Protein AF-0000000079871249 (afdb_homodimer)

pLDDT: mean 94.55, std 5.54, range [43.94, 98.69]

Solvent-accessible surface area (backbone atoms only — not comparable to full-atom values): 33097 Å² total; per-residue (Å²): 123,73,61,55,65,48,50,48,68,42,52,46,64,64,74,86,55,39,23,43,30,30,39,39,43,34,78,86,49,9,60,60,48,14,63,71,59,69,41,79,65,78,34,57,58,41,53,49,24,32,25,40,55,86,50,45,70,68,51,45,72,40,57,91,51,29,49,65,57,97,68,34,34,32,37,58,58,80,38,86,40,43,66,54,41,16,53,56,49,42,54,52,46,53,58,41,44,75,73,59,71,36,88,60,60,43,102,42,45,27,50,37,25,83,46,94,58,42,70,68,60,29,45,41,47,36,46,46,37,31,46,42,18,21,40,42,48,26,32,36,32,45,34,29,35,58,40,86,87,39,62,43,67,48,30,32,38,36,18,27,31,12,76,82,43,90,71,65,48,54,18,34,37,47,46,29,70,43,74,50,51,56,95,55,53,63,67,59,45,43,41,53,43,29,30,40,40,21,50,44,52,52,90,76,42,49,64,39,54,29,37,45,46,67,40,46,41,46,18,61,37,100,66,29,19,41,31,39,36,39,41,34,30,36,29,78,48,56,95,86,62,71,72,37,58,63,69,68,64,37,65,46,73,44,82,37,47,47,68,56,53,54,50,39,55,63,74,45,45,85,47,35,38,57,70,44,52,54,50,50,52,51,50,31,24,50,53,37,71,46,31,75,83,78,32,72,59,40,68,60,49,53,32,68,54,41,44,61,72,65,80,45,47,78,68,57,51,73,100,116,78,62,56,64,49,50,49,69,42,52,46,64,62,74,86,55,39,25,42,30,31,38,40,43,33,77,86,49,9,58,59,49,14,62,71,60,68,42,78,65,76,33,56,58,40,54,49,23,33,24,41,55,85,50,44,68,68,52,46,73,41,57,91,51,30,48,64,57,98,66,34,34,32,36,58,58,79,37,87,42,44,67,56,41,17,53,56,49,43,54,52,48,53,57,41,43,75,73,60,70,34,89,59,59,43,103,44,46,26,50,38,26,84,46,94,59,43,71,68,58,28,46,41,48,36,48,46,37,32,47,42,18,21,39,42,49,29,32,36,33,44,33,29,34,59,39,87,87,39,63,43,66,48,30,34,36,36,18,26,30,11,75,80,42,90,71,63,46,55,18,33,38,48,47,28,72,41,74,49,52,57,95,56,53,63,67,61,47,43,42,53,42,29,30,40,41,20,52,44,53,52,91,74,43,50,62,39,54,30,37,46,47,67,40,48,40,47,17,62,35,100,64,28,20,41,31,39,35,38,40,34,29,36,30,80,47,57,93,86,63,72,71,38,57,64,69,68,64,37,65,47,74,45,82,38,47,47,68,57,53,56,51,39,52,61,75,46,46,85,48,35,38,56,69,43,52,54,51,50,52,51,49,31,24,50,54,36,71,46,31,75,83,78,31,72,58,39,70,60,49,54,32,68,55,41,44,60,73,64,81,44,46,77,68,57,51,72,99

Radius of gyration: 26.21 Å; Cα contacts (8 Å, |Δi|>4): 1328; chains: 2; bounding box: 58×76×63 Å

Secondary structure (DSSP, 8-state):
-TTHHHHHTTS---GGGEEEEEEEPPHHHHHHHHHHHT-SS---EEEEEEEEGGGHHHHTT-TTTEEE-SS-EEE-TT-SSHHHHHHHHHHHHHHHHHTT--TT--S-EEEE-SSTTSPP-EEEETT-HHHHT-EEEEEEEEEEEE-TTT--EEEEEEEEE-TT-SSSTT-EE-SEEEE--TT--HHHHHHHHHHHHH---HHHHGGG-EEEEEEEEEEEETTEEEEEEEEEEEEEPPTT-----SSSSEEEEEEEEHHHHHHHHHH-GGGB-HHHHHHHHHHHHHTTSS-TTT-TTHHHHHHHHH----TTHHHHT--/-TTHHHHHTTS---GGGEEEEEEEPPHHHHHHHHHHHT-SS---EEEEEEEEGGGHHHHTT-TTTEEE-SS-EEE-TT-SSHHHHHHHHHHHHHHHHHTT--TT-EEEEEEE-SSTTSPP-EEEEET-HHHHT-EEEEEEEEEEEE-TTT--EEEEEEEEE-TT-SSSTT-EE-SEEEE--TT--HHHHHHHHHHHHH---HHHHGGG-EEEEEEEEEEEETTEEEEEEEEEEEEE--TT-----SSSSEEEEEEEEHHHHHHHHHH-GGGB-HHHHHHHHHHHHHTTSS-TTT-TTHHHHHHHHH----TTHHHHT--

Organism: NCBI:txid29920

Sequence (638 aa):
MAWRPLVARVKRWTRDAYVPLRVMLHPDEGEVWRRALGVQGPCTSIVAGFVLKEQRERLSNFNDLLEVTDDEIIMKPRFHTVEERSQAFQKMELELKQEGAFPFWQDEFYMARTTFSSPTLFTYHRGVGPYFGLSQFATHLNGFVRDQETGAVTHVWIATRSASKKLWPLMRDTIVGGGLPAGISALDNMVKEAQEEAGLDPSRTRPRFVAAGSISYVSKHPYGLTNDTMLIFDVELPTDIVPVNQDGEVESFDLLPVQDVLSRLWSEPERFKPDVCILLLDFFVRHGVITADNFADYEELQRALRSTENPYDAFNRRSMAWRPLVARVKRWTRDAYVPLRVMLHPDEGEVWRRALGVQGPCTSIVAGFVLKEQRERLSNFNDLLEVTDDEIIMKPRFHTVEERSQAFQKMELELKQEGAFPFWQDEFYMARTTFSSPTLFTYHRGVGPYFGLSQFATHLNGFVRDQETGAVTHVWIATRSASKKLWPLMRDTIVGGGLPAGISALDNMVKEAQEEAGLDPSRTRPRFVAAGSISYVSKHPYGLTNDTMLIFDVELPTDIVPVNQDGEVESFDLLPVQDVLSRLWSEPERFKPDVCILLLDFFVRHGVITADNFADYEELQRALRSTENPYDAFNRRS

Nearest PDB structures (foldseek):
  3dup-assembly1_B  TM=9.495E-01  e=1.799E-27  Rhodospirillum rubrum ATCC 11170
  2o5f-assembly2_B  TM=8.445E-01  e=3.303E-08  Deinococcus radiodurans R1 = ATCC 13939 = DSM 20539
  1nfz-assembly1_B  TM=7.052E-01  e=1.053E-07  Escherichia coli
  1xsc-assembly1_A  TM=6.556E-01  e=4.030E-07  Homo sapiens
  3qsj-assembly1_A  TM=6.679E-01  e=6.671E-06  Alicyclobacillus acidocaldarius subsp. acidocaldarius DSM 446

Foldseek 3Di:
DLCVVLLCVFFADDQVQWAWEKEFEDQVCQVQQCVVLVADDTRGIFGQFIAGQVCQVVCVVLVVQWDGDSHHIYGDHPDHDQAVNQVSVAVVVVVVVVVVLFVPWDAFKAFRALDPPGDGNYIYTPRCCFNGGGEWEKEAEKEFAADPVPRATFKTKKFQWDQPDPPLHRAIAHQWMDTDTPPDDRLRVRLVRQCAAFVDDCVPWSVQKDFDDKFWHWHDDPSHIHTYIYGYIYGYDDPPRGTDHHHRGTDDMDIGTLVVVVVCCRVPVSRHDSVRSLVSVVVCDVRVVDDVVPHVCNVVSVCSGHVDDSPRCVPRNVD/DLCVVLLCVFFADDQVQWAWEKEFEDQVCQVQQCVVLVADDTRGIFGQFIAGQVCQVVCVVLVVQWDGDSHHIYGDHPDHDQAVNQVSVAVVVVVVVVVVLFVPWDAFKAFGALDPPGDGNYIYTPRCCFNGGGEWEKEAEKEFAADPVPRATFKTKKFFWDQPDPPLHRAIAHQWMDTDTPPDDRLRVRLVRQCAAFVDDCVPWSVQKDFDDKFWHWHDDPSHIHTYIYGYIYGYDDPVRGTDHHHRGTDDMDIGTLVVVVVCCRVPVSRHDSVRSLVSVVVCDVRVVDDVVPHVCNVVSVCSGHVDDSPRCVPRNVD

InterPro domains:
  IPR000086 NUDIX hydrolase domain [PF00293] (151-274)
  IPR000086 NUDIX hydrolase domain [PS51462] (123-278)
  IPR015797 NUDIX hydrolase-like domain superfamily [SSF55811] (118-287)
  IPR031804 Domain of unknown function DUF4743 [PF15916] (49-135)

Structure (mmCIF, N/CA/C/O backbone):
data_AF-0000000079871249-model_v1
#
loop_
_entity.id
_entity.type
_entity.pdbx_description
1 polymer 'Nudix hydrolase domain-containing protein'
#
loop_
_atom_site.group_PDB
_atom_site.id
_atom_site.type_symbol
_atom_site.label_atom_id
_atom_site.label_alt_id
_atom_site.label_comp_id
_atom_site.label_asym_id
_atom_site.label_entity_id
_atom_site.label_seq_id
_atom_site.pdbx_PDB_ins_code
_atom_site.Cartn_x
_atom_site.Cartn_y
_atom_site.Cartn_z
_atom_site.occupancy
_atom_site.B_iso_or_equiv
_atom_site.auth_seq_id
_atom_site.auth_comp_id
_atom_site.auth_asym_id
_atom_site.auth_atom_id
_atom_site.pdbx_PDB_model_num
ATOM 1 N N . MET A 1 1 ? 8.07 -5.68 18.094 1 66.44 1 MET A N 1
ATOM 2 C CA . MET A 1 1 ? 7.902 -5.488 16.656 1 66.44 1 MET A CA 1
ATOM 3 C C . MET A 1 1 ? 7.551 -6.805 15.969 1 66.44 1 MET A C 1
ATOM 5 O O . MET A 1 1 ? 8.391 -7.391 15.281 1 66.44 1 MET A O 1
ATOM 9 N N . ALA A 1 2 ? 6.402 -7.27 16.344 1 82.62 2 ALA A N 1
ATOM 10 C CA . ALA A 1 2 ? 6.027 -8.664 16.125 1 82.62 2 ALA A CA 1
ATOM 11 C C . ALA A 1 2 ? 5.688 -8.922 14.664 1 82.62 2 ALA A C 1
ATOM 13 O O . ALA A 1 2 ? 5.645 -10.078 14.227 1 82.62 2 ALA A O 1
ATOM 14 N N . TRP A 1 3 ? 5.602 -7.859 13.836 1 93.44 3 TRP A N 1
ATOM 15 C CA . TRP A 1 3 ? 5.152 -8.047 12.461 1 93.44 3 TRP A CA 1
ATOM 16 C C . TRP A 1 3 ? 6.328 -8.336 11.539 1 93.44 3 TRP A C 1
ATOM 18 O O . TRP A 1 3 ? 6.164 -8.938 10.477 1 93.44 3 TRP A O 1
ATOM 28 N N . ARG A 1 4 ? 7.559 -7.988 11.844 1 92.94 4 ARG A N 1
ATOM 29 C CA . ARG A 1 4 ? 8.719 -8.047 10.969 1 92.94 4 ARG A CA 1
ATOM 30 C C . ARG A 1 4 ? 9.062 -9.484 10.602 1 92.94 4 ARG A C 1
ATOM 32 O O . ARG A 1 4 ? 9.305 -9.805 9.438 1 92.94 4 ARG A O 1
ATOM 39 N N . PRO A 1 5 ? 9.016 -10.406 11.633 1 94.31 5 PRO A N 1
ATOM 40 C CA . PRO A 1 5 ? 9.281 -11.805 11.289 1 94.31 5 PRO A CA 1
ATOM 41 C C . PRO A 1 5 ? 8.234 -12.391 10.344 1 94.31 5 PRO A C 1
ATOM 43 O O . PRO A 1 5 ? 8.539 -13.273 9.539 1 94.31 5 PRO A O 1
ATOM 46 N N . LEU A 1 6 ? 7.004 -11.938 10.469 1 96.19 6 LEU A N 1
ATOM 47 C CA . LEU A 1 6 ? 5.957 -12.422 9.57 1 96.19 6 LEU A CA 1
ATOM 48 C C . LEU A 1 6 ? 6.258 -12.039 8.125 1 96.19 6 LEU A C 1
ATOM 50 O O . LEU A 1 6 ? 6.117 -12.859 7.223 1 96.19 6 LEU A O 1
ATOM 54 N N . VAL A 1 7 ? 6.734 -10.828 7.918 1 95 7 VAL A N 1
ATOM 55 C CA . VAL A 1 7 ? 7.074 -10.344 6.59 1 95 7 VAL A CA 1
ATOM 56 C C . VAL A 1 7 ? 8.328 -11.055 6.082 1 95 7 VAL A C 1
ATOM 58 O O . VAL A 1 7 ? 8.391 -11.461 4.918 1 95 7 VAL A O 1
ATOM 61 N N . ALA A 1 8 ? 9.258 -11.273 6.949 1 94.06 8 ALA A N 1
ATOM 62 C CA . ALA A 1 8 ? 10.539 -11.883 6.586 1 94.06 8 ALA A CA 1
ATOM 63 C C . ALA A 1 8 ? 10.336 -13.312 6.098 1 94.06 8 ALA A C 1
ATOM 65 O O . ALA A 1 8 ? 11.133 -13.828 5.301 1 94.06 8 ALA A O 1
ATOM 66 N N . ARG A 1 9 ? 9.258 -13.961 6.484 1 94.5 9 ARG A N 1
ATOM 67 C CA . ARG A 1 9 ? 8.969 -15.336 6.082 1 94.5 9 ARG A CA 1
ATOM 68 C C . ARG A 1 9 ? 8.75 -15.43 4.578 1 94.5 9 ARG A C 1
ATOM 70 O O . ARG A 1 9 ? 8.93 -16.5 3.988 1 94.5 9 ARG A O 1
ATOM 77 N N . VAL A 1 10 ? 8.406 -14.281 3.941 1 95.19 10 VAL A N 1
ATOM 78 C CA . VAL A 1 10 ? 8.039 -14.375 2.533 1 95.19 10 VAL A CA 1
ATOM 79 C C . VAL A 1 10 ? 8.906 -13.422 1.707 1 95.19 10 VAL A C 1
ATOM 81 O O . VAL A 1 10 ? 8.75 -13.336 0.487 1 95.19 10 VAL A O 1
ATOM 84 N N . LYS A 1 11 ? 9.758 -12.719 2.254 1 93.31 11 LYS A N 1
ATOM 85 C CA . LYS A 1 11 ? 10.516 -11.727 1.495 1 93.31 11 LYS A CA 1
ATOM 86 C C . LYS A 1 11 ? 12.016 -11.914 1.688 1 93.31 11 LYS A C 1
ATOM 88 O O . LYS A 1 11 ? 12.789 -10.969 1.533 1 93.31 11 LYS A O 1
ATOM 93 N N . ARG A 1 12 ? 12.461 -13.031 1.944 1 91.88 12 ARG A N 1
ATOM 94 C CA . ARG A 1 12 ? 13.883 -13.305 2.129 1 91.88 12 ARG A CA 1
ATOM 95 C C . ARG A 1 12 ? 14.453 -14.039 0.926 1 91.88 12 ARG A C 1
ATOM 97 O O . ARG A 1 12 ? 14.078 -15.18 0.65 1 91.88 12 ARG A O 1
ATOM 104 N N . TRP A 1 13 ? 15.32 -13.32 0.161 1 93.88 13 TRP A N 1
ATOM 105 C CA . TRP A 1 13 ? 16.062 -13.922 -0.94 1 93.88 13 TRP A CA 1
ATOM 106 C C . TRP A 1 13 ? 17.328 -13.141 -1.239 1 93.88 13 TRP A C 1
ATOM 108 O O . TRP A 1 13 ? 17.516 -12.023 -0.742 1 93.88 13 TRP A O 1
ATOM 118 N N . THR A 1 14 ? 18.281 -13.695 -1.846 1 94.62 14 THR A N 1
ATOM 119 C CA . THR A 1 14 ? 19.531 -13.055 -2.246 1 94.62 14 THR A CA 1
ATOM 120 C C . THR A 1 14 ? 19.656 -13.047 -3.768 1 94.62 14 THR A C 1
ATOM 122 O O . THR A 1 14 ? 19.844 -14.094 -4.391 1 94.62 14 THR A O 1
ATOM 125 N N . ARG A 1 15 ? 19.688 -11.859 -4.289 1 94.69 15 ARG A N 1
ATOM 126 C CA . ARG A 1 15 ? 19.672 -11.695 -5.738 1 94.69 15 ARG A CA 1
ATOM 127 C C . ARG A 1 15 ? 20.875 -12.375 -6.383 1 94.69 15 ARG A C 1
ATOM 129 O O . ARG A 1 15 ? 20.766 -12.953 -7.465 1 94.69 15 ARG A O 1
ATOM 136 N N . ASP A 1 16 ? 22 -12.406 -5.738 1 95.81 16 ASP A N 1
ATOM 137 C CA . ASP A 1 16 ? 23.25 -12.859 -6.332 1 95.81 16 ASP A CA 1
ATOM 138 C C . ASP A 1 16 ? 23.266 -14.375 -6.504 1 95.81 16 ASP A C 1
ATOM 140 O O . ASP A 1 16 ? 24.125 -14.914 -7.207 1 95.81 16 ASP A O 1
ATOM 144 N N . ALA A 1 17 ? 22.344 -15.008 -5.926 1 97.38 17 ALA A N 1
ATOM 145 C CA . ALA A 1 17 ? 22.281 -16.469 -6.027 1 97.38 17 ALA A CA 1
ATOM 146 C C . ALA A 1 17 ? 21.609 -16.891 -7.328 1 97.38 17 ALA A C 1
ATOM 148 O O . ALA A 1 17 ? 21.609 -18.078 -7.668 1 97.38 17 ALA A O 1
ATOM 149 N N . TYR A 1 18 ? 21.094 -15.953 -8.078 1 98.19 18 TYR A N 1
ATOM 150 C CA . TYR A 1 18 ? 20.266 -16.266 -9.242 1 98.19 18 TYR A CA 1
ATOM 151 C C . TYR A 1 18 ? 20.828 -15.609 -10.5 1 98.19 18 TYR A C 1
ATOM 153 O O . TYR A 1 18 ? 21.547 -14.609 -10.422 1 98.19 18 TYR A O 1
ATOM 161 N N . VAL A 1 19 ? 20.562 -16.156 -11.641 1 98.31 19 VAL A N 1
ATOM 162 C CA . VAL A 1 19 ? 20.812 -15.547 -12.938 1 98.31 19 VAL A CA 1
ATOM 163 C C . VAL A 1 19 ? 19.484 -15.305 -13.664 1 98.31 19 VAL A C 1
ATOM 165 O O . VAL A 1 19 ? 18.547 -16.078 -13.508 1 98.31 19 VAL A O 1
ATOM 168 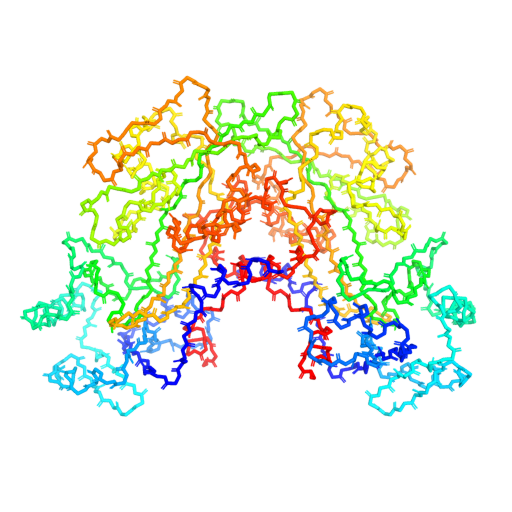N N . PRO A 1 20 ? 19.391 -14.234 -14.43 1 98.44 20 PRO A N 1
ATOM 169 C CA . PRO A 1 20 ? 18.125 -13.945 -15.117 1 98.44 20 PRO A CA 1
ATOM 170 C C . PRO A 1 20 ? 17.844 -14.914 -16.266 1 98.44 20 PRO A C 1
ATOM 172 O O . PRO A 1 20 ? 18.766 -15.383 -16.922 1 98.44 20 PRO A O 1
ATOM 175 N N . LEU A 1 21 ? 16.594 -15.25 -16.453 1 98.62 21 LEU A N 1
ATOM 176 C CA . LEU A 1 21 ? 16.078 -15.906 -17.641 1 98.62 21 LEU A CA 1
ATOM 177 C C . LEU A 1 21 ? 15.531 -14.883 -18.641 1 98.62 21 LEU A C 1
ATOM 179 O O . LEU A 1 21 ? 14.484 -14.273 -18.391 1 98.62 21 LEU A O 1
ATOM 183 N N . ARG A 1 22 ? 16.234 -14.711 -19.703 1 97.94 22 ARG A N 1
ATOM 184 C CA . ARG A 1 22 ? 15.859 -13.75 -20.734 1 97.94 22 ARG A CA 1
ATOM 185 C C . ARG A 1 22 ? 15.203 -14.453 -21.922 1 97.94 22 ARG A C 1
ATOM 187 O O . ARG A 1 22 ? 15.703 -15.461 -22.422 1 97.94 22 ARG A O 1
ATOM 194 N N . VAL A 1 23 ? 14.055 -13.914 -22.344 1 97.38 23 VAL A N 1
ATOM 195 C CA . VAL A 1 23 ? 13.344 -14.414 -23.516 1 97.38 23 VAL A CA 1
ATOM 196 C C . VAL A 1 23 ? 13.539 -13.461 -24.688 1 97.38 23 VAL A C 1
ATOM 198 O O . VAL A 1 23 ? 13.133 -12.297 -24.625 1 97.38 23 VAL A O 1
ATOM 201 N N . MET A 1 24 ? 14.172 -13.969 -25.719 1 95.88 24 MET A N 1
ATOM 202 C CA . MET A 1 24 ? 14.281 -13.164 -26.922 1 95.88 24 MET A CA 1
ATOM 203 C C . MET A 1 24 ? 12.945 -13.102 -27.672 1 95.88 24 MET A C 1
ATOM 205 O O . MET A 1 24 ? 12.281 -14.125 -27.828 1 95.88 24 MET A O 1
ATOM 209 N N . LEU A 1 25 ? 12.625 -11.922 -28.062 1 93.69 25 LEU A N 1
ATOM 210 C CA . LEU A 1 25 ? 11.32 -11.719 -28.688 1 93.69 25 LEU A CA 1
ATOM 211 C C . LEU A 1 25 ? 11.438 -11.758 -30.203 1 93.69 25 LEU A C 1
ATOM 213 O O . LEU A 1 25 ? 12.445 -11.32 -30.766 1 93.69 25 LEU A O 1
ATOM 217 N N . HIS A 1 26 ? 10.43 -12.281 -30.781 1 89.38 26 HIS A N 1
ATOM 218 C CA . HIS A 1 26 ? 10.273 -12.031 -32.219 1 89.38 26 HIS A CA 1
ATOM 219 C C . HIS A 1 26 ? 10.039 -10.555 -32.5 1 89.38 26 HIS A C 1
ATOM 221 O O . HIS A 1 26 ? 9.398 -9.859 -31.703 1 89.38 26 HIS A O 1
ATOM 227 N N . PRO A 1 27 ? 10.461 -10.055 -33.625 1 84.81 27 PRO A N 1
ATOM 228 C CA . PRO A 1 27 ? 10.289 -8.633 -33.938 1 84.81 27 PRO A CA 1
ATOM 229 C C . PRO A 1 27 ? 8.836 -8.188 -33.875 1 84.81 27 PRO A C 1
ATOM 231 O O . PRO A 1 27 ? 8.547 -7.051 -33.5 1 84.81 27 PRO A O 1
ATOM 234 N N . ASP A 1 28 ? 7.93 -9.109 -34.188 1 84.75 28 ASP A N 1
ATOM 235 C CA . ASP A 1 28 ? 6.504 -8.789 -34.219 1 84.75 28 ASP A CA 1
ATOM 236 C C . ASP A 1 28 ? 5.973 -8.531 -32.812 1 84.75 28 ASP A C 1
ATOM 238 O O . ASP A 1 28 ? 4.93 -7.895 -32.656 1 84.75 28 ASP A O 1
ATOM 242 N N . GLU A 1 29 ? 6.676 -8.992 -31.797 1 89.44 29 GLU A N 1
ATOM 243 C CA . GLU A 1 29 ? 6.238 -8.859 -30.406 1 89.44 29 GLU A CA 1
ATOM 244 C C . GLU A 1 29 ? 6.828 -7.609 -29.766 1 89.44 29 GLU A C 1
ATOM 246 O O . GLU A 1 29 ? 6.371 -7.176 -28.703 1 89.44 29 GLU A O 1
ATOM 251 N N . GLY A 1 30 ? 7.82 -7.094 -30.406 1 88.88 30 GLY A N 1
ATOM 252 C CA . GLY A 1 30 ? 8.586 -6 -29.828 1 88.88 30 GLY A CA 1
ATOM 253 C C . GLY A 1 30 ? 7.746 -4.777 -29.516 1 88.88 30 GLY A C 1
ATOM 254 O O . GLY A 1 30 ? 7.906 -4.156 -28.469 1 88.88 30 GLY A O 1
ATOM 255 N N . GLU A 1 31 ? 6.859 -4.5 -30.422 1 89.44 31 GLU A N 1
ATOM 256 C CA . GLU A 1 31 ? 6.043 -3.301 -30.266 1 89.44 31 GLU A CA 1
ATOM 257 C C . GLU A 1 31 ? 5.047 -3.457 -29.109 1 89.44 31 GLU A C 1
ATOM 259 O O . GLU A 1 31 ? 4.793 -2.508 -28.375 1 89.44 31 GLU A O 1
ATOM 264 N N . VAL A 1 32 ? 4.52 -4.617 -29.016 1 90.62 32 VAL A N 1
ATOM 265 C CA . VAL A 1 32 ? 3.559 -4.891 -27.953 1 90.62 32 VAL A CA 1
ATOM 266 C C . VAL A 1 32 ? 4.23 -4.719 -26.594 1 90.62 32 VAL A C 1
ATOM 268 O O . VAL A 1 32 ? 3.691 -4.059 -25.703 1 90.62 32 VAL A O 1
ATOM 271 N N . TRP A 1 33 ? 5.402 -5.242 -26.453 1 92.81 33 TRP A N 1
ATOM 272 C CA . TRP A 1 33 ? 6.133 -5.172 -25.188 1 92.81 33 TRP A CA 1
ATOM 273 C C . TRP A 1 33 ? 6.66 -3.764 -24.953 1 92.81 33 TRP A C 1
ATOM 275 O O . TRP A 1 33 ? 6.742 -3.314 -23.797 1 92.81 33 TRP A O 1
ATOM 285 N N . ARG A 1 34 ? 7.043 -3.107 -26.016 1 91.88 34 ARG A N 1
ATOM 286 C CA . ARG A 1 34 ? 7.449 -1.712 -25.891 1 91.88 34 ARG A CA 1
ATOM 287 C C . ARG A 1 34 ? 6.355 -0.886 -25.219 1 91.88 34 ARG A C 1
ATOM 289 O O . ARG A 1 34 ? 6.629 -0.114 -24.297 1 91.88 34 ARG A O 1
ATOM 296 N N . ARG A 1 35 ? 5.16 -1.065 -25.641 1 88.94 35 ARG A N 1
ATOM 297 C CA . ARG A 1 35 ? 4.02 -0.346 -25.078 1 88.94 35 ARG A CA 1
ATOM 298 C C . ARG A 1 35 ? 3.756 -0.767 -23.641 1 88.94 35 ARG A C 1
ATOM 300 O O . ARG A 1 35 ? 3.496 0.076 -22.781 1 88.94 35 ARG A O 1
ATOM 307 N N . ALA A 1 36 ? 3.83 -2.049 -23.391 1 89.5 36 ALA A N 1
ATOM 308 C CA . ALA A 1 36 ? 3.545 -2.59 -22.062 1 89.5 36 ALA A CA 1
ATOM 309 C C . ALA A 1 36 ? 4.551 -2.082 -21.047 1 89.5 36 ALA A C 1
ATOM 311 O O . ALA A 1 36 ? 4.191 -1.815 -19.891 1 89.5 36 ALA A O 1
ATOM 312 N N . LEU A 1 37 ? 5.777 -1.946 -21.422 1 88.88 37 LEU A N 1
ATOM 313 C CA . LEU A 1 37 ? 6.832 -1.522 -20.516 1 88.88 37 LEU A CA 1
ATOM 314 C C . LEU A 1 37 ? 6.945 -0.002 -20.484 1 88.88 37 LEU A C 1
ATOM 316 O O . LEU A 1 37 ? 7.578 0.56 -19.578 1 88.88 37 LEU A O 1
ATOM 320 N N . GLY A 1 38 ? 6.375 0.637 -21.438 1 85.62 38 GLY A N 1
ATOM 321 C CA . GLY A 1 38 ? 6.484 2.082 -21.547 1 85.62 38 GLY A CA 1
ATOM 322 C C . GLY A 1 38 ? 7.895 2.553 -21.859 1 85.62 38 GLY A C 1
ATOM 323 O O . GLY A 1 38 ? 8.359 3.549 -21.297 1 85.62 38 GLY A O 1
ATOM 324 N N . VAL A 1 39 ? 8.609 1.782 -22.578 1 86.38 39 VAL A N 1
ATOM 325 C CA . VAL A 1 39 ? 9.984 2.139 -22.906 1 86.38 39 VAL A CA 1
ATOM 326 C C . VAL A 1 39 ? 10.047 2.701 -24.328 1 86.38 39 VAL A C 1
ATOM 328 O O . VAL A 1 39 ? 9.094 2.555 -25.109 1 86.38 39 VAL A O 1
ATOM 331 N N . GLN A 1 40 ? 11.258 3.398 -24.453 1 83.62 40 GLN A N 1
ATOM 332 C CA . GLN A 1 40 ? 11.492 3.967 -25.781 1 83.62 40 GLN A CA 1
ATOM 333 C C . GLN A 1 40 ? 12.219 2.975 -26.672 1 83.62 40 GLN A C 1
ATOM 335 O O . GLN A 1 40 ? 13.031 2.178 -26.203 1 83.62 40 GLN A O 1
ATOM 340 N N . GLY A 1 41 ? 11.828 2.719 -27.953 1 79.56 41 GLY A N 1
ATOM 341 C CA . GLY A 1 41 ? 12.469 1.824 -28.891 1 79.56 41 GLY A CA 1
ATOM 342 C C . GLY A 1 41 ? 11.875 0.431 -28.906 1 79.56 41 GLY A C 1
ATOM 343 O O . GLY A 1 41 ? 11.016 0.115 -28.078 1 79.56 41 GLY A O 1
ATOM 344 N N . PRO A 1 42 ? 12.383 -0.315 -29.734 1 82.94 42 PRO A N 1
ATOM 345 C CA . PRO A 1 42 ? 11.82 -1.665 -29.828 1 82.94 42 PRO A CA 1
ATOM 346 C C . PRO A 1 42 ? 12.305 -2.588 -28.703 1 82.94 42 PRO A C 1
ATOM 348 O O . PRO A 1 42 ? 13.477 -2.539 -28.328 1 82.94 42 PRO A O 1
ATOM 351 N N . CYS A 1 43 ? 11.484 -3.293 -28.109 1 91.38 43 CYS A N 1
ATOM 352 C CA . CYS A 1 43 ? 11.828 -4.309 -27.125 1 91.38 43 CYS A CA 1
ATOM 353 C C . CYS A 1 43 ? 12.25 -5.605 -27.797 1 91.38 43 CYS A C 1
ATOM 355 O O . CYS A 1 43 ? 11.484 -6.199 -28.562 1 91.38 43 CYS A O 1
ATOM 357 N N . THR A 1 44 ? 13.461 -6.051 -27.562 1 92.81 44 THR A N 1
ATOM 358 C CA . THR A 1 44 ? 13.977 -7.227 -28.25 1 92.81 44 THR A CA 1
ATOM 359 C C . THR A 1 44 ? 14.016 -8.43 -27.312 1 92.81 44 THR A C 1
ATOM 361 O O . THR A 1 44 ? 14.172 -9.57 -27.766 1 92.81 44 THR A O 1
ATOM 364 N N . SER A 1 45 ? 13.953 -8.156 -26.062 1 95.31 45 SER A N 1
ATOM 365 C CA . SER A 1 45 ? 13.992 -9.25 -25.094 1 95.31 45 SER A CA 1
ATOM 366 C C . SER A 1 45 ? 13.312 -8.852 -23.781 1 95.31 45 SER A C 1
ATOM 368 O O . SER A 1 45 ? 13.078 -7.664 -23.547 1 95.31 45 SER A O 1
ATOM 370 N N . ILE A 1 46 ? 12.977 -9.852 -23.031 1 96.75 46 ILE A N 1
ATOM 371 C CA . ILE A 1 46 ? 12.336 -9.656 -21.734 1 96.75 46 ILE A CA 1
ATOM 372 C C . ILE A 1 46 ? 12.945 -10.609 -20.703 1 96.75 46 ILE A C 1
ATOM 374 O O . ILE A 1 46 ? 13.07 -11.805 -20.953 1 96.75 46 ILE A O 1
ATOM 378 N N . VAL A 1 47 ? 13.383 -10.078 -19.578 1 97.69 47 VAL A N 1
ATOM 379 C CA . VAL A 1 47 ? 13.695 -10.938 -18.438 1 97.69 47 VAL A CA 1
ATOM 380 C C . VAL A 1 47 ? 12.398 -11.406 -17.781 1 97.69 47 VAL A C 1
ATOM 382 O O . VAL A 1 47 ? 11.602 -10.594 -17.312 1 97.69 47 VAL A O 1
ATOM 385 N N . ALA A 1 48 ? 12.273 -12.766 -17.703 1 97.31 48 ALA A N 1
ATOM 386 C CA . ALA A 1 48 ? 10.984 -13.328 -17.297 1 97.31 48 ALA A CA 1
ATOM 387 C C . ALA A 1 48 ? 11.117 -14.102 -15.992 1 97.31 48 ALA A C 1
ATOM 389 O O . ALA A 1 48 ? 10.109 -14.438 -15.359 1 97.31 48 ALA A O 1
ATOM 390 N N . GLY A 1 49 ? 12.359 -14.344 -15.586 1 98.31 49 GLY A N 1
ATOM 391 C CA . GLY A 1 49 ? 12.57 -15.156 -14.398 1 98.31 49 GLY A CA 1
ATOM 392 C C . GLY A 1 49 ? 13.984 -15.055 -13.852 1 98.31 49 GLY A C 1
ATOM 393 O O . GLY A 1 49 ? 14.82 -14.336 -14.398 1 98.31 49 GLY A O 1
ATOM 394 N N . PHE A 1 50 ? 14.195 -15.797 -12.734 1 98.56 50 PHE A N 1
ATOM 395 C CA . PHE A 1 50 ? 15.492 -15.867 -12.07 1 98.56 50 PHE A CA 1
ATOM 396 C C . PHE A 1 50 ? 15.797 -17.297 -11.633 1 98.56 50 PHE A C 1
ATOM 398 O O . PHE A 1 50 ? 15.117 -17.844 -10.758 1 98.56 50 PHE A O 1
ATOM 405 N N . VAL A 1 51 ? 16.812 -17.828 -12.18 1 98.56 51 VAL A N 1
ATOM 406 C CA . VAL A 1 51 ? 17.141 -19.234 -11.984 1 98.56 51 VAL A CA 1
ATOM 407 C C . VAL A 1 51 ? 18.359 -19.359 -11.062 1 98.56 51 VAL A C 1
ATOM 409 O O . VAL A 1 51 ? 19.328 -18.609 -11.188 1 98.56 51 VAL A O 1
ATOM 412 N N . LEU A 1 52 ? 18.297 -20.297 -10.125 1 98 52 LEU A N 1
ATOM 413 C CA . LEU A 1 52 ? 19.469 -20.578 -9.289 1 98 52 LEU A CA 1
ATOM 414 C C . LEU A 1 52 ? 20.688 -20.891 -10.148 1 98 52 LEU A C 1
ATOM 416 O O . LEU A 1 52 ? 20.594 -21.688 -11.094 1 98 52 LEU A O 1
ATOM 420 N N . LYS A 1 53 ? 21.781 -20.344 -9.758 1 97.81 53 LYS A N 1
ATOM 421 C CA . LYS A 1 53 ? 23.016 -20.562 -10.5 1 97.81 53 LYS A CA 1
ATOM 422 C C . LYS A 1 53 ? 23.359 -22.047 -10.586 1 97.81 53 LYS A C 1
ATOM 424 O O . LYS A 1 53 ? 23.891 -22.5 -11.602 1 97.81 53 LYS A O 1
ATOM 429 N N . GLU A 1 54 ? 23.047 -22.766 -9.594 1 96.19 54 GLU A N 1
ATOM 430 C CA . GLU A 1 54 ? 23.422 -24.172 -9.523 1 96.19 54 GLU A CA 1
ATOM 431 C C . GLU A 1 54 ? 22.641 -25 -10.539 1 96.19 54 GLU A C 1
ATOM 433 O O . GLU A 1 54 ? 23.016 -26.125 -10.844 1 96.19 54 GLU A O 1
ATOM 438 N N . GLN A 1 55 ? 21.594 -24.438 -11.102 1 96.69 55 GLN A N 1
ATOM 439 C CA . GLN A 1 55 ? 20.75 -25.156 -12.047 1 96.69 55 GLN A CA 1
ATOM 440 C C . GLN A 1 55 ? 21.219 -24.953 -13.484 1 96.69 55 GLN A C 1
ATOM 442 O O . GLN A 1 55 ? 20.734 -25.594 -14.406 1 96.69 55 GLN A O 1
ATOM 447 N N . ARG A 1 56 ? 22.156 -24.125 -13.703 1 97.12 56 ARG A N 1
ATOM 448 C CA . ARG A 1 56 ? 22.609 -23.734 -15.031 1 97.12 56 ARG A CA 1
ATOM 449 C C . ARG A 1 56 ? 23.156 -24.938 -15.797 1 97.12 56 ARG A C 1
ATOM 451 O O . ARG A 1 56 ? 22.875 -25.094 -16.984 1 97.12 56 ARG A O 1
ATOM 458 N N . GLU A 1 57 ? 23.891 -25.719 -15.062 1 95.94 57 GLU A N 1
ATOM 459 C CA . GLU A 1 57 ? 24.516 -26.844 -15.727 1 95.94 57 GLU A CA 1
ATOM 460 C C . GLU A 1 57 ? 23.469 -27.75 -16.375 1 95.94 57 GLU A C 1
ATOM 462 O O . GLU A 1 57 ? 23.594 -28.094 -17.562 1 95.94 57 GLU A O 1
ATOM 467 N N . ARG A 1 58 ? 22.5 -28.062 -15.656 1 96.38 58 ARG A N 1
ATOM 468 C CA . ARG A 1 58 ? 21.453 -28.922 -16.188 1 96.38 58 ARG A CA 1
ATOM 469 C C . ARG A 1 58 ? 20.719 -28.266 -17.344 1 96.38 58 ARG A C 1
ATOM 471 O O . ARG A 1 58 ? 20.375 -28.906 -18.328 1 96.38 58 ARG A O 1
ATOM 478 N N . LEU A 1 59 ? 20.469 -27 -17.297 1 98.06 59 LEU A N 1
ATOM 479 C CA . LEU A 1 59 ? 19.703 -26.281 -18.312 1 98.06 59 LEU A CA 1
ATOM 480 C C . LEU A 1 59 ? 20.516 -26.125 -19.594 1 98.06 59 LEU A C 1
ATOM 482 O O . LEU A 1 59 ? 19.938 -25.938 -20.672 1 98.06 59 LEU A O 1
ATOM 486 N N . SER A 1 60 ? 21.812 -26.25 -19.469 1 97.31 60 SER A N 1
ATOM 487 C CA . SER A 1 60 ? 22.688 -26.141 -20.641 1 97.31 60 SER A CA 1
ATOM 488 C C . SER A 1 60 ? 22.484 -27.312 -21.594 1 97.31 60 SER A C 1
ATOM 490 O O . SER A 1 60 ? 22.875 -27.234 -22.766 1 97.31 60 SER A O 1
ATOM 492 N N . ASN A 1 61 ? 21.859 -28.344 -21.094 1 96.69 61 ASN A N 1
ATOM 493 C CA . ASN A 1 61 ? 21.594 -29.516 -21.922 1 96.69 61 ASN A CA 1
ATOM 494 C C . ASN A 1 61 ? 20.469 -29.25 -22.906 1 96.69 61 ASN A C 1
ATOM 496 O O . ASN A 1 61 ? 20.266 -30 -23.859 1 96.69 61 ASN A O 1
ATOM 500 N N . PHE A 1 62 ? 19.75 -28.219 -22.719 1 97.31 62 PHE A N 1
ATOM 501 C CA . PHE A 1 62 ? 18.656 -27.875 -23.609 1 97.31 62 PHE A CA 1
ATOM 502 C C . PHE A 1 62 ? 19.078 -26.797 -24.594 1 97.31 62 PHE A C 1
ATOM 504 O O . PHE A 1 62 ? 18.406 -25.766 -24.719 1 97.31 62 PHE A O 1
ATOM 511 N N . ASN A 1 63 ? 20.047 -27.078 -25.375 1 94.19 63 ASN A N 1
ATOM 512 C CA . ASN A 1 63 ? 20.719 -26.109 -26.234 1 94.19 63 ASN A CA 1
ATOM 513 C C . ASN A 1 63 ? 19.859 -25.703 -27.422 1 94.19 63 ASN A C 1
ATOM 515 O O . ASN A 1 63 ? 20.109 -24.688 -28.062 1 94.19 63 ASN A O 1
ATOM 519 N N . ASP A 1 64 ? 18.859 -26.516 -27.703 1 92.88 64 ASP A N 1
ATOM 520 C CA . ASP A 1 64 ? 17.953 -26.141 -28.781 1 92.88 64 ASP A CA 1
ATOM 521 C C . ASP A 1 64 ? 17.047 -24.984 -28.359 1 92.88 64 ASP A C 1
ATOM 523 O O . ASP A 1 64 ? 16.594 -24.219 -29.219 1 92.88 64 ASP A O 1
ATOM 527 N N . LEU A 1 65 ? 16.875 -24.828 -27.094 1 96.69 65 LEU A N 1
ATOM 528 C CA . LEU A 1 65 ? 15.938 -23.844 -26.562 1 96.69 65 LEU A CA 1
ATOM 529 C C . LEU A 1 65 ? 16.672 -22.719 -25.859 1 96.69 65 LEU A C 1
ATOM 531 O O . LEU A 1 65 ? 16.297 -21.547 -25.984 1 96.69 65 LEU A O 1
ATOM 535 N N . LEU A 1 66 ? 17.766 -23.094 -25.141 1 98 66 LEU A N 1
ATOM 536 C CA . LEU A 1 66 ? 18.391 -22.156 -24.234 1 98 66 LEU A CA 1
ATOM 537 C C . LEU A 1 66 ? 19.859 -21.969 -24.578 1 98 66 LEU A C 1
ATOM 539 O O . LEU A 1 66 ? 20.531 -22.906 -25.016 1 98 66 LEU A O 1
ATOM 543 N N . GLU A 1 67 ? 20.328 -20.766 -24.469 1 97.81 67 GLU A N 1
ATOM 544 C CA . GLU A 1 67 ? 21.75 -20.438 -24.344 1 97.81 67 GLU A CA 1
ATOM 545 C C . GLU A 1 67 ? 22.094 -20.078 -22.906 1 97.81 67 GLU A C 1
ATOM 547 O O . GLU A 1 67 ? 21.609 -19.062 -22.375 1 97.81 67 GLU A O 1
ATOM 552 N N . VAL A 1 68 ? 22.938 -20.891 -22.25 1 98.25 68 VAL A N 1
ATOM 553 C CA . VAL A 1 68 ? 23.25 -20.703 -20.844 1 98.25 68 VAL A CA 1
ATOM 554 C C . VAL A 1 68 ? 24.672 -20.141 -20.703 1 98.25 68 VAL A C 1
ATOM 556 O O . VAL A 1 68 ? 25.641 -20.734 -21.172 1 98.25 68 VAL A O 1
ATOM 559 N N . THR A 1 69 ? 24.75 -18.969 -20.125 1 97.31 69 THR A N 1
ATOM 560 C CA . THR A 1 69 ? 26.031 -18.359 -19.797 1 97.31 69 THR A CA 1
ATOM 561 C C . THR A 1 69 ? 26.219 -18.281 -18.281 1 97.31 69 THR A C 1
ATOM 563 O O . THR A 1 69 ? 25.375 -18.766 -17.516 1 97.31 69 THR A O 1
ATOM 566 N N . ASP A 1 70 ? 27.359 -17.734 -17.844 1 96 70 ASP A N 1
ATOM 567 C CA . ASP A 1 70 ? 27.609 -17.547 -16.422 1 96 70 ASP A CA 1
ATOM 568 C C . ASP A 1 70 ? 26.672 -16.516 -15.82 1 96 70 ASP A C 1
ATOM 570 O O . ASP A 1 70 ? 26.344 -16.578 -14.633 1 96 70 ASP A O 1
ATOM 574 N N . ASP A 1 71 ? 26.109 -15.664 -16.688 1 96.56 71 ASP A N 1
ATOM 575 C CA . ASP A 1 71 ? 25.422 -14.492 -16.156 1 96.56 71 ASP A CA 1
ATOM 576 C C . ASP A 1 71 ? 23.922 -14.547 -16.469 1 96.56 71 ASP A C 1
ATOM 578 O O . ASP A 1 71 ? 23.125 -13.82 -15.875 1 96.56 71 ASP A O 1
ATOM 582 N N . GLU A 1 72 ? 23.578 -15.367 -17.438 1 97.81 72 GLU A N 1
ATOM 583 C CA . GLU A 1 72 ? 22.172 -15.391 -17.797 1 97.81 72 GLU A CA 1
ATOM 584 C C . GLU A 1 72 ? 21.812 -16.656 -18.547 1 97.81 72 GLU A C 1
ATOM 586 O O . GLU A 1 72 ? 22.688 -17.375 -19.016 1 97.81 72 GLU A O 1
ATOM 591 N N . ILE A 1 73 ? 20.594 -16.984 -18.594 1 98.56 73 ILE A N 1
ATOM 592 C CA . ILE A 1 73 ? 19.984 -18 -19.438 1 98.56 73 ILE A CA 1
ATOM 593 C C . ILE A 1 73 ? 19.078 -17.344 -20.469 1 98.56 73 ILE A C 1
ATOM 595 O O . ILE A 1 73 ? 18.203 -16.531 -20.125 1 98.56 73 ILE A O 1
ATOM 599 N N . ILE A 1 74 ? 19.328 -17.641 -21.734 1 98 74 ILE A N 1
ATOM 600 C CA . ILE A 1 74 ? 18.625 -16.969 -22.812 1 98 74 ILE A CA 1
ATOM 601 C C . ILE A 1 74 ? 17.781 -17.984 -23.578 1 98 74 ILE A C 1
ATOM 603 O O . ILE A 1 74 ? 18.281 -18.984 -24.078 1 98 74 ILE A O 1
ATOM 607 N N . MET A 1 75 ? 16.469 -17.75 -23.562 1 97.06 75 MET A N 1
ATOM 608 C CA . MET A 1 75 ? 15.609 -18.484 -24.484 1 97.06 75 MET A CA 1
ATOM 609 C C . MET A 1 75 ? 15.695 -17.906 -25.891 1 97.06 75 MET A C 1
ATOM 611 O O . MET A 1 75 ? 15.344 -16.75 -26.109 1 97.06 75 MET A O 1
ATOM 615 N N . LYS A 1 76 ? 16.062 -18.656 -26.797 1 93 76 LYS A N 1
ATOM 616 C CA . LYS A 1 76 ? 16.375 -18.234 -28.172 1 93 76 LYS A CA 1
ATOM 617 C C . LYS A 1 76 ? 15.109 -17.828 -28.922 1 93 76 LYS A C 1
ATOM 619 O O . LYS A 1 76 ? 14.031 -18.359 -28.672 1 93 76 LYS A O 1
ATOM 624 N N . PRO A 1 77 ? 15.242 -16.812 -29.766 1 87.38 77 PRO A N 1
ATOM 625 C CA . PRO A 1 77 ? 14.109 -16.297 -30.547 1 87.38 77 PRO A CA 1
ATOM 626 C C . PRO A 1 77 ? 13.711 -17.234 -31.688 1 87.38 77 PRO A C 1
ATOM 628 O O . PRO A 1 77 ? 13.594 -16.781 -32.844 1 87.38 77 PRO A O 1
ATOM 631 N N . ARG A 1 78 ? 13.461 -18.328 -31.484 1 83.94 78 ARG A N 1
ATOM 632 C CA . ARG A 1 78 ? 13.188 -19.312 -32.531 1 83.94 78 ARG A CA 1
ATOM 633 C C . ARG A 1 78 ? 11.695 -19.391 -32.812 1 83.94 78 ARG A C 1
ATOM 635 O O . ARG A 1 78 ? 11.289 -19.891 -33.875 1 83.94 78 ARG A O 1
ATOM 642 N N . PHE A 1 79 ? 11.055 -18.859 -31.922 1 86.25 79 PHE A N 1
ATOM 643 C CA . PHE A 1 79 ? 9.617 -19.094 -32.031 1 86.25 79 PHE A CA 1
ATOM 644 C C . PHE A 1 79 ? 8.891 -17.812 -32.406 1 86.25 79 PHE A C 1
ATOM 646 O O . PHE A 1 79 ? 9.219 -16.734 -31.938 1 86.25 79 PHE A O 1
ATOM 653 N N . HIS A 1 80 ? 7.926 -18 -33.25 1 86.44 80 HIS A N 1
ATOM 654 C CA . HIS A 1 80 ? 7.215 -16.844 -33.781 1 86.44 80 HIS A CA 1
ATOM 655 C C . HIS A 1 80 ? 5.992 -16.5 -32.938 1 86.44 80 HIS A C 1
ATOM 657 O O . HIS A 1 80 ? 5.488 -15.375 -33 1 86.44 80 HIS A O 1
ATOM 663 N N . THR A 1 81 ? 5.555 -17.5 -32.25 1 90.88 81 THR A N 1
ATOM 664 C CA . THR A 1 81 ? 4.328 -17.281 -31.484 1 90.88 81 THR A CA 1
ATOM 665 C C . THR A 1 81 ? 4.492 -17.719 -30.031 1 90.88 81 THR A C 1
ATOM 667 O O . THR A 1 81 ? 5.371 -18.516 -29.719 1 90.88 81 THR A O 1
ATOM 670 N N . VAL A 1 82 ? 3.643 -17.219 -29.203 1 93.62 82 VAL A N 1
ATOM 671 C CA . VAL A 1 82 ? 3.584 -17.609 -27.797 1 93.62 82 VAL A CA 1
ATOM 672 C C . VAL A 1 82 ? 3.303 -19.094 -27.688 1 93.62 82 VAL A C 1
ATOM 674 O O . VAL A 1 82 ? 3.867 -19.781 -26.828 1 93.62 82 VAL A O 1
ATOM 677 N N . GLU A 1 83 ? 2.453 -19.578 -28.562 1 95.25 83 GLU A N 1
ATOM 678 C CA . GLU A 1 83 ? 2.088 -21 -28.547 1 95.25 83 GLU A CA 1
ATOM 679 C C . GLU A 1 83 ? 3.295 -21.875 -28.844 1 95.25 83 GLU A C 1
ATOM 681 O O . GLU A 1 83 ? 3.516 -22.875 -28.156 1 95.25 83 GLU A O 1
ATOM 686 N N . GLU A 1 84 ? 4.023 -21.547 -29.859 1 95 84 GLU A N 1
ATOM 687 C CA . GLU A 1 84 ? 5.219 -22.297 -30.219 1 95 84 GLU A CA 1
ATOM 688 C C . GLU A 1 84 ? 6.238 -22.281 -29.078 1 95 84 GLU A C 1
ATOM 690 O O . GLU A 1 84 ? 6.816 -23.312 -28.734 1 95 84 GLU A O 1
ATOM 695 N N . ARG A 1 85 ? 6.426 -21.141 -28.562 1 95.94 85 ARG A N 1
ATOM 696 C CA . ARG A 1 85 ? 7.348 -20.969 -27.438 1 95.94 85 ARG A CA 1
ATOM 697 C C . ARG A 1 85 ? 6.891 -21.797 -26.234 1 95.94 85 ARG A C 1
ATOM 699 O O . ARG A 1 85 ? 7.707 -22.422 -25.562 1 95.94 85 ARG A O 1
ATOM 706 N N . SER A 1 86 ? 5.598 -21.828 -25.969 1 97.56 86 SER A N 1
ATOM 707 C CA . SER A 1 86 ? 5.016 -22.594 -24.875 1 97.56 86 SER A CA 1
ATOM 708 C C . SER A 1 86 ? 5.258 -24.094 -25.062 1 97.56 86 SER A C 1
ATOM 710 O O . SER A 1 86 ? 5.648 -24.781 -24.109 1 97.56 86 SER A O 1
ATOM 712 N N . GLN A 1 87 ? 5.027 -24.531 -26.234 1 96.94 87 GLN A N 1
ATOM 713 C CA . GLN A 1 87 ? 5.215 -25.953 -26.531 1 96.94 87 GLN A CA 1
ATOM 714 C C . GLN A 1 87 ? 6.664 -26.375 -26.312 1 96.94 87 GLN A C 1
ATOM 716 O O . GLN A 1 87 ? 6.934 -27.438 -25.734 1 96.94 87 GLN A O 1
ATOM 721 N N . ALA A 1 88 ? 7.566 -25.547 -26.812 1 96.81 88 ALA A N 1
ATOM 722 C CA . ALA A 1 88 ? 8.984 -25.844 -26.641 1 96.81 88 ALA A CA 1
ATOM 723 C C . ALA A 1 88 ? 9.367 -25.859 -25.156 1 96.81 88 ALA A C 1
ATOM 725 O O . ALA A 1 88 ? 10.094 -26.75 -24.719 1 96.81 88 ALA A O 1
ATOM 726 N N . PHE A 1 89 ? 8.891 -24.922 -24.406 1 97.88 89 PHE A N 1
ATOM 727 C CA . PHE A 1 89 ? 9.164 -24.844 -22.969 1 97.88 89 PHE A CA 1
ATOM 728 C C . PHE A 1 89 ? 8.594 -26.062 -22.25 1 97.88 89 PHE A C 1
ATOM 730 O O . PHE A 1 89 ? 9.258 -26.641 -21.391 1 97.88 89 PHE A O 1
ATOM 737 N N . GLN A 1 90 ? 7.422 -26.422 -22.594 1 97.75 90 GLN A N 1
ATOM 738 C CA . GLN A 1 90 ? 6.734 -27.531 -21.938 1 97.75 90 GLN A CA 1
ATOM 739 C C . GLN A 1 90 ? 7.441 -28.859 -22.234 1 97.75 90 GLN A C 1
ATOM 741 O O . GLN A 1 90 ? 7.465 -29.75 -21.375 1 97.75 90 GLN A O 1
ATOM 746 N N . LYS A 1 91 ? 7.961 -28.953 -23.438 1 97 91 LYS A N 1
ATOM 747 C CA . LYS A 1 91 ? 8.766 -30.141 -23.734 1 97 91 LYS A CA 1
ATOM 748 C C . LYS A 1 91 ? 9.945 -30.25 -22.766 1 97 91 LYS A C 1
ATOM 750 O O . LYS A 1 91 ? 10.234 -31.344 -22.266 1 97 91 LYS A O 1
ATOM 755 N N . MET A 1 92 ? 10.641 -29.156 -22.531 1 97.94 92 MET A N 1
ATOM 756 C CA . MET A 1 92 ? 11.727 -29.125 -21.562 1 97.94 92 MET A CA 1
ATOM 757 C C . MET A 1 92 ? 11.211 -29.453 -20.156 1 97.94 92 MET A C 1
ATOM 759 O O . MET A 1 92 ? 11.852 -30.188 -19.422 1 97.94 92 MET A O 1
ATOM 763 N N . GLU A 1 93 ? 10.008 -28.938 -19.797 1 97.75 93 GLU A N 1
ATOM 764 C CA . GLU A 1 93 ? 9.406 -29.219 -18.484 1 97.75 93 GLU A CA 1
ATOM 765 C C . GLU A 1 93 ? 9.281 -30.719 -18.25 1 97.75 93 GLU A C 1
ATOM 767 O O . GLU A 1 93 ? 9.594 -31.219 -17.172 1 97.75 93 GLU A O 1
ATOM 772 N N . LEU A 1 94 ? 8.805 -31.344 -19.266 1 97.31 94 LEU A N 1
ATOM 773 C CA . LEU A 1 94 ? 8.531 -32.781 -19.141 1 97.31 94 LEU A CA 1
ATOM 774 C C . LEU A 1 94 ? 9.812 -33.562 -18.875 1 97.31 94 LEU A C 1
ATOM 776 O O . LEU A 1 94 ? 9.82 -34.5 -18.078 1 97.31 94 LEU A O 1
ATOM 780 N N . GLU A 1 95 ? 10.836 -33.219 -19.516 1 97.19 95 GLU A N 1
ATOM 781 C CA . GLU A 1 95 ? 12.117 -33.875 -19.297 1 97.19 95 GLU A CA 1
ATOM 782 C C . GLU A 1 95 ? 12.641 -33.594 -17.891 1 97.19 95 GLU A C 1
ATOM 784 O O . GLU A 1 95 ? 13.102 -34.531 -17.219 1 97.19 95 GLU A O 1
ATOM 789 N N . LEU A 1 96 ? 12.547 -32.375 -17.516 1 97.81 96 LEU A N 1
ATOM 790 C CA . LEU A 1 96 ? 13.008 -32.031 -16.172 1 97.81 96 LEU A CA 1
ATOM 791 C C . LEU A 1 96 ? 12.141 -32.688 -15.102 1 97.81 96 LEU A C 1
ATOM 793 O O . LEU A 1 96 ? 12.633 -33.031 -14.031 1 97.81 96 LEU A O 1
ATOM 797 N N . LYS A 1 97 ? 10.836 -32.719 -15.398 1 97.69 97 LYS A N 1
ATOM 798 C CA . LYS A 1 97 ? 9.914 -33.375 -14.477 1 97.69 97 LYS A CA 1
ATOM 799 C C . LYS A 1 97 ? 10.336 -34.844 -14.219 1 97.69 97 LYS A C 1
ATOM 801 O O . LYS A 1 97 ? 10.289 -35.312 -13.086 1 97.69 97 LYS A O 1
ATOM 806 N N . GLN A 1 98 ? 10.742 -35.5 -15.211 1 96.31 98 GLN A N 1
ATOM 807 C CA . GLN A 1 98 ? 11.172 -36.906 -15.117 1 96.31 98 GLN A CA 1
ATOM 808 C C . GLN A 1 98 ? 12.391 -37.031 -14.219 1 96.31 98 GLN A C 1
ATOM 810 O O . GLN A 1 98 ? 12.594 -38.062 -13.586 1 96.31 98 GLN A O 1
ATOM 815 N N . GLU A 1 99 ? 13.109 -36 -14.039 1 94.69 99 GLU A N 1
ATOM 816 C CA . GLU A 1 99 ? 14.305 -35.969 -13.203 1 94.69 99 GLU A CA 1
ATOM 817 C C . GLU A 1 99 ? 13.977 -35.562 -11.773 1 94.69 99 GLU A C 1
ATOM 819 O O . GLU A 1 99 ? 14.859 -35.5 -10.914 1 94.69 99 GLU A O 1
ATOM 824 N N . GLY A 1 100 ? 12.742 -35.156 -11.57 1 94.75 100 GLY A N 1
ATOM 825 C CA . GLY A 1 100 ? 12.32 -34.812 -10.219 1 94.75 100 GLY A CA 1
ATOM 826 C C . GLY A 1 100 ? 12.461 -33.312 -9.906 1 94.75 100 GLY A C 1
ATOM 827 O O . GLY A 1 100 ? 12.469 -32.938 -8.742 1 94.75 100 GLY A O 1
ATOM 828 N N . ALA A 1 101 ? 12.547 -32.469 -10.922 1 95.88 101 ALA A N 1
ATOM 829 C CA . ALA A 1 101 ? 12.805 -31.047 -10.75 1 95.88 101 ALA A CA 1
ATOM 830 C C . ALA A 1 101 ? 11.586 -30.344 -10.172 1 95.88 101 ALA A C 1
ATOM 832 O O . ALA A 1 101 ? 11.719 -29.266 -9.562 1 95.88 101 ALA A O 1
ATOM 833 N N . PHE A 1 102 ? 10.422 -30.953 -10.352 1 96.69 102 PHE A N 1
ATOM 834 C CA . PHE A 1 102 ? 9.195 -30.25 -9.992 1 96.69 102 PHE A CA 1
ATOM 835 C C . PHE A 1 102 ? 8.352 -31.109 -9.047 1 96.69 102 PHE A C 1
ATOM 837 O O . PHE A 1 102 ? 7.32 -31.656 -9.445 1 96.69 102 PHE A O 1
ATOM 844 N N . PRO A 1 103 ? 8.633 -31.141 -7.781 1 93.12 103 PRO A N 1
ATOM 845 C CA . PRO A 1 103 ? 7.887 -31.969 -6.828 1 93.12 103 PRO A CA 1
ATOM 846 C C . PRO A 1 103 ? 6.434 -31.516 -6.672 1 93.12 103 PRO A C 1
ATOM 848 O O . PRO A 1 103 ? 5.59 -32.281 -6.223 1 93.12 103 PRO A O 1
ATOM 851 N N . PHE A 1 104 ? 6.098 -30.312 -7.078 1 91.94 104 PHE A N 1
ATOM 852 C CA . PHE A 1 104 ? 4.75 -29.781 -6.879 1 91.94 104 PHE A CA 1
ATOM 853 C C . PHE A 1 104 ? 4.039 -29.609 -8.219 1 91.94 104 PHE A C 1
ATOM 855 O O . PHE A 1 104 ? 3.166 -28.734 -8.344 1 91.94 104 PHE A O 1
ATOM 862 N N . TRP A 1 105 ? 4.438 -30.391 -9.125 1 94.88 105 TRP A N 1
ATOM 863 C CA . TRP A 1 105 ? 3.873 -30.344 -10.469 1 94.88 105 TRP A CA 1
ATOM 864 C C . TRP A 1 105 ? 2.355 -30.5 -10.43 1 94.88 105 TRP A C 1
ATOM 866 O O . TRP A 1 105 ? 1.829 -31.312 -9.672 1 94.88 105 TRP A O 1
ATOM 876 N N . GLN A 1 106 ? 1.609 -29.672 -11.164 1 93.19 106 GLN A N 1
ATOM 877 C CA . GLN A 1 106 ? 0.18 -29.812 -11.43 1 93.19 106 GLN A CA 1
ATOM 878 C C . GLN A 1 106 ? -0.132 -29.625 -12.906 1 93.19 106 GLN A C 1
ATOM 880 O O . GLN A 1 106 ? 0.505 -28.812 -13.578 1 93.19 106 GLN A O 1
ATOM 885 N N . ASP A 1 107 ? -1.113 -30.375 -13.344 1 94.81 107 ASP A N 1
ATOM 886 C CA . ASP A 1 107 ? -1.516 -30.281 -14.75 1 94.81 107 ASP A CA 1
ATOM 887 C C . ASP A 1 107 ? -2.447 -29.094 -14.969 1 94.81 107 ASP A C 1
ATOM 889 O O . ASP A 1 107 ? -3.617 -29.266 -15.312 1 94.81 107 ASP A O 1
ATOM 893 N N . GLU A 1 108 ? -2.037 -27.984 -14.781 1 96.12 108 GLU A N 1
ATOM 894 C CA . GLU A 1 108 ? -2.652 -26.672 -14.945 1 96.12 108 GLU A CA 1
ATOM 895 C C . GLU A 1 108 ? -1.647 -25.656 -15.492 1 96.12 108 GLU A C 1
ATOM 897 O O . GLU A 1 108 ? -0.49 -25.625 -15.062 1 96.12 108 GLU A O 1
ATOM 902 N N . PHE A 1 109 ? -2.07 -24.859 -16.422 1 98.06 109 PHE A N 1
ATOM 903 C CA . PHE A 1 109 ? -1.131 -23.938 -17.047 1 98.06 109 PHE A CA 1
ATOM 904 C C . PHE A 1 109 ? -1.206 -22.562 -16.391 1 98.06 109 PHE A C 1
ATOM 906 O O . PHE A 1 109 ? -2.297 -22.078 -16.078 1 98.06 109 PHE A O 1
ATOM 913 N N . TYR A 1 110 ? -0.094 -22 -16.188 1 98.25 110 TYR A N 1
ATOM 914 C CA . TYR A 1 110 ? 0.09 -20.609 -15.805 1 98.25 110 TYR A CA 1
ATOM 915 C C . TYR A 1 110 ? 0.701 -19.797 -16.938 1 98.25 110 TYR A C 1
ATOM 917 O O . TYR A 1 110 ? 1.159 -20.359 -17.938 1 98.25 110 TYR A O 1
ATOM 925 N N . MET A 1 111 ? 0.635 -18.484 -16.859 1 97.81 111 MET A N 1
ATOM 926 C CA . MET A 1 111 ? 1.216 -17.594 -17.859 1 97.81 111 MET A CA 1
ATOM 927 C C . MET A 1 111 ? 2.477 -16.922 -17.312 1 97.81 111 MET A C 1
ATOM 929 O O . MET A 1 111 ? 2.473 -16.391 -16.203 1 97.81 111 MET A O 1
ATOM 933 N N . ALA A 1 112 ? 3.527 -17 -18.047 1 97.94 112 ALA A N 1
ATOM 934 C CA . ALA A 1 112 ? 4.73 -16.234 -17.719 1 97.94 112 ALA A CA 1
ATOM 935 C C . ALA A 1 112 ? 4.582 -14.773 -18.141 1 97.94 112 ALA A C 1
ATOM 937 O O . ALA A 1 112 ? 4.484 -14.469 -19.328 1 97.94 112 ALA A O 1
ATOM 938 N N . ARG A 1 113 ? 4.539 -13.93 -17.156 1 96.56 113 ARG A N 1
ATOM 939 C CA . ARG A 1 113 ? 4.344 -12.492 -17.312 1 96.56 113 ARG A CA 1
ATOM 940 C C . ARG A 1 113 ? 5.238 -11.711 -16.359 1 96.56 113 ARG A C 1
ATOM 942 O O . ARG A 1 113 ? 5.734 -12.258 -15.375 1 96.56 113 ARG A O 1
ATOM 949 N N . THR A 1 114 ? 5.457 -10.469 -16.719 1 95.56 114 THR A N 1
ATOM 950 C CA . THR A 1 114 ? 6.238 -9.648 -15.789 1 95.56 114 THR A CA 1
ATOM 951 C C . THR A 1 114 ? 5.332 -8.961 -14.773 1 95.56 114 THR A C 1
ATOM 953 O O . THR A 1 114 ? 5.777 -8.602 -13.688 1 95.56 114 THR A O 1
ATOM 956 N N . THR A 1 115 ? 4.109 -8.68 -15.102 1 94.62 115 THR A N 1
ATOM 957 C CA . THR A 1 115 ? 3.01 -8.227 -14.258 1 94.62 115 THR A CA 1
ATOM 958 C C . THR A 1 115 ? 1.7 -8.891 -14.672 1 94.62 115 THR A C 1
ATOM 960 O O . THR A 1 115 ? 1.632 -9.539 -15.719 1 94.62 115 THR A O 1
ATOM 963 N N . PHE A 1 116 ? 0.692 -8.695 -13.891 1 95.12 116 PHE A N 1
ATOM 964 C CA . PHE A 1 116 ? -0.584 -9.336 -14.18 1 95.12 116 PHE A CA 1
ATOM 965 C C . PHE A 1 116 ? -1.098 -8.922 -15.555 1 95.12 116 PHE A C 1
ATOM 967 O O . PHE A 1 116 ? -1.659 -9.742 -16.281 1 95.12 116 PHE A O 1
ATOM 974 N N . SER A 1 117 ? -0.876 -7.684 -15.969 1 92.19 117 SER A N 1
ATOM 975 C CA . SER A 1 117 ? -1.466 -7.156 -17.188 1 92.19 117 SER A CA 1
ATOM 976 C C . SER A 1 117 ? -0.48 -7.223 -18.359 1 92.19 117 SER A C 1
ATOM 978 O O . SER A 1 117 ? -0.808 -6.832 -19.484 1 92.19 117 SER A O 1
ATOM 980 N N . SER A 1 118 ? 0.704 -7.637 -18.141 1 94.25 118 SER A N 1
ATOM 981 C CA . SER A 1 118 ? 1.699 -7.723 -19.203 1 94.25 118 SER A CA 1
ATOM 982 C C . SER A 1 118 ? 1.338 -8.805 -20.219 1 94.25 118 SER A C 1
ATOM 984 O O . SER A 1 118 ? 0.581 -9.727 -19.906 1 94.25 118 SER A O 1
ATOM 986 N N . PRO A 1 119 ? 1.857 -8.648 -21.406 1 94.62 119 PRO A N 1
ATOM 987 C CA . PRO A 1 119 ? 1.682 -9.742 -22.375 1 94.62 119 PRO A CA 1
ATOM 988 C C . PRO A 1 119 ? 2.248 -11.062 -21.875 1 94.62 119 PRO A C 1
ATOM 990 O O . PRO A 1 119 ? 3.176 -11.078 -21.062 1 94.62 119 PRO A O 1
ATOM 993 N N . THR A 1 120 ? 1.623 -12.156 -22.344 1 96.69 120 THR A N 1
ATOM 994 C CA . THR A 1 120 ? 2.119 -13.484 -22.016 1 96.69 120 THR A CA 1
ATOM 995 C C . THR A 1 120 ? 3.334 -13.836 -22.875 1 96.69 120 THR A C 1
ATOM 997 O O . THR A 1 120 ? 3.32 -13.648 -24.078 1 96.69 120 THR A O 1
ATOM 1000 N N . LEU A 1 121 ? 4.363 -14.289 -22.266 1 96.75 121 LEU A N 1
ATOM 1001 C CA . LEU A 1 121 ? 5.547 -14.742 -22.984 1 96.75 121 LEU A CA 1
ATOM 1002 C C . LEU A 1 121 ? 5.402 -16.188 -23.422 1 96.75 121 LEU A C 1
ATOM 1004 O O . LEU A 1 121 ? 5.715 -16.547 -24.562 1 96.75 121 LEU A O 1
ATOM 1008 N N . PHE A 1 122 ? 4.984 -17.016 -22.562 1 97.56 122 PHE A N 1
ATOM 1009 C CA . PHE A 1 122 ? 4.688 -18.438 -22.766 1 97.56 122 PHE A CA 1
ATOM 1010 C C . PHE A 1 122 ? 3.877 -18.984 -21.609 1 97.56 122 PHE A C 1
ATOM 1012 O O . PHE A 1 122 ? 3.686 -18.312 -20.594 1 97.56 122 PHE A O 1
ATOM 1019 N N . THR A 1 123 ? 3.324 -20.156 -21.75 1 98.38 123 THR A N 1
ATOM 1020 C CA . THR A 1 123 ? 2.631 -20.844 -20.656 1 98.38 123 THR A CA 1
ATOM 1021 C C . THR A 1 123 ? 3.484 -21.984 -20.109 1 98.38 123 THR A C 1
ATOM 1023 O O . THR A 1 123 ? 4.375 -22.484 -20.781 1 98.38 123 THR A O 1
ATOM 1026 N N . TYR A 1 124 ? 3.34 -22.281 -18.922 1 98.44 124 TYR A N 1
ATOM 1027 C CA . TYR A 1 124 ? 4.07 -23.328 -18.219 1 98.44 124 TYR A CA 1
ATOM 1028 C C . TYR A 1 124 ? 3.174 -24.047 -17.203 1 98.44 124 TYR A C 1
ATOM 1030 O O . TYR A 1 124 ? 2.111 -23.531 -16.844 1 98.44 124 TYR A O 1
ATOM 1038 N N . HIS A 1 125 ? 3.523 -25.25 -16.812 1 98.25 125 HIS A N 1
ATOM 1039 C CA . HIS A 1 125 ? 2.727 -26 -15.852 1 98.25 125 HIS A CA 1
ATOM 1040 C C . HIS A 1 125 ? 2.875 -25.422 -14.445 1 98.25 125 HIS A C 1
ATOM 1042 O O . HIS A 1 125 ? 3.967 -25.016 -14.047 1 98.25 125 HIS A O 1
ATOM 1048 N N . ARG A 1 126 ? 1.764 -25.422 -13.727 1 96.25 126 ARG A N 1
ATOM 1049 C CA . ARG A 1 126 ? 1.807 -25.047 -12.32 1 96.25 126 ARG A CA 1
ATOM 1050 C C . ARG A 1 126 ? 2.82 -25.875 -11.555 1 96.25 126 ARG A C 1
ATOM 1052 O O . ARG A 1 126 ? 2.873 -27.109 -11.719 1 96.25 126 ARG A O 1
ATOM 1059 N N . GLY A 1 127 ? 3.578 -25.297 -10.688 1 95.44 127 GLY A N 1
ATOM 1060 C CA . GLY A 1 127 ? 4.617 -25.984 -9.93 1 95.44 127 GLY A CA 1
ATOM 1061 C C . GLY A 1 127 ? 6.004 -25.797 -10.523 1 95.44 127 GLY A C 1
ATOM 1062 O O . GLY A 1 127 ? 7.008 -26.078 -9.867 1 95.44 127 GLY A O 1
ATOM 1063 N N . VAL A 1 128 ? 6.094 -25.344 -11.766 1 97.94 128 VAL A N 1
ATOM 1064 C CA . VAL A 1 128 ? 7.352 -25.141 -12.469 1 97.94 128 VAL A CA 1
ATOM 1065 C C . VAL A 1 128 ? 7.898 -23.75 -12.156 1 97.94 128 VAL A C 1
ATOM 1067 O O . VAL A 1 128 ? 9.109 -23.531 -12.203 1 97.94 128 VAL A O 1
ATOM 1070 N N . GLY A 1 129 ? 7.039 -22.828 -11.766 1 97.62 129 GLY A N 1
ATOM 1071 C CA . GLY A 1 129 ? 7.328 -21.406 -11.602 1 97.62 129 GLY A CA 1
ATOM 1072 C C . GLY A 1 129 ? 8.547 -21.141 -10.742 1 97.62 129 GLY A C 1
ATOM 1073 O O . GLY A 1 129 ? 9.469 -20.438 -11.156 1 97.62 129 GLY A O 1
ATOM 1074 N N . PRO A 1 130 ? 8.617 -21.766 -9.602 1 97.31 130 PRO A N 1
ATOM 1075 C CA . PRO A 1 130 ? 9.734 -21.5 -8.688 1 97.31 130 PRO A CA 1
ATOM 1076 C C . PRO A 1 130 ? 11.086 -21.906 -9.273 1 97.31 130 PRO A C 1
ATOM 1078 O O . PRO A 1 130 ? 12.086 -21.219 -9.078 1 97.31 130 PRO A O 1
ATOM 1081 N N . TYR A 1 131 ? 11.148 -23 -10.031 1 98.25 131 TYR A N 1
ATOM 1082 C CA . TYR A 1 131 ? 12.391 -23.5 -10.602 1 98.25 131 TYR A CA 1
ATOM 1083 C C . TYR A 1 131 ? 13.008 -22.469 -11.539 1 98.25 131 TYR A C 1
ATOM 1085 O O . TYR A 1 131 ? 14.234 -22.328 -11.594 1 98.25 131 TYR A O 1
ATOM 1093 N N . PHE A 1 132 ? 12.203 -21.688 -12.227 1 98.56 132 PHE A N 1
ATOM 1094 C CA . PHE A 1 132 ? 12.672 -20.719 -13.203 1 98.56 132 PHE A CA 1
ATOM 1095 C C . PHE A 1 132 ? 12.477 -19.297 -12.695 1 98.56 132 PHE A C 1
ATOM 1097 O O . PHE A 1 132 ? 12.758 -18.328 -13.414 1 98.56 132 PHE A O 1
ATOM 1104 N N . GLY A 1 133 ? 11.977 -19.156 -11.445 1 98 133 GLY A N 1
ATOM 1105 C CA . GLY A 1 133 ? 11.75 -17.844 -10.859 1 98 133 GLY A CA 1
ATOM 1106 C C . GLY A 1 133 ? 10.758 -17 -11.648 1 98 133 GLY A C 1
ATOM 1107 O O . GLY A 1 133 ? 10.961 -15.805 -11.836 1 98 133 GLY A O 1
ATOM 1108 N N . LEU A 1 134 ? 9.742 -17.656 -12.195 1 98.25 134 LEU A N 1
ATOM 1109 C CA . LEU A 1 134 ? 8.703 -16.984 -12.969 1 98.25 134 LEU A CA 1
ATOM 1110 C C . LEU A 1 134 ? 7.664 -16.344 -12.047 1 98.25 134 LEU A C 1
ATOM 1112 O O . LEU A 1 134 ? 7.465 -16.812 -10.922 1 98.25 134 LEU A O 1
ATOM 1116 N N . SER A 1 135 ? 7.043 -15.312 -12.523 1 96.94 135 SER A N 1
ATOM 1117 C CA . SER A 1 135 ? 5.949 -14.711 -11.766 1 96.94 135 SER A CA 1
ATOM 1118 C C . SER A 1 135 ? 4.75 -15.641 -11.68 1 96.94 135 SER A C 1
ATOM 1120 O O . SER A 1 135 ? 4.414 -16.328 -12.656 1 96.94 135 SER A O 1
ATOM 1122 N N . GLN A 1 136 ? 4.223 -15.734 -10.578 1 97.44 136 GLN A N 1
ATOM 1123 C CA . GLN A 1 136 ? 2.982 -16.469 -10.344 1 97.44 136 GLN A CA 1
ATOM 1124 C C . GLN A 1 136 ? 1.923 -15.562 -9.719 1 97.44 136 GLN A C 1
ATOM 1126 O O . GLN A 1 136 ? 2.236 -14.727 -8.867 1 97.44 136 GLN A O 1
ATOM 1131 N N . PHE A 1 137 ? 0.694 -15.719 -10.125 1 97.88 137 PHE A N 1
ATOM 1132 C CA . PHE A 1 137 ? -0.423 -14.945 -9.602 1 97.88 137 PHE A CA 1
ATOM 1133 C C . PHE A 1 137 ? -1.426 -15.844 -8.891 1 97.88 137 PHE A C 1
ATOM 1135 O O . PHE A 1 137 ? -1.606 -17 -9.273 1 97.88 137 PHE A O 1
ATOM 1142 N N . ALA A 1 138 ? -1.971 -15.352 -7.871 1 97.75 138 ALA A N 1
ATOM 1143 C CA . ALA A 1 138 ? -2.994 -16.047 -7.102 1 97.75 138 ALA A CA 1
ATOM 1144 C C . ALA A 1 138 ? -4.094 -15.094 -6.652 1 97.75 138 ALA A C 1
ATOM 1146 O O . ALA A 1 138 ? -3.908 -13.875 -6.656 1 97.75 138 ALA A O 1
ATOM 1147 N N . THR A 1 139 ? -5.234 -15.625 -6.379 1 98.38 139 THR A N 1
ATOM 1148 C CA . THR A 1 139 ? -6.332 -14.867 -5.789 1 98.38 139 THR A CA 1
ATOM 1149 C C . THR A 1 139 ? -6.609 -15.328 -4.363 1 98.38 139 THR A C 1
ATOM 1151 O O . THR A 1 139 ? -6.543 -16.531 -4.074 1 98.38 139 THR A O 1
ATOM 1154 N N . HIS A 1 140 ? -6.863 -14.414 -3.482 1 98.56 140 HIS A N 1
ATOM 1155 C CA . HIS A 1 140 ? -7.191 -14.688 -2.09 1 98.56 140 HIS A CA 1
ATOM 1156 C C . HIS A 1 140 ? -8.445 -13.945 -1.66 1 98.56 140 HIS A C 1
ATOM 1158 O O . HIS A 1 140 ? -8.656 -12.789 -2.049 1 98.56 140 HIS A O 1
ATOM 1164 N N . LEU A 1 141 ? -9.266 -14.57 -0.843 1 98.56 141 LEU A N 1
ATOM 1165 C CA . LEU A 1 141 ? -10.523 -14 -0.384 1 98.56 141 LEU A CA 1
ATOM 1166 C C . LEU A 1 141 ? -10.562 -13.922 1.139 1 98.56 141 LEU A C 1
ATOM 1168 O O . LEU A 1 141 ? -10.469 -14.945 1.821 1 98.56 141 LEU A O 1
ATOM 1172 N N . ASN A 1 142 ? -10.656 -12.727 1.634 1 98.62 142 ASN A N 1
ATOM 1173 C CA . ASN A 1 142 ? -10.977 -12.539 3.043 1 98.62 142 ASN A CA 1
ATOM 1174 C C . ASN A 1 142 ? -12.484 -12.516 3.275 1 98.62 142 ASN A C 1
ATOM 1176 O O . ASN A 1 142 ? -13.203 -11.727 2.658 1 98.62 142 ASN A O 1
ATOM 1180 N N . GLY A 1 143 ? -12.969 -13.391 4.09 1 97.69 143 GLY A N 1
ATOM 1181 C CA . GLY A 1 143 ? -14.352 -13.359 4.543 1 97.69 143 GLY A CA 1
ATOM 1182 C C . GLY A 1 143 ? -14.5 -12.797 5.945 1 97.69 143 GLY A C 1
ATOM 1183 O O . GLY A 1 143 ? -13.727 -13.125 6.84 1 97.69 143 GLY A O 1
ATOM 1184 N N . PHE A 1 144 ? -15.492 -11.898 6.117 1 97.31 144 PHE A N 1
ATOM 1185 C CA . PHE A 1 144 ? -15.594 -11.234 7.414 1 97.31 144 PHE A CA 1
ATOM 1186 C C . PHE A 1 144 ? -17.031 -10.852 7.715 1 97.31 144 PHE A C 1
ATOM 1188 O O . PHE A 1 144 ? -17.906 -10.961 6.852 1 97.31 144 PHE A O 1
ATOM 1195 N N . VAL A 1 145 ? -17.266 -10.523 8.977 1 95.88 145 VAL A N 1
ATOM 1196 C CA . VAL A 1 145 ? -18.547 -10.047 9.461 1 95.88 145 VAL A CA 1
ATOM 1197 C C . VAL A 1 145 ? -18.375 -8.695 10.148 1 95.88 145 VAL A C 1
ATOM 1199 O O . VAL A 1 145 ? -17.344 -8.43 10.773 1 95.88 145 VAL A O 1
ATOM 1202 N N . ARG A 1 146 ? -19.359 -7.832 9.945 1 92.94 146 ARG A N 1
ATOM 1203 C CA . ARG A 1 146 ? -19.359 -6.508 10.555 1 92.94 146 ARG A CA 1
ATOM 1204 C C . ARG A 1 146 ? -20.438 -6.387 11.617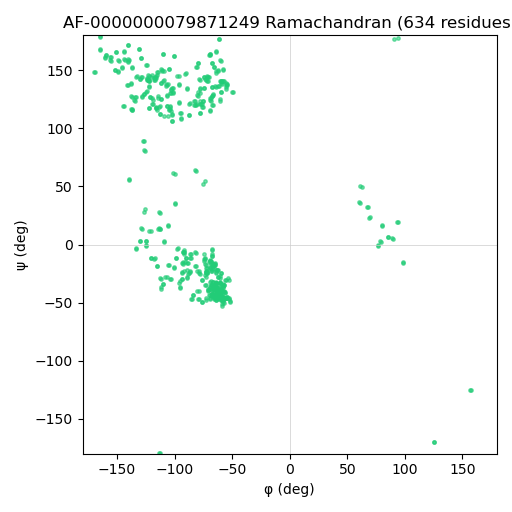 1 92.94 146 ARG A C 1
ATOM 1206 O O . ARG A 1 146 ? -21.453 -7.098 11.57 1 92.94 146 ARG A O 1
ATOM 1213 N N . ASP A 1 147 ? -20.078 -5.504 12.602 1 90.56 147 ASP A N 1
ATOM 1214 C CA . ASP A 1 147 ? -21.156 -5.008 13.461 1 90.56 147 ASP A CA 1
ATOM 1215 C C . ASP A 1 147 ? -22.125 -4.133 12.672 1 90.56 147 ASP A C 1
ATOM 1217 O O . ASP A 1 147 ? -21.703 -3.195 11.984 1 90.56 147 ASP A O 1
ATOM 1221 N N . GLN A 1 148 ? -23.375 -4.387 12.75 1 82.75 148 GLN A N 1
ATOM 1222 C CA . GLN A 1 148 ? -24.375 -3.719 11.914 1 82.75 148 GLN A CA 1
ATOM 1223 C C . GLN A 1 148 ? -24.562 -2.27 12.352 1 82.75 148 GLN A C 1
ATOM 1225 O O . GLN A 1 148 ? -24.984 -1.426 11.547 1 82.75 148 GLN A O 1
ATOM 1230 N N . GLU A 1 149 ? -24.281 -1.97 13.547 1 80.81 149 GLU A N 1
ATOM 1231 C CA . GLU A 1 149 ? -24.469 -0.619 14.07 1 80.81 149 GLU A CA 1
ATOM 1232 C C . GLU A 1 149 ? -23.266 0.266 13.742 1 80.81 149 GLU A C 1
ATOM 1234 O O . GLU A 1 149 ? -23.438 1.384 13.25 1 80.81 149 GLU A O 1
ATOM 1239 N N . THR A 1 150 ? -22.109 -0.283 13.922 1 82.94 150 THR A N 1
ATOM 1240 C CA . THR A 1 150 ? -20.906 0.534 13.797 1 82.94 150 THR A CA 1
ATOM 1241 C C . THR A 1 150 ? -20.25 0.325 12.43 1 82.94 150 THR A C 1
ATOM 1243 O O . THR A 1 150 ? -19.453 1.146 11.992 1 82.94 150 THR A O 1
ATOM 1246 N N . GLY A 1 151 ? -20.578 -0.794 11.781 1 87.06 151 GLY A N 1
ATOM 1247 C CA . GLY A 1 151 ? -19.938 -1.123 10.523 1 87.06 151 GLY A CA 1
ATOM 1248 C C . GLY A 1 151 ? -18.531 -1.668 10.695 1 87.06 151 GLY A C 1
ATOM 1249 O O . GLY A 1 151 ? -17.859 -2.016 9.719 1 87.06 151 GLY A O 1
ATOM 1250 N N . ALA A 1 152 ? -18.047 -1.764 11.922 1 92.5 152 ALA A N 1
ATOM 1251 C CA . ALA A 1 152 ? -16.703 -2.268 12.195 1 92.5 152 ALA A CA 1
ATOM 1252 C C . ALA A 1 152 ? -16.625 -3.771 11.953 1 92.5 152 ALA A C 1
ATOM 1254 O O . ALA A 1 152 ? -17.562 -4.512 12.266 1 92.5 152 ALA A O 1
ATOM 1255 N N . VAL A 1 153 ? -15.531 -4.203 11.398 1 96.12 153 VAL A N 1
ATOM 1256 C CA . VAL A 1 153 ? -15.305 -5.637 11.273 1 96.12 153 VAL A CA 1
ATOM 1257 C C . VAL A 1 153 ? -15.07 -6.246 12.648 1 96.12 153 VAL A C 1
ATOM 1259 O O . VAL A 1 153 ? -14.188 -5.801 13.391 1 96.12 153 VAL A O 1
ATOM 1262 N N . THR A 1 154 ? -15.836 -7.258 12.992 1 96.19 154 THR A N 1
ATOM 1263 C CA . THR A 1 154 ? -15.742 -7.852 14.32 1 96.19 154 THR A CA 1
ATOM 1264 C C . THR A 1 154 ? -15.125 -9.242 14.25 1 96.19 154 THR A C 1
ATOM 1266 O O . THR A 1 154 ? -14.438 -9.68 15.18 1 96.19 154 THR A O 1
ATOM 1269 N N . HIS A 1 155 ? -15.438 -9.953 13.125 1 97.5 155 HIS A N 1
ATOM 1270 C CA . HIS A 1 155 ? -14.969 -11.328 12.969 1 97.5 155 HIS A CA 1
ATOM 1271 C C . HIS A 1 155 ? -14.461 -11.578 11.555 1 97.5 155 HIS A C 1
ATOM 1273 O O . HIS A 1 155 ?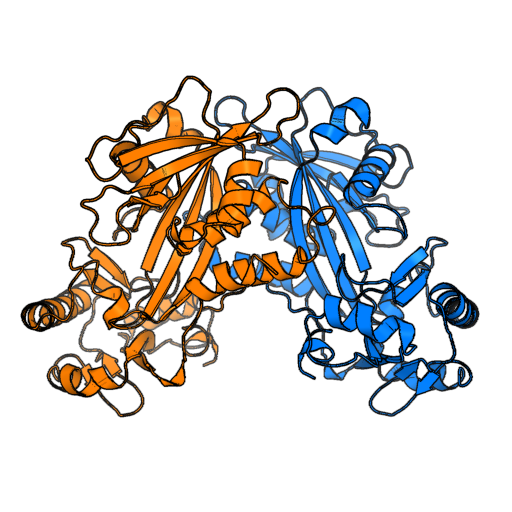 -14.875 -10.898 10.609 1 97.5 155 HIS A O 1
ATOM 1279 N N . VAL A 1 156 ? -13.547 -12.508 11.414 1 98.06 156 VAL A N 1
ATOM 1280 C CA . VAL A 1 156 ? -13.047 -12.953 10.117 1 98.06 156 VAL A CA 1
ATOM 1281 C C . VAL A 1 156 ? -13.109 -14.477 10.031 1 98.06 156 VAL A C 1
ATOM 1283 O O . VAL A 1 156 ? -12.969 -15.164 11.039 1 98.06 156 VAL A O 1
ATOM 1286 N N . TRP A 1 157 ? -13.398 -14.969 8.883 1 97.94 157 TRP A N 1
ATOM 1287 C CA . TRP A 1 157 ? -13.375 -16.406 8.609 1 97.94 157 TRP A CA 1
ATOM 1288 C C . TRP A 1 157 ? -11.945 -16.875 8.352 1 97.94 157 TRP A C 1
ATOM 1290 O O . TRP A 1 157 ? -11.234 -16.312 7.52 1 97.94 157 TRP A O 1
ATOM 1300 N N . ILE A 1 158 ? -11.523 -17.922 9.055 1 98.19 158 ILE A N 1
ATOM 1301 C CA . ILE A 1 158 ? -10.219 -18.562 8.891 1 98.19 158 ILE A CA 1
ATOM 1302 C C . ILE A 1 158 ? -10.391 -20.016 8.477 1 98.19 158 ILE A C 1
ATOM 1304 O O . ILE A 1 158 ? -11.164 -20.75 9.102 1 98.19 158 ILE A O 1
ATOM 1308 N N . ALA A 1 159 ? -9.82 -20.375 7.43 1 98.19 159 ALA A N 1
ATOM 1309 C CA . ALA A 1 159 ? -9.82 -21.766 6.988 1 98.19 159 ALA A CA 1
ATOM 1310 C C . ALA A 1 159 ? -8.625 -22.516 7.559 1 98.19 159 ALA A C 1
ATOM 1312 O O . ALA A 1 159 ? -7.574 -21.938 7.812 1 98.19 159 ALA A O 1
ATOM 1313 N N . THR A 1 160 ? -8.797 -23.75 7.816 1 98.12 160 THR A N 1
ATOM 1314 C CA . THR A 1 160 ? -7.711 -24.703 8.062 1 98.12 160 THR A CA 1
ATOM 1315 C C . THR A 1 160 ? -7.492 -25.594 6.848 1 98.12 160 THR A C 1
ATOM 1317 O O . THR A 1 160 ? -8.406 -26.297 6.414 1 98.12 160 THR A O 1
ATOM 1320 N N . ARG A 1 161 ? -6.348 -25.516 6.293 1 97.56 161 ARG A N 1
ATOM 1321 C CA . ARG A 1 161 ? -6.031 -26.312 5.109 1 97.56 161 ARG A CA 1
ATOM 1322 C C . ARG A 1 161 ? -6.09 -27.797 5.422 1 97.56 161 ARG A C 1
ATOM 1324 O O . ARG A 1 161 ? -5.746 -28.219 6.531 1 97.56 161 ARG A O 1
ATOM 1331 N N . SER A 1 162 ? -6.445 -28.578 4.434 1 96.69 162 SER A N 1
ATOM 1332 C CA . SER A 1 162 ? -6.551 -30.016 4.598 1 96.69 162 SER A CA 1
ATOM 1333 C C . SER A 1 162 ? -5.188 -30.641 4.875 1 96.69 162 SER A C 1
ATOM 1335 O O . SER A 1 162 ? -4.164 -30.141 4.395 1 96.69 162 SER A O 1
ATOM 1337 N N . ALA A 1 163 ? -5.176 -31.781 5.574 1 95.5 163 ALA A N 1
ATOM 1338 C CA . ALA A 1 163 ? -3.959 -32.531 5.859 1 95.5 163 ALA A CA 1
ATOM 1339 C C . ALA A 1 163 ? -3.363 -33.125 4.582 1 95.5 163 ALA A C 1
ATOM 1341 O O . ALA A 1 163 ? -2.172 -33.438 4.527 1 95.5 163 ALA A O 1
ATOM 1342 N N . SER A 1 164 ? -4.141 -33.219 3.553 1 91.94 164 SER A N 1
ATOM 1343 C CA . SER A 1 164 ? -3.725 -33.844 2.312 1 91.94 164 SER A CA 1
ATOM 1344 C C . SER A 1 164 ? -3.008 -32.875 1.394 1 91.94 164 SER A C 1
ATOM 1346 O O . SER A 1 164 ? -2.439 -33.281 0.373 1 91.94 164 SER A O 1
ATOM 1348 N N . LYS A 1 165 ? -3.115 -31.594 1.773 1 90.5 165 LYS A N 1
ATOM 1349 C CA . LYS A 1 165 ? -2.416 -30.609 0.953 1 90.5 165 LYS A CA 1
ATOM 1350 C C . LYS A 1 165 ? -0.918 -30.891 0.904 1 90.5 165 LYS A C 1
ATOM 1352 O O . LYS A 1 165 ? -0.321 -31.281 1.913 1 90.5 165 LYS A O 1
ATOM 1357 N N . LYS A 1 166 ? -0.334 -30.75 -0.246 1 84.44 166 LYS A N 1
ATOM 1358 C CA . LYS A 1 166 ? 1.1 -30.969 -0.418 1 84.44 166 LYS A CA 1
ATOM 1359 C C . LYS A 1 166 ? 1.907 -29.875 0.286 1 84.44 166 LYS A C 1
ATOM 1361 O O . LYS A 1 166 ? 2.943 -30.172 0.891 1 84.44 166 LYS A O 1
ATOM 1366 N N . LEU A 1 167 ? 1.359 -28.656 0.222 1 87.25 167 LEU A N 1
ATOM 1367 C CA . LEU A 1 167 ? 2.041 -27.531 0.838 1 87.25 167 LEU A CA 1
ATOM 1368 C C . LEU A 1 167 ? 1.229 -26.969 2.002 1 87.25 167 LEU A C 1
ATOM 1370 O O . LEU A 1 167 ? 0.026 -26.734 1.868 1 87.25 167 LEU A O 1
ATOM 1374 N N . TRP A 1 168 ? 1.903 -26.875 3.191 1 93.88 168 TRP A N 1
ATOM 1375 C CA . TRP A 1 168 ? 1.372 -26.234 4.395 1 93.88 168 TRP A CA 1
ATOM 1376 C C . TRP A 1 168 ? 0.124 -26.969 4.887 1 93.88 168 TRP A C 1
ATOM 1378 O O . TRP A 1 168 ? -0.92 -26.344 5.098 1 93.88 168 TRP A O 1
ATOM 1388 N N . PRO A 1 169 ? 0.205 -28.266 5 1 95.94 169 PRO A N 1
ATOM 1389 C CA . PRO A 1 169 ? -0.942 -29 5.523 1 95.94 169 PRO A CA 1
ATOM 1390 C C . PRO A 1 169 ? -1.344 -28.562 6.93 1 95.94 169 PRO A C 1
ATOM 1392 O O . PRO A 1 169 ? -0.478 -28.297 7.77 1 95.94 169 PRO A O 1
ATOM 1395 N N . LEU A 1 170 ? -2.646 -28.297 7.121 1 97.12 170 LEU A N 1
ATOM 1396 C CA . LEU A 1 170 ? -3.275 -28.047 8.414 1 97.12 170 LEU A CA 1
ATOM 1397 C C . LEU A 1 170 ? -3.016 -26.625 8.875 1 97.12 170 LEU A C 1
ATOM 1399 O O . LEU A 1 170 ? -3.438 -26.234 9.969 1 97.12 170 LEU A O 1
ATOM 1403 N N . MET A 1 171 ? -2.369 -25.844 8.125 1 98 171 MET A N 1
ATOM 1404 C CA . MET A 1 171 ? -2.121 -24.469 8.508 1 98 171 MET A CA 1
ATOM 1405 C C . MET A 1 171 ? -3.354 -23.594 8.25 1 98 171 MET A C 1
ATOM 1407 O O . MET A 1 171 ? -4.203 -23.953 7.426 1 98 171 MET A O 1
ATOM 1411 N N . ARG A 1 172 ? -3.383 -22.547 8.969 1 98.19 172 ARG A N 1
ATOM 1412 C CA . ARG A 1 172 ? -4.465 -21.578 8.82 1 98.19 172 ARG A CA 1
ATOM 1413 C C . ARG A 1 172 ? -4.285 -20.766 7.551 1 98.19 172 ARG A C 1
ATOM 1415 O O . ARG A 1 172 ? -3.158 -20.453 7.16 1 98.19 172 ARG A O 1
ATOM 1422 N N . ASP A 1 173 ? -5.387 -20.438 6.93 1 97.88 173 ASP A N 1
ATOM 1423 C CA . ASP A 1 173 ? -5.473 -19.703 5.664 1 97.88 173 ASP A CA 1
ATOM 1424 C C . ASP A 1 173 ? -6.676 -18.766 5.645 1 97.88 173 ASP A C 1
ATOM 1426 O O . ASP A 1 173 ? -7.5 -18.797 6.562 1 97.88 173 ASP A O 1
ATOM 1430 N N . THR A 1 174 ? -6.723 -17.828 4.684 1 97.38 174 THR A N 1
ATOM 1431 C CA . THR A 1 174 ? -7.973 -17.125 4.422 1 97.38 174 THR A CA 1
ATOM 1432 C C . THR A 1 174 ? -9.062 -18.094 3.98 1 97.38 174 THR A C 1
ATOM 1434 O O . THR A 1 174 ? -8.797 -19.281 3.787 1 97.38 174 THR A O 1
ATOM 1437 N N . ILE A 1 175 ? -10.266 -17.578 3.77 1 96.5 175 ILE A N 1
ATOM 1438 C CA . ILE A 1 175 ? -11.391 -18.469 3.502 1 96.5 175 ILE A CA 1
ATOM 1439 C C . ILE A 1 175 ? -11.141 -19.234 2.203 1 96.5 175 ILE A C 1
ATOM 1441 O O . ILE A 1 175 ? -11.461 -20.422 2.102 1 96.5 175 ILE A O 1
ATOM 1445 N N . VAL A 1 176 ? -10.711 -18.5 1.227 1 97.12 176 VAL A N 1
ATOM 1446 C CA . VAL A 1 176 ? -10.461 -19.109 -0.078 1 97.12 176 VAL A CA 1
ATOM 1447 C C . VAL A 1 176 ? -9.156 -18.562 -0.653 1 97.12 176 VAL A C 1
ATOM 1449 O O . VAL A 1 176 ? -8.844 -17.391 -0.498 1 97.12 176 VAL A O 1
ATOM 1452 N N . GLY A 1 177 ? -8.336 -19.406 -1.259 1 96.69 177 GLY A N 1
ATOM 1453 C CA . GLY A 1 177 ? -7.148 -19.047 -2.016 1 96.69 177 GLY A CA 1
ATOM 1454 C C . GLY A 1 177 ? -6.844 -20 -3.145 1 96.69 177 GLY A C 1
ATOM 1455 O O . GLY A 1 177 ? -7.102 -21.203 -3.027 1 96.69 177 GLY A O 1
ATOM 1456 N N . GLY A 1 178 ? -6.266 -19.484 -4.199 1 95.25 178 GLY A N 1
ATOM 1457 C CA . GLY A 1 178 ? -5.875 -20.359 -5.293 1 95.25 178 GLY A CA 1
ATOM 1458 C C . GLY A 1 178 ? -5 -19.688 -6.324 1 95.25 178 GLY A C 1
ATOM 1459 O O . GLY A 1 178 ? -5.125 -18.469 -6.551 1 95.25 178 GLY A O 1
ATOM 1460 N N . GLY A 1 179 ? -4.168 -20.469 -6.883 1 96.44 179 GLY A N 1
ATOM 1461 C CA . GLY A 1 179 ? -3.395 -19.969 -8.008 1 96.44 179 GLY A CA 1
ATOM 1462 C C . GLY A 1 179 ? -4.254 -19.516 -9.172 1 96.44 179 GLY A C 1
ATOM 1463 O O . GLY A 1 179 ? -5.438 -19.844 -9.242 1 96.44 179 GLY A O 1
ATOM 1464 N N . LEU A 1 180 ? -3.715 -18.688 -10 1 97.75 180 LEU A N 1
ATOM 1465 C CA . LEU A 1 180 ? -4.453 -18.156 -11.141 1 97.75 180 LEU A CA 1
ATOM 1466 C C . LEU A 1 180 ? -4.043 -18.859 -12.43 1 97.75 180 LEU A C 1
ATOM 1468 O O . LEU A 1 180 ? -2.973 -18.578 -12.977 1 97.75 180 LEU A O 1
ATOM 1472 N N . PRO A 1 181 ? -4.844 -19.688 -12.961 1 97.62 181 PRO A N 1
ATOM 1473 C CA . PRO A 1 181 ? -4.543 -20.391 -14.211 1 97.62 181 PRO A CA 1
ATOM 1474 C C . PRO A 1 181 ? -4.551 -19.453 -15.422 1 97.62 181 PRO A C 1
ATOM 1476 O O . PRO A 1 181 ? -5.074 -18.344 -15.344 1 97.62 181 PRO A O 1
ATOM 1479 N N . ALA A 1 182 ? -3.98 -19.953 -16.484 1 96.69 182 ALA A N 1
ATOM 1480 C CA . ALA A 1 182 ? -3.984 -19.203 -17.75 1 96.69 182 ALA A CA 1
ATOM 1481 C C . ALA A 1 182 ? -5.402 -19.047 -18.281 1 96.69 182 ALA A C 1
ATOM 1483 O O . ALA A 1 182 ? -6.207 -19.984 -18.219 1 96.69 182 ALA A O 1
ATOM 1484 N N . GLY A 1 183 ? -5.684 -17.828 -18.75 1 94.12 183 GLY A N 1
ATOM 1485 C CA . GLY A 1 183 ? -6.883 -17.625 -19.547 1 94.12 183 GLY A CA 1
ATOM 1486 C C . GLY A 1 183 ? -8.109 -17.297 -18.719 1 94.12 183 GLY A C 1
ATOM 1487 O O . GLY A 1 183 ? -9.227 -17.281 -19.234 1 94.12 183 GLY A O 1
ATOM 1488 N N . ILE A 1 184 ? -8.016 -17.125 -17.5 1 96.81 184 ILE A N 1
ATOM 1489 C CA . ILE A 1 184 ? -9.148 -16.781 -16.641 1 96.81 184 ILE A CA 1
ATOM 1490 C C . ILE A 1 184 ? -8.859 -15.469 -15.922 1 96.81 184 ILE A C 1
ATOM 1492 O O . ILE A 1 184 ? -7.723 -15.195 -15.531 1 96.81 184 ILE A O 1
ATOM 1496 N N . SER A 1 185 ? -9.859 -14.594 -15.773 1 97.69 185 SER A N 1
ATOM 1497 C CA . SER A 1 185 ? -9.695 -13.336 -15.047 1 97.69 185 SER A CA 1
ATOM 1498 C C . SER A 1 185 ? -9.531 -13.578 -13.555 1 97.69 185 SER A C 1
ATOM 1500 O O . SER A 1 185 ? -9.828 -14.664 -13.055 1 97.69 185 SER A O 1
ATOM 1502 N N . ALA A 1 186 ? -9.055 -12.602 -12.852 1 98.38 186 ALA A N 1
ATOM 1503 C CA . ALA A 1 186 ? -8.883 -12.711 -11.406 1 98.38 186 ALA A CA 1
ATOM 1504 C C . ALA A 1 186 ? -10.227 -12.938 -10.711 1 98.38 186 ALA A C 1
ATOM 1506 O O . ALA A 1 186 ? -10.352 -13.82 -9.859 1 98.38 186 ALA A O 1
ATOM 1507 N N . LEU A 1 187 ? -11.266 -12.188 -11.078 1 98.38 187 LEU A N 1
ATOM 1508 C CA . LEU A 1 187 ? -12.578 -12.297 -10.453 1 98.38 187 LEU A CA 1
ATOM 1509 C C . LEU A 1 187 ? -13.203 -13.656 -10.75 1 98.38 187 LEU A C 1
ATOM 1511 O O . LEU A 1 187 ? -13.727 -14.312 -9.844 1 98.38 187 LEU A O 1
ATOM 1515 N N . ASP A 1 188 ? -13.148 -14.07 -12.039 1 98.38 188 ASP A N 1
ATOM 1516 C CA . ASP A 1 188 ? -13.719 -15.359 -12.406 1 98.38 188 ASP A CA 1
ATOM 1517 C C . ASP A 1 188 ? -13.031 -16.5 -11.641 1 98.38 188 ASP A C 1
ATOM 1519 O O . ASP A 1 188 ? -13.688 -17.438 -11.203 1 98.38 188 ASP A O 1
ATOM 1523 N N . ASN A 1 189 ? -11.719 -16.391 -11.562 1 98.31 189 ASN A N 1
ATOM 1524 C CA . ASN A 1 189 ? -10.992 -17.391 -10.805 1 98.31 189 ASN A CA 1
ATOM 1525 C C . ASN A 1 189 ? -11.414 -17.406 -9.336 1 98.31 189 ASN A C 1
ATOM 1527 O O . ASN A 1 189 ? -11.586 -18.469 -8.742 1 98.31 189 ASN A O 1
ATOM 1531 N N . MET A 1 190 ? -11.562 -16.219 -8.719 1 98.31 190 MET A N 1
ATOM 1532 C CA . MET A 1 190 ? -11.961 -16.125 -7.312 1 98.31 190 MET A CA 1
ATOM 1533 C C . MET A 1 190 ? -13.336 -16.766 -7.102 1 98.31 190 MET A C 1
ATOM 1535 O O . MET A 1 190 ? -13.539 -17.5 -6.129 1 98.31 190 MET A O 1
ATOM 1539 N N . VAL A 1 191 ? -14.258 -16.516 -8.008 1 98.12 191 VAL A N 1
ATOM 1540 C CA . VAL A 1 191 ? -15.602 -17.078 -7.934 1 98.12 191 VAL A CA 1
ATOM 1541 C C . VAL A 1 191 ? -15.531 -18.594 -8.016 1 98.12 191 VAL A C 1
ATOM 1543 O O . VAL A 1 191 ? -16.156 -19.297 -7.223 1 98.12 191 VAL A O 1
ATOM 1546 N N . LYS A 1 192 ? -14.758 -19.062 -8.961 1 97.62 192 LYS A N 1
ATOM 1547 C CA . LYS A 1 192 ? -14.57 -20.5 -9.141 1 97.62 192 LYS A CA 1
ATOM 1548 C C . LYS A 1 192 ? -14.008 -21.141 -7.871 1 97.62 192 LYS A C 1
ATOM 1550 O O . LYS A 1 192 ? -14.57 -22.109 -7.363 1 97.62 192 LYS A O 1
ATOM 1555 N N . GLU A 1 193 ? -12.875 -20.594 -7.324 1 97.88 193 GLU A N 1
ATOM 1556 C CA . GLU A 1 193 ? -12.234 -21.141 -6.129 1 97.88 193 GLU A CA 1
ATOM 1557 C C . GLU A 1 193 ? -13.164 -21.062 -4.922 1 97.88 193 GLU A C 1
ATOM 1559 O O . GLU A 1 193 ? -13.164 -21.969 -4.078 1 97.88 193 GLU A O 1
ATOM 1564 N N . ALA A 1 194 ? -13.961 -20 -4.816 1 97.88 194 ALA A N 1
ATOM 1565 C CA . ALA A 1 194 ? -14.867 -19.812 -3.686 1 97.88 194 ALA A CA 1
ATOM 1566 C C . ALA A 1 194 ? -15.953 -20.891 -3.686 1 97.88 194 ALA A C 1
ATOM 1568 O O . ALA A 1 194 ? -16.359 -21.375 -2.625 1 97.88 194 ALA A O 1
ATOM 1569 N N . GLN A 1 195 ? -16.422 -21.203 -4.844 1 97.5 195 GLN A N 1
ATOM 1570 C CA . GLN A 1 195 ? -17.406 -22.266 -4.949 1 97.5 195 GLN A CA 1
ATOM 1571 C C . GLN A 1 195 ? -16.797 -23.625 -4.59 1 97.5 195 GLN A C 1
ATOM 1573 O O . GLN A 1 195 ? -17.406 -24.391 -3.848 1 97.5 195 GLN A O 1
ATOM 1578 N N . GLU A 1 196 ? -15.617 -23.906 -5.043 1 97 196 GLU A N 1
ATOM 1579 C CA . GLU A 1 196 ? -14.961 -25.203 -4.848 1 97 196 GLU A CA 1
ATOM 1580 C C . GLU A 1 196 ? -14.508 -25.375 -3.402 1 97 196 GLU A C 1
ATOM 1582 O O . GLU A 1 196 ? -14.766 -26.406 -2.783 1 97 196 GLU A O 1
ATOM 1587 N N . GLU A 1 197 ? -13.836 -24.344 -2.82 1 96.81 197 GLU A N 1
ATOM 1588 C CA . GLU A 1 197 ? -13.188 -24.484 -1.522 1 96.81 197 GLU A CA 1
ATOM 1589 C C . GLU A 1 197 ? -14.148 -24.172 -0.381 1 96.81 197 GLU A C 1
ATOM 1591 O O . GLU A 1 197 ? -13.992 -24.688 0.727 1 96.81 197 GLU A O 1
ATOM 1596 N N . ALA A 1 198 ? -15.188 -23.375 -0.619 1 97.5 198 ALA A N 1
ATOM 1597 C CA . ALA A 1 198 ? -15.984 -22.875 0.501 1 97.5 198 ALA A CA 1
ATOM 1598 C C . ALA A 1 198 ? -17.469 -23.031 0.224 1 97.5 198 ALA A C 1
ATOM 1600 O O . ALA A 1 198 ? -18.312 -22.656 1.052 1 97.5 198 ALA A O 1
ATOM 1601 N N . GLY A 1 199 ? -17.859 -23.516 -0.967 1 97.12 199 GLY A N 1
ATOM 1602 C CA . GLY A 1 199 ? -19.266 -23.75 -1.291 1 97.12 199 GLY A CA 1
ATOM 1603 C C . GLY A 1 199 ? -20.062 -22.469 -1.433 1 97.12 199 GLY A C 1
ATOM 1604 O O . GLY A 1 199 ? -21.281 -22.484 -1.252 1 97.12 199 GLY A O 1
ATOM 1605 N N . LEU A 1 200 ? -19.438 -21.375 -1.717 1 95.81 200 LEU A N 1
ATOM 1606 C CA . LEU A 1 200 ? -20.125 -20.094 -1.885 1 95.81 200 LEU A CA 1
ATOM 1607 C C . LEU A 1 200 ? -20.812 -20.031 -3.242 1 95.81 200 LEU A C 1
ATOM 1609 O O . LEU A 1 200 ? -20.156 -20.125 -4.281 1 95.81 200 LEU A O 1
ATOM 1613 N N . ASP A 1 201 ? -22.062 -19.859 -3.244 1 94.5 201 ASP A N 1
ATOM 1614 C CA . ASP A 1 201 ? -22.844 -19.781 -4.469 1 94.5 201 ASP A CA 1
ATOM 1615 C C . ASP A 1 201 ? -22.5 -18.516 -5.262 1 94.5 201 ASP A C 1
ATOM 1617 O O . ASP A 1 201 ? -22.734 -17.406 -4.797 1 94.5 201 ASP A O 1
ATOM 1621 N N . PRO A 1 202 ? -22.031 -18.719 -6.484 1 95.44 202 PRO A N 1
ATOM 1622 C CA . PRO A 1 202 ? -21.625 -17.547 -7.277 1 95.44 202 PRO A CA 1
ATOM 1623 C C . PRO A 1 202 ? -22.75 -16.531 -7.441 1 95.44 202 PRO A C 1
ATOM 1625 O O . PRO A 1 202 ? -22.484 -15.32 -7.391 1 95.44 202 PRO A O 1
ATOM 1628 N N . SER A 1 203 ? -23.953 -16.938 -7.641 1 92.62 203 SER A N 1
ATOM 1629 C CA . SER A 1 203 ? -25.078 -16.031 -7.863 1 92.62 203 SER A CA 1
ATOM 1630 C C . SER A 1 203 ? -25.281 -15.117 -6.66 1 92.62 203 SER A C 1
ATOM 1632 O O . SER A 1 203 ? -25.703 -13.961 -6.812 1 92.62 203 SER A O 1
ATOM 1634 N N . ARG A 1 204 ? -24.938 -15.562 -5.504 1 87.5 204 ARG A N 1
ATOM 1635 C CA . ARG A 1 204 ? -25.188 -14.805 -4.281 1 87.5 204 ARG A CA 1
ATOM 1636 C C . ARG A 1 204 ? -23.969 -13.992 -3.881 1 87.5 204 ARG A C 1
ATOM 1638 O O . ARG A 1 204 ? -24.094 -12.922 -3.277 1 87.5 204 ARG A O 1
ATOM 1645 N N . THR A 1 205 ? -22.797 -14.578 -4.23 1 90.62 205 THR A N 1
ATOM 1646 C CA . THR A 1 205 ? -21.625 -14 -3.578 1 90.62 205 THR A CA 1
ATOM 1647 C C . THR A 1 205 ? -20.797 -13.195 -4.574 1 90.62 205 THR A C 1
ATOM 1649 O O . THR A 1 205 ? -20.125 -12.234 -4.195 1 90.62 205 THR A O 1
ATOM 1652 N N . ARG A 1 206 ? -20.828 -13.523 -5.875 1 94 206 ARG A N 1
ATOM 1653 C CA . ARG A 1 206 ? -19.984 -12.875 -6.875 1 94 206 ARG A CA 1
ATOM 1654 C C . ARG A 1 206 ? -20.141 -11.359 -6.809 1 94 206 ARG A C 1
ATOM 1656 O O . ARG A 1 206 ? -19.141 -10.633 -6.746 1 94 206 ARG A O 1
ATOM 1663 N N . PRO A 1 207 ? -21.453 -10.828 -6.738 1 92.19 207 PRO A N 1
ATOM 1664 C CA . PRO A 1 207 ? -21.609 -9.375 -6.719 1 92.19 207 PRO A CA 1
ATOM 1665 C C . PRO A 1 207 ? -21.062 -8.742 -5.441 1 92.19 207 PRO A C 1
ATOM 1667 O O . PRO A 1 207 ? -20.906 -7.52 -5.375 1 92.19 207 PRO A O 1
ATOM 1670 N N . ARG A 1 208 ? -20.719 -9.562 -4.445 1 92.75 208 ARG A N 1
ATOM 1671 C CA . ARG A 1 208 ? -20.281 -9.055 -3.148 1 92.75 208 ARG A CA 1
ATOM 1672 C C . ARG A 1 208 ? -18.766 -9.07 -3.041 1 92.75 208 ARG A C 1
ATOM 1674 O O . ARG A 1 208 ? -18.188 -8.523 -2.09 1 92.75 208 ARG A O 1
ATOM 1681 N N . PHE A 1 209 ? -18.062 -9.758 -4.023 1 96.62 209 PHE A N 1
ATOM 1682 C CA . PHE A 1 209 ? -16.609 -9.781 -3.998 1 96.62 209 PHE A CA 1
ATOM 1683 C C . PHE A 1 209 ? -16.047 -8.398 -4.32 1 96.62 209 PHE A C 1
ATOM 1685 O O . PHE A 1 209 ? -16.391 -7.801 -5.336 1 96.62 209 PHE A O 1
ATOM 1692 N N . VAL A 1 210 ? -15.25 -7.867 -3.473 1 97.25 210 VAL A N 1
ATOM 1693 C CA . VAL A 1 210 ? -14.609 -6.574 -3.682 1 97.25 210 VAL A CA 1
ATOM 1694 C C . VAL A 1 210 ? -13.109 -6.762 -3.859 1 97.25 210 VAL A C 1
ATOM 1696 O O . VAL A 1 210 ? -12.422 -7.219 -2.941 1 97.25 210 VAL A O 1
ATOM 1699 N N . ALA A 1 211 ? -12.586 -6.488 -5.117 1 98.25 211 ALA A N 1
ATOM 1700 C CA . ALA A 1 211 ? -11.133 -6.43 -5.285 1 98.25 211 ALA A CA 1
ATOM 1701 C C . ALA A 1 211 ? -10.523 -5.332 -4.418 1 98.25 211 ALA A C 1
ATOM 1703 O O . ALA A 1 211 ? -10.922 -4.168 -4.508 1 98.25 211 ALA A O 1
ATOM 1704 N N . ALA A 1 212 ? -9.578 -5.691 -3.572 1 97.94 212 ALA A N 1
ATOM 1705 C CA . ALA A 1 212 ? -9.148 -4.754 -2.535 1 97.94 212 ALA A CA 1
ATOM 1706 C C . ALA A 1 212 ? -7.664 -4.438 -2.656 1 97.94 212 ALA A C 1
ATOM 1708 O O . ALA A 1 212 ? -7.062 -3.879 -1.735 1 97.94 212 ALA A O 1
ATOM 1709 N N . GLY A 1 213 ? -7.016 -4.812 -3.727 1 97.12 213 GLY A N 1
ATOM 1710 C CA . GLY A 1 213 ? -5.594 -4.574 -3.906 1 97.12 213 GLY A CA 1
ATOM 1711 C C . GLY A 1 213 ? -4.809 -5.836 -4.215 1 97.12 213 GLY A C 1
ATOM 1712 O O . GLY A 1 213 ? -5.395 -6.871 -4.531 1 97.12 213 GLY A O 1
ATOM 1713 N N . SER A 1 214 ? -3.506 -5.699 -4.184 1 97.25 214 SER A N 1
ATOM 1714 C CA . SER A 1 214 ? -2.596 -6.824 -4.387 1 97.25 214 SER A CA 1
ATOM 1715 C C . SER A 1 214 ? -1.34 -6.676 -3.533 1 97.25 214 SER A C 1
ATOM 1717 O O . SER A 1 214 ? -0.987 -5.57 -3.121 1 97.25 214 SER A O 1
ATOM 1719 N N . ILE A 1 215 ? -0.743 -7.766 -3.182 1 96.81 215 ILE A N 1
ATOM 1720 C CA . ILE A 1 215 ? 0.535 -7.828 -2.482 1 96.81 215 ILE A CA 1
ATOM 1721 C C . ILE A 1 215 ? 1.487 -8.766 -3.225 1 96.81 215 ILE A C 1
ATOM 1723 O O . ILE A 1 215 ? 1.12 -9.891 -3.564 1 96.81 215 ILE A O 1
ATOM 1727 N N . SER A 1 216 ? 2.652 -8.305 -3.537 1 96 216 SER A N 1
ATOM 1728 C CA . SER A 1 216 ? 3.682 -9.109 -4.18 1 96 216 SER A CA 1
ATOM 1729 C C . SER A 1 216 ? 4.832 -9.406 -3.225 1 96 216 SER A C 1
ATOM 1731 O O . SER A 1 216 ? 5.105 -8.625 -2.311 1 96 216 SER A O 1
ATOM 1733 N N . TYR A 1 217 ? 5.438 -10.523 -3.408 1 96.12 217 TYR A N 1
ATOM 1734 C CA . TYR A 1 217 ? 6.641 -10.836 -2.641 1 96.12 217 TYR A CA 1
ATOM 1735 C C . TYR A 1 217 ? 7.559 -11.766 -3.422 1 96.12 217 TYR A C 1
ATOM 1737 O O . TYR A 1 217 ? 7.109 -12.492 -4.312 1 96.12 217 TYR A O 1
ATOM 1745 N N . VAL A 1 218 ? 8.812 -11.68 -3.209 1 96.69 218 VAL A N 1
ATOM 1746 C CA . VAL A 1 218 ? 9.875 -12.516 -3.742 1 96.69 218 VAL A CA 1
ATOM 1747 C C . VAL A 1 218 ? 10.648 -13.164 -2.596 1 96.69 218 VAL A C 1
ATOM 1749 O O . VAL A 1 218 ? 11.047 -12.484 -1.647 1 96.69 218 VAL A O 1
ATOM 1752 N N . SER A 1 219 ? 10.773 -14.445 -2.66 1 96.5 219 SER A N 1
ATOM 1753 C CA . SER A 1 219 ? 11.422 -15.156 -1.563 1 96.5 219 SER A CA 1
ATOM 1754 C C . SER A 1 219 ? 12.148 -16.406 -2.066 1 96.5 219 SER A C 1
ATOM 1756 O O . SER A 1 219 ? 11.828 -16.922 -3.135 1 96.5 219 SER A O 1
ATOM 1758 N N . LYS A 1 220 ? 13.07 -16.797 -1.255 1 96.06 220 LYS A N 1
ATOM 1759 C CA . LYS A 1 220 ? 13.742 -18.062 -1.556 1 96.06 220 LYS A CA 1
ATOM 1760 C C . LYS A 1 220 ? 12.758 -19.234 -1.541 1 96.06 220 LYS A C 1
ATOM 1762 O O . LYS A 1 220 ? 11.836 -19.25 -0.726 1 96.06 220 LYS A O 1
ATOM 1767 N N . HIS A 1 221 ? 12.859 -20.047 -2.436 1 94.31 221 HIS A N 1
ATOM 1768 C CA . HIS A 1 221 ? 12.156 -21.328 -2.539 1 94.31 221 HIS A CA 1
ATOM 1769 C C . HIS A 1 221 ? 13.133 -22.484 -2.531 1 94.31 221 HIS A C 1
ATOM 1771 O O . HIS A 1 221 ? 14.25 -22.375 -3.051 1 94.31 221 HIS A O 1
ATOM 1777 N N . PRO A 1 222 ? 12.734 -23.578 -1.892 1 90.69 222 PRO A N 1
ATOM 1778 C CA . PRO A 1 222 ? 13.656 -24.719 -1.849 1 90.69 222 PRO A CA 1
ATOM 1779 C C . PRO A 1 222 ? 14.164 -25.125 -3.232 1 90.69 222 PRO A C 1
ATOM 1781 O O . PRO A 1 222 ? 15.297 -25.578 -3.371 1 90.69 222 PRO A O 1
ATOM 1784 N N . TYR A 1 223 ? 13.406 -24.938 -4.242 1 92.25 223 TYR A N 1
ATOM 1785 C CA . TYR A 1 223 ? 13.773 -25.359 -5.586 1 92.25 223 TYR A CA 1
ATOM 1786 C C . TYR A 1 223 ? 13.984 -24.156 -6.5 1 92.25 223 TYR A C 1
ATOM 1788 O O . TYR A 1 223 ? 14 -24.297 -7.727 1 92.25 223 TYR A O 1
ATOM 1796 N N . GLY A 1 224 ? 14.086 -23.016 -5.887 1 96.94 224 GLY A N 1
ATOM 1797 C CA . GLY A 1 224 ? 14.289 -21.828 -6.707 1 96.94 224 GLY A CA 1
ATOM 1798 C C . GLY A 1 224 ? 13.836 -20.547 -6.031 1 96.94 224 GLY A C 1
ATOM 1799 O O . GLY A 1 224 ? 14.227 -20.266 -4.895 1 96.94 224 GLY A O 1
ATOM 1800 N N . LEU A 1 225 ? 12.977 -19.859 -6.762 1 97.81 225 LEU A N 1
ATOM 1801 C CA . LEU A 1 225 ? 12.555 -18.547 -6.312 1 97.81 225 LEU A CA 1
ATOM 1802 C C . LEU A 1 225 ? 11.039 -18.391 -6.426 1 97.81 225 LEU A C 1
ATOM 1804 O O . LEU A 1 225 ? 10.461 -18.703 -7.473 1 97.81 225 LEU A O 1
ATOM 1808 N N . THR A 1 226 ? 10.469 -18 -5.312 1 96.62 226 THR A N 1
ATOM 1809 C CA . THR A 1 226 ? 9.07 -17.594 -5.34 1 96.62 226 THR A CA 1
ATOM 1810 C C . THR A 1 226 ? 8.938 -16.141 -5.777 1 96.62 226 THR A C 1
ATOM 1812 O O . THR A 1 226 ? 9.578 -15.25 -5.211 1 96.62 226 THR A O 1
ATOM 1815 N N . ASN A 1 227 ? 8.203 -15.891 -6.793 1 97 227 ASN A N 1
ATOM 1816 C CA . ASN A 1 227 ? 7.801 -14.57 -7.254 1 97 227 ASN A CA 1
ATOM 1817 C C . ASN A 1 227 ? 6.289 -14.469 -7.422 1 97 227 ASN A C 1
ATOM 1819 O O . ASN A 1 227 ? 5.77 -14.664 -8.523 1 97 227 ASN A O 1
ATOM 1823 N N . ASP A 1 228 ? 5.645 -14.078 -6.336 1 97.12 228 ASP A N 1
ATOM 1824 C CA . ASP A 1 228 ? 4.195 -14.219 -6.289 1 97.12 228 ASP A CA 1
ATOM 1825 C C . ASP A 1 228 ? 3.516 -12.859 -6.152 1 97.12 228 ASP A C 1
ATOM 1827 O O . ASP A 1 228 ? 4.035 -11.961 -5.48 1 97.12 228 ASP A O 1
ATOM 1831 N N . THR A 1 229 ? 2.432 -12.695 -6.805 1 97.38 229 THR A N 1
ATOM 1832 C CA . THR A 1 229 ? 1.492 -11.602 -6.582 1 97.38 229 THR A CA 1
ATOM 1833 C C . THR A 1 229 ? 0.125 -12.141 -6.168 1 97.38 229 THR A C 1
ATOM 1835 O O . THR A 1 229 ? -0.477 -12.938 -6.887 1 97.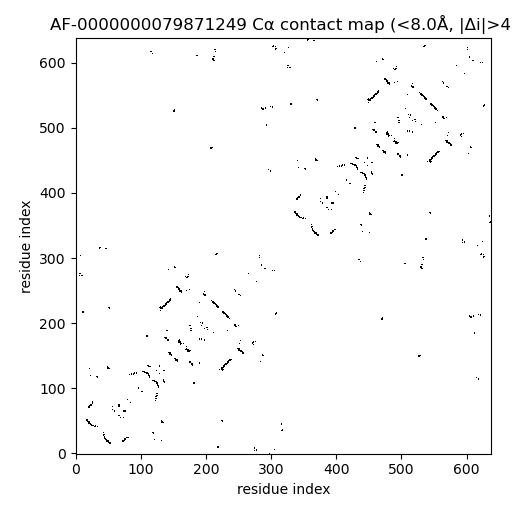38 229 THR A O 1
ATOM 1838 N N . MET A 1 230 ? -0.318 -11.742 -5.027 1 97.81 230 MET A N 1
ATOM 1839 C CA . MET A 1 230 ? -1.632 -12.117 -4.508 1 97.81 230 MET A CA 1
ATOM 1840 C C . MET A 1 230 ? -2.666 -11.039 -4.832 1 97.81 230 MET A C 1
ATOM 1842 O O . MET A 1 230 ? -2.549 -9.906 -4.375 1 97.81 230 MET A O 1
ATOM 1846 N N . LEU A 1 231 ? -3.615 -11.336 -5.672 1 98.5 231 LEU A N 1
ATOM 1847 C CA . LEU A 1 231 ? -4.766 -10.469 -5.906 1 98.5 231 LEU A CA 1
ATOM 1848 C C . LEU A 1 231 ? -5.836 -10.688 -4.84 1 98.5 231 LEU A C 1
ATOM 1850 O O . LEU A 1 231 ? -6.371 -11.789 -4.707 1 98.5 231 LEU A O 1
ATOM 1854 N N . ILE A 1 232 ? -6.184 -9.656 -4.094 1 98.69 232 ILE A N 1
ATOM 1855 C CA . ILE A 1 232 ? -6.926 -9.781 -2.844 1 98.69 232 ILE A CA 1
ATOM 1856 C C . ILE A 1 232 ? -8.383 -9.406 -3.072 1 98.69 232 ILE A C 1
ATOM 1858 O O . ILE A 1 232 ? -8.68 -8.383 -3.699 1 98.69 232 ILE A O 1
ATOM 1862 N N . PHE A 1 233 ? -9.266 -10.188 -2.59 1 98.69 233 PHE A N 1
ATOM 1863 C CA . PHE A 1 233 ? -10.695 -9.906 -2.553 1 98.69 233 PHE A CA 1
ATOM 1864 C C . PHE A 1 233 ? -11.219 -9.961 -1.123 1 98.69 233 PHE A C 1
ATOM 1866 O O . PHE A 1 233 ? -10.719 -10.742 -0.304 1 98.69 233 PHE A O 1
ATOM 1873 N N . ASP A 1 234 ? -12.133 -9.156 -0.822 1 97.88 234 ASP A N 1
ATOM 1874 C CA . ASP A 1 234 ? -12.883 -9.188 0.427 1 97.88 234 ASP A CA 1
ATOM 1875 C C . ASP A 1 234 ? -14.359 -9.516 0.172 1 97.88 234 ASP A C 1
ATOM 1877 O O . ASP A 1 234 ? -14.906 -9.141 -0.864 1 97.88 234 ASP A O 1
ATOM 1881 N N . VAL A 1 235 ? -14.945 -10.18 1.128 1 96.31 235 VAL A N 1
ATOM 1882 C CA . VAL A 1 235 ? -16.391 -10.422 1.047 1 96.31 235 VAL A CA 1
ATOM 1883 C C . VAL A 1 235 ? -17 -10.367 2.443 1 96.31 235 VAL A C 1
ATOM 1885 O O . VAL A 1 235 ? -16.547 -11.062 3.355 1 96.31 235 VAL A O 1
ATOM 1888 N N . GLU A 1 236 ? -17.891 -9.461 2.646 1 94.56 236 GLU A N 1
ATOM 1889 C CA . GLU A 1 236 ? -18.719 -9.492 3.85 1 94.56 236 GLU A CA 1
ATOM 1890 C C . GLU A 1 236 ? -19.797 -10.57 3.756 1 94.56 236 GLU A C 1
ATOM 1892 O O . GLU A 1 236 ? -20.625 -10.539 2.848 1 94.56 236 GLU A O 1
ATOM 1897 N N . LEU A 1 237 ? -19.766 -11.523 4.625 1 91.62 237 LEU A N 1
ATOM 1898 C CA . LEU A 1 237 ? -20.734 -12.609 4.602 1 91.62 237 LEU A CA 1
ATOM 1899 C C . LEU A 1 237 ? -21.781 -12.414 5.691 1 91.62 237 LEU A C 1
ATOM 1901 O O . LEU A 1 237 ? -21.453 -12.109 6.836 1 91.62 237 LEU A O 1
ATOM 1905 N N . PRO A 1 238 ? -23.031 -12.523 5.324 1 84.88 238 PRO A N 1
ATOM 1906 C CA . PRO A 1 238 ? -24.062 -12.531 6.367 1 84.88 238 PRO A CA 1
ATOM 1907 C C . PRO A 1 238 ? -23.953 -13.742 7.293 1 84.88 238 PRO A C 1
ATOM 1909 O O . PRO A 1 238 ? -23.281 -14.719 6.961 1 84.88 238 PRO A O 1
ATOM 1912 N N . THR A 1 239 ? -24.656 -13.641 8.375 1 80.19 239 THR A N 1
ATOM 1913 C CA . THR A 1 239 ? -24.547 -14.672 9.398 1 80.19 239 THR A CA 1
ATOM 1914 C C . THR A 1 239 ? -25.172 -15.977 8.914 1 80.19 239 THR A C 1
ATOM 1916 O O . THR A 1 239 ? -24.875 -17.047 9.453 1 80.19 239 THR A O 1
ATOM 1919 N N . ASP A 1 240 ? -25.922 -15.953 7.895 1 84.44 240 ASP A N 1
ATOM 1920 C CA . ASP A 1 240 ? -26.609 -17.156 7.422 1 84.44 240 ASP A CA 1
ATOM 1921 C C . ASP A 1 240 ? -25.781 -17.875 6.359 1 84.44 240 ASP A C 1
ATOM 1923 O O . ASP A 1 240 ? -26.156 -18.953 5.898 1 84.44 240 ASP A O 1
ATOM 1927 N N . ILE A 1 241 ? -24.719 -17.359 5.914 1 87.44 241 ILE A N 1
ATOM 1928 C CA . ILE A 1 241 ? -23.828 -18.031 4.965 1 87.44 241 ILE A CA 1
ATOM 1929 C C . ILE A 1 241 ? -22.625 -18.578 5.699 1 87.44 241 ILE A C 1
ATOM 1931 O O . ILE A 1 241 ? -21.797 -17.828 6.23 1 87.44 241 ILE A O 1
ATOM 1935 N N . VAL A 1 242 ? -22.562 -19.875 5.742 1 91.62 242 VAL A N 1
ATOM 1936 C CA . VAL A 1 242 ? -21.453 -20.578 6.363 1 91.62 242 VAL A CA 1
ATOM 1937 C C . VAL A 1 242 ? -20.656 -21.344 5.301 1 91.62 242 VAL A C 1
ATOM 1939 O O . VAL A 1 242 ? -21.203 -22.203 4.605 1 91.62 242 VAL A O 1
ATOM 1942 N N . PRO A 1 243 ? -19.422 -21.016 5.129 1 95.5 243 PRO A N 1
ATOM 1943 C CA . PRO A 1 243 ? -18.641 -21.734 4.133 1 95.5 243 PRO A CA 1
ATOM 1944 C C . PRO A 1 243 ? -18.562 -23.234 4.41 1 95.5 243 PRO A C 1
ATOM 1946 O O . PRO A 1 243 ? -18.5 -23.656 5.57 1 95.5 243 PRO A O 1
ATOM 1949 N N . VAL A 1 244 ? -18.641 -24 3.375 1 94.75 244 VAL A N 1
ATOM 1950 C CA . VAL A 1 244 ? -18.547 -25.453 3.447 1 94.75 244 VAL A CA 1
ATOM 1951 C C . VAL A 1 244 ? -17.609 -25.969 2.348 1 94.75 244 VAL A C 1
ATOM 1953 O O . VAL A 1 244 ? -17.828 -25.672 1.167 1 94.75 244 VAL A O 1
ATOM 1956 N N . ASN A 1 245 ? -16.688 -26.641 2.773 1 94.25 245 ASN A N 1
ATOM 1957 C CA . ASN A 1 245 ? -15.766 -27.203 1.796 1 94.25 245 ASN A CA 1
ATOM 1958 C C . ASN A 1 245 ? -16.484 -28.141 0.824 1 94.25 245 ASN A C 1
ATOM 1960 O O . ASN A 1 245 ? -17.328 -28.938 1.229 1 94.25 245 ASN A O 1
ATOM 1964 N N . GLN A 1 246 ? -16.078 -28.078 -0.486 1 92.19 246 GLN A N 1
ATOM 1965 C CA . GLN A 1 246 ? -16.734 -28.906 -1.487 1 92.19 246 GLN A CA 1
ATOM 1966 C C . GLN A 1 246 ? -15.742 -29.844 -2.18 1 92.19 246 GLN A C 1
ATOM 1968 O O . GLN A 1 246 ? -16.141 -30.75 -2.908 1 92.19 246 GLN A O 1
ATOM 1973 N N . ASP A 1 247 ? -14.461 -29.672 -2 1 93 247 ASP A N 1
ATOM 1974 C CA . ASP A 1 247 ? -13.539 -30.422 -2.844 1 93 247 ASP A CA 1
ATOM 1975 C C . ASP A 1 247 ? -12.484 -31.125 -2 1 93 247 ASP A C 1
ATOM 1977 O O . ASP A 1 247 ? -11.539 -31.719 -2.541 1 93 247 ASP A O 1
ATOM 1981 N N . GLY A 1 248 ? -12.594 -31.016 -0.707 1 92.75 248 GLY A N 1
ATOM 1982 C CA . GLY A 1 248 ? -11.703 -31.719 0.188 1 92.75 248 GLY A CA 1
ATOM 1983 C C . GLY A 1 248 ? -10.406 -30.984 0.455 1 92.75 248 GLY A C 1
ATOM 1984 O O . GLY A 1 248 ? -9.531 -31.484 1.167 1 92.75 248 GLY A O 1
ATOM 1985 N N . GLU A 1 249 ? -10.172 -29.75 0.018 1 93.19 249 GLU A N 1
ATOM 1986 C CA . GLU A 1 249 ? -8.914 -29.016 0.145 1 93.19 249 GLU A CA 1
ATOM 1987 C C . GLU A 1 249 ? -8.875 -28.219 1.442 1 93.19 249 GLU A C 1
ATOM 1989 O O . GLU A 1 249 ? -7.812 -27.719 1.841 1 93.19 249 GLU A O 1
ATOM 1994 N N . VAL A 1 250 ? -10.023 -28.125 2.082 1 95.81 250 VAL A N 1
ATOM 1995 C CA . VAL A 1 250 ? -10.133 -27.375 3.334 1 95.81 250 VAL A CA 1
ATOM 1996 C C . VAL A 1 250 ? -10.695 -28.281 4.426 1 95.81 250 VAL A C 1
ATOM 1998 O O . VAL A 1 250 ? -11.656 -29.031 4.195 1 95.81 250 VAL A O 1
ATOM 2001 N N . GLU A 1 251 ? -10.055 -28.266 5.543 1 96.19 251 GLU A N 1
ATOM 2002 C CA . GLU A 1 251 ? -10.484 -29.109 6.664 1 96.19 251 GLU A CA 1
ATOM 2003 C C . GLU A 1 251 ? -11.656 -28.484 7.402 1 96.19 251 GLU A C 1
ATOM 2005 O O . GLU A 1 251 ? -12.617 -29.172 7.754 1 96.19 251 GLU A O 1
ATOM 2010 N N . SER A 1 252 ? -11.531 -27.25 7.68 1 96.88 252 SER A N 1
ATOM 2011 C CA . SER A 1 252 ? -12.578 -26.578 8.445 1 96.88 252 SER A CA 1
ATOM 2012 C C . SER A 1 252 ? -12.531 -25.062 8.258 1 96.88 252 SER A C 1
ATOM 2014 O O . SER A 1 252 ? -11.555 -24.547 7.723 1 96.88 252 SER A O 1
ATOM 2016 N N . PHE A 1 253 ? -13.617 -24.469 8.625 1 97.69 253 PHE A N 1
ATOM 2017 C CA . PHE A 1 253 ? -13.734 -23.016 8.695 1 97.69 253 PHE A CA 1
ATOM 2018 C C . PHE A 1 253 ? -14.117 -22.562 10.102 1 97.69 253 PHE A C 1
ATOM 2020 O O . PHE A 1 253 ? -14.992 -23.156 10.727 1 97.69 253 PHE A O 1
ATOM 2027 N N . ASP A 1 254 ? -13.461 -21.516 10.594 1 97.19 254 ASP A N 1
ATOM 2028 C CA . ASP A 1 254 ? -13.789 -20.922 11.891 1 97.19 254 ASP A CA 1
ATOM 2029 C C . ASP A 1 254 ? -14.031 -19.422 11.766 1 97.19 254 ASP A C 1
ATOM 2031 O O . ASP A 1 254 ? -13.273 -18.719 11.094 1 97.19 254 ASP A O 1
ATOM 2035 N N . LEU A 1 255 ? -15.141 -19 12.305 1 97.5 255 LEU A N 1
ATOM 2036 C CA . LEU A 1 255 ? -15.383 -17.578 12.453 1 97.5 255 LEU A CA 1
ATOM 2037 C C . LEU A 1 255 ? -14.805 -17.062 13.766 1 97.5 255 LEU A C 1
ATOM 2039 O O . LEU A 1 255 ? -15.312 -17.375 14.844 1 97.5 255 LEU A O 1
ATOM 2043 N N . LEU A 1 256 ? -13.734 -16.219 13.68 1 97.88 256 LEU A N 1
ATOM 2044 C CA . LEU A 1 256 ? -13 -15.82 14.875 1 97.88 256 LEU A CA 1
ATOM 2045 C C . LEU A 1 256 ? -13.031 -14.305 15.047 1 97.88 256 LEU A C 1
ATOM 2047 O O . LEU A 1 256 ? -12.984 -13.562 14.07 1 97.88 256 LEU A O 1
ATOM 2051 N N . PRO A 1 257 ? -13.094 -13.828 16.344 1 98 257 PRO A N 1
ATOM 2052 C CA . PRO A 1 257 ? -12.922 -12.383 16.547 1 98 257 PRO A CA 1
ATOM 2053 C C . PRO A 1 257 ? -11.602 -11.867 15.992 1 98 257 PRO A C 1
ATOM 2055 O O . PRO A 1 257 ? -10.57 -12.531 16.109 1 98 257 PRO A O 1
ATOM 2058 N N . VAL A 1 258 ? -11.617 -10.68 15.391 1 97.75 258 VAL A N 1
ATOM 2059 C CA . VAL A 1 258 ? -10.43 -10.125 14.742 1 97.75 258 VAL A CA 1
ATOM 2060 C C . VAL A 1 258 ? -9.289 -10.016 15.75 1 97.75 258 VAL A C 1
ATOM 2062 O O . VAL A 1 258 ? -8.133 -10.25 15.406 1 97.75 258 VAL A O 1
ATOM 2065 N N . GLN A 1 259 ? -9.625 -9.68 17 1 97.12 259 GLN A N 1
ATOM 2066 C CA . GLN A 1 259 ? -8.578 -9.516 18 1 97.12 259 GLN A CA 1
ATOM 2067 C C . GLN A 1 259 ? -7.918 -10.852 18.344 1 97.12 259 GLN A C 1
ATOM 2069 O O . GLN A 1 259 ? -6.723 -10.898 18.641 1 97.12 259 GLN A O 1
ATOM 2074 N N . ASP A 1 260 ? -8.711 -11.922 18.266 1 98.06 260 ASP A N 1
ATOM 2075 C CA . ASP A 1 260 ? -8.148 -13.25 18.5 1 98.06 260 ASP A CA 1
ATOM 2076 C C . ASP A 1 260 ? -7.184 -13.633 17.391 1 98.06 260 ASP A C 1
ATOM 2078 O O . ASP A 1 260 ? -6.105 -14.18 17.641 1 98.06 260 ASP A O 1
ATOM 2082 N N . VAL A 1 261 ? -7.562 -13.391 16.172 1 98.25 261 VAL A N 1
ATOM 2083 C CA . VAL A 1 261 ? -6.715 -13.727 15.039 1 98.25 261 VAL A CA 1
ATOM 2084 C C . VAL A 1 261 ? -5.418 -12.922 15.102 1 98.25 261 VAL A C 1
ATOM 2086 O O . VAL A 1 261 ? -4.328 -13.469 14.914 1 98.25 261 VAL A O 1
ATOM 2089 N N . LEU A 1 262 ? -5.551 -11.633 15.383 1 97.06 262 LEU A N 1
ATOM 2090 C CA . LEU A 1 262 ? -4.375 -10.773 15.5 1 97.06 262 LEU A CA 1
ATOM 2091 C C . LEU A 1 262 ? -3.438 -11.289 16.594 1 97.06 262 LEU A C 1
ATOM 2093 O O . LEU A 1 262 ? -2.227 -11.375 16.391 1 97.06 262 LEU A O 1
ATOM 2097 N N . SER A 1 263 ? -4.027 -11.648 17.719 1 96.81 263 SER A N 1
ATOM 2098 C CA . SER A 1 263 ? -3.238 -12.188 18.812 1 96.81 263 SER A CA 1
ATOM 2099 C C . SER A 1 263 ? -2.523 -13.469 18.406 1 96.81 263 SER A C 1
ATOM 2101 O O . SER A 1 263 ? -1.356 -13.672 18.75 1 96.81 263 SER A O 1
ATOM 2103 N N . ARG A 1 264 ? -3.178 -14.328 17.703 1 96.94 264 ARG A N 1
ATOM 2104 C CA . ARG A 1 264 ? -2.609 -15.594 17.266 1 96.94 264 ARG A CA 1
ATOM 2105 C C . ARG A 1 264 ? -1.506 -15.383 16.234 1 96.94 264 ARG A C 1
ATOM 2107 O O . ARG A 1 264 ? -0.541 -16.141 16.172 1 96.94 264 ARG A O 1
ATOM 2114 N N . LEU A 1 265 ? -1.625 -14.375 15.367 1 97.12 265 LEU A N 1
ATOM 2115 C CA . LEU A 1 265 ? -0.562 -14.047 14.422 1 97.12 265 LEU A CA 1
ATOM 2116 C C . LEU A 1 265 ? 0.744 -13.75 15.156 1 97.12 265 LEU A C 1
ATOM 2118 O O . LEU A 1 265 ? 1.822 -14.109 14.68 1 97.12 265 LEU A O 1
ATOM 2122 N N . TRP A 1 266 ? 0.55 -13.125 16.344 1 95.31 266 TRP A N 1
ATOM 2123 C CA . TRP A 1 266 ? 1.723 -12.758 17.141 1 95.31 266 TRP A CA 1
ATOM 2124 C C . TRP A 1 266 ? 2.275 -13.961 17.891 1 95.31 266 TRP A C 1
ATOM 2126 O O . TRP A 1 266 ? 3.488 -14.18 17.922 1 95.31 266 TRP A O 1
ATOM 2136 N N . SER A 1 267 ? 1.396 -14.758 18.391 1 95.81 267 SER A N 1
ATOM 2137 C CA . SER A 1 267 ? 1.811 -15.758 19.375 1 95.81 267 SER A CA 1
ATOM 2138 C C . SER A 1 267 ? 2.123 -17.094 18.703 1 95.81 267 SER A C 1
ATOM 2140 O O . SER A 1 267 ? 2.945 -17.859 19.203 1 95.81 267 SER A O 1
ATOM 2142 N N . GLU A 1 268 ? 1.44 -17.359 17.578 1 96.19 268 GLU A N 1
ATOM 2143 C CA . GLU A 1 268 ? 1.615 -18.656 16.922 1 96.19 268 GLU A CA 1
ATOM 2144 C C . GLU A 1 268 ? 1.657 -18.5 15.414 1 96.19 268 GLU A C 1
ATOM 2146 O O . GLU A 1 268 ? 0.907 -19.172 14.695 1 96.19 268 GLU A O 1
ATOM 2151 N N . PRO A 1 269 ? 2.566 -17.688 14.922 1 95.38 269 PRO A N 1
ATOM 2152 C CA . PRO A 1 269 ? 2.623 -17.453 13.477 1 95.38 269 PRO A CA 1
ATOM 2153 C C . PRO A 1 269 ? 2.867 -18.719 12.672 1 95.38 269 PRO A C 1
ATOM 2155 O O . PRO A 1 269 ? 2.465 -18.812 11.508 1 95.38 269 PRO A O 1
ATOM 2158 N N . GLU A 1 270 ? 3.475 -19.75 13.234 1 95.38 270 GLU A N 1
ATOM 2159 C CA . GLU A 1 270 ? 3.82 -20.984 12.539 1 95.38 270 GLU A CA 1
ATOM 2160 C C . GLU A 1 270 ? 2.572 -21.781 12.172 1 95.38 270 GLU A C 1
ATOM 2162 O O . GLU A 1 270 ? 2.633 -22.703 11.344 1 95.38 270 GLU A O 1
ATOM 2167 N N . ARG A 1 271 ? 1.479 -21.438 12.742 1 97.69 271 ARG A N 1
ATOM 2168 C CA . ARG A 1 271 ? 0.229 -22.125 12.453 1 97.69 271 ARG A CA 1
ATOM 2169 C C . ARG A 1 271 ? -0.457 -21.531 11.227 1 97.69 271 ARG A C 1
ATOM 2171 O O . ARG A 1 271 ? -1.425 -22.109 10.719 1 97.69 271 ARG A O 1
ATOM 2178 N N . PHE A 1 272 ? 0.078 -20.438 10.766 1 98.19 272 PHE A N 1
ATOM 2179 C CA . PHE A 1 272 ? -0.483 -19.781 9.586 1 98.19 272 PHE A CA 1
ATOM 2180 C C . PHE A 1 272 ? 0.411 -20 8.367 1 98.19 272 PHE A C 1
ATOM 2182 O O . PHE A 1 272 ? 1.638 -19.953 8.484 1 98.19 272 PHE A O 1
ATOM 2189 N N . LYS A 1 273 ? -0.232 -20.281 7.188 1 97.38 273 LYS A N 1
ATOM 2190 C CA . LYS A 1 273 ? 0.506 -20.203 5.934 1 97.38 273 LYS A CA 1
ATOM 2191 C C . LYS A 1 273 ? 1.253 -18.875 5.82 1 97.38 273 LYS A C 1
ATOM 2193 O O . LYS A 1 273 ? 0.686 -17.812 6.086 1 97.38 273 LYS A O 1
ATOM 2198 N N . PRO A 1 274 ? 2.504 -18.875 5.477 1 96.12 274 PRO A N 1
ATOM 2199 C CA . PRO A 1 274 ? 3.344 -17.688 5.574 1 96.12 274 PRO A CA 1
ATOM 2200 C C . PRO A 1 274 ? 2.748 -16.484 4.836 1 96.12 274 PRO A C 1
ATOM 2202 O O . PRO A 1 274 ? 2.715 -15.375 5.379 1 96.12 274 PRO A O 1
ATOM 2205 N N . ASP A 1 275 ? 2.252 -16.641 3.641 1 96.19 275 ASP A N 1
ATOM 2206 C CA . ASP A 1 275 ? 1.777 -15.5 2.857 1 96.19 275 ASP A CA 1
ATOM 2207 C C . ASP A 1 275 ? 0.465 -14.953 3.42 1 96.19 275 ASP A C 1
ATOM 2209 O O . ASP A 1 275 ? 0.16 -13.773 3.26 1 96.19 275 ASP A O 1
ATOM 2213 N N . VAL A 1 276 ? -0.306 -15.734 4.117 1 97.19 276 VAL A N 1
ATOM 2214 C CA . VAL A 1 276 ? -1.596 -15.297 4.641 1 97.19 276 VAL A CA 1
ATOM 2215 C C . VAL A 1 276 ? -1.38 -14.352 5.82 1 97.19 276 VAL A C 1
ATOM 2217 O O . VAL A 1 276 ? -2.252 -13.539 6.141 1 97.19 276 VAL A O 1
ATOM 2220 N N . CYS A 1 277 ? -0.219 -14.516 6.5 1 97.62 277 CYS A N 1
ATOM 2221 C CA . CYS A 1 277 ? 0.082 -13.609 7.602 1 97.62 277 CYS A CA 1
ATOM 2222 C C . CYS A 1 277 ? 0.082 -12.156 7.129 1 97.62 277 CYS A C 1
ATOM 2224 O O . CYS A 1 277 ? -0.549 -11.297 7.746 1 97.62 277 CYS A O 1
ATOM 2226 N N . ILE A 1 278 ? 0.727 -11.891 6.004 1 96.94 278 ILE A N 1
ATOM 2227 C CA . ILE A 1 278 ? 0.823 -10.508 5.543 1 96.94 278 ILE A CA 1
ATOM 2228 C C . ILE A 1 278 ? -0.492 -10.094 4.887 1 96.94 278 ILE A C 1
ATOM 2230 O O . ILE A 1 278 ? -0.87 -8.922 4.934 1 96.94 278 ILE A O 1
ATOM 2234 N N . LEU A 1 279 ? -1.258 -11.039 4.387 1 97.81 279 LEU A N 1
ATOM 2235 C CA . LEU A 1 279 ? -2.576 -10.742 3.838 1 97.81 279 LEU A CA 1
ATOM 2236 C C . LEU A 1 279 ? -3.535 -10.297 4.938 1 97.81 279 LEU A C 1
ATOM 2238 O O . LEU A 1 279 ? -4.285 -9.336 4.762 1 97.81 279 LEU A O 1
ATOM 2242 N N . LEU A 1 280 ? -3.488 -10.992 6.062 1 98.38 280 LEU A N 1
ATOM 2243 C CA . LEU A 1 280 ? -4.359 -10.656 7.184 1 98.38 280 LEU A CA 1
ATOM 2244 C C . LEU A 1 280 ? -3.967 -9.312 7.793 1 98.38 280 LEU A C 1
ATOM 2246 O O . LEU A 1 280 ? -4.836 -8.516 8.148 1 98.38 280 LEU A O 1
ATOM 2250 N N . LEU A 1 281 ? -2.686 -9.055 7.871 1 98.12 281 LEU A N 1
ATOM 2251 C CA . LEU A 1 281 ? -2.244 -7.762 8.375 1 98.12 281 LEU A CA 1
ATOM 2252 C C . LEU A 1 281 ? -2.73 -6.629 7.48 1 98.12 281 LEU A C 1
ATOM 2254 O O . LEU A 1 281 ? -3.191 -5.598 7.969 1 98.12 281 LEU A O 1
ATOM 2258 N N . ASP A 1 282 ? -2.588 -6.852 6.199 1 97.81 282 ASP A N 1
ATOM 2259 C CA . ASP A 1 282 ? -3.109 -5.883 5.238 1 97.81 282 ASP A CA 1
ATOM 2260 C C . ASP A 1 282 ? -4.605 -5.656 5.441 1 97.81 282 ASP A C 1
ATOM 2262 O O . ASP A 1 282 ? -5.074 -4.516 5.426 1 97.81 282 ASP A O 1
ATOM 2266 N N . PHE A 1 283 ? -5.352 -6.727 5.586 1 98.62 283 PHE A N 1
ATOM 2267 C CA . PHE A 1 283 ? -6.789 -6.664 5.82 1 98.62 283 PHE A CA 1
ATOM 2268 C C . PHE A 1 283 ? -7.098 -5.863 7.078 1 98.62 283 PHE A C 1
ATOM 2270 O O . PHE A 1 283 ? -7.992 -5.016 7.078 1 98.62 283 PHE A O 1
ATOM 2277 N N . PHE A 1 284 ? -6.371 -6.094 8.164 1 98.44 284 PHE A N 1
ATOM 2278 C CA . PHE A 1 284 ? -6.605 -5.445 9.445 1 98.44 284 PHE A CA 1
ATOM 2279 C C . PHE A 1 284 ? -6.309 -3.951 9.359 1 98.44 284 PHE A C 1
ATOM 2281 O O . PHE A 1 284 ? -6.961 -3.145 10.023 1 98.44 284 PHE A O 1
ATOM 2288 N N . VAL A 1 285 ? -5.352 -3.572 8.523 1 97.88 285 VAL A N 1
ATOM 2289 C CA . VAL A 1 285 ? -5.09 -2.156 8.289 1 97.88 285 VAL A CA 1
ATOM 2290 C C . VAL A 1 285 ? -6.25 -1.533 7.516 1 97.88 285 VAL A C 1
ATOM 2292 O O . VAL A 1 285 ? -6.812 -0.521 7.938 1 97.88 285 VAL A O 1
ATOM 2295 N N . ARG A 1 286 ? -6.707 -2.18 6.477 1 97.94 286 ARG A N 1
ATOM 2296 C CA . ARG A 1 286 ? -7.711 -1.62 5.578 1 97.94 286 ARG A CA 1
ATOM 2297 C C . ARG A 1 286 ? -9.062 -1.491 6.277 1 97.94 286 ARG A C 1
ATOM 2299 O O . ARG A 1 286 ? -9.883 -0.655 5.898 1 97.94 286 ARG A O 1
ATOM 2306 N N . HIS A 1 287 ? -9.266 -2.277 7.316 1 98.06 287 HIS A N 1
ATOM 2307 C CA . HIS A 1 287 ? -10.578 -2.32 7.945 1 98.06 287 HIS A CA 1
ATOM 2308 C C . HIS A 1 287 ? -10.531 -1.738 9.359 1 98.06 287 HIS A C 1
ATOM 2310 O O . HIS A 1 287 ? -11.445 -1.953 10.148 1 98.06 287 HIS A O 1
ATOM 2316 N N . GLY A 1 288 ? -9.469 -1.081 9.68 1 97.69 288 GLY A N 1
ATOM 2317 C CA . GLY A 1 288 ? -9.414 -0.235 10.859 1 97.69 288 GLY A CA 1
ATOM 2318 C C . GLY A 1 288 ? -9.188 -1.014 12.141 1 97.69 288 GLY A C 1
ATOM 2319 O O . GLY A 1 288 ? -9.508 -0.535 13.234 1 97.69 288 GLY A O 1
ATOM 2320 N N . VAL A 1 289 ? -8.742 -2.256 12 1 97.62 289 VAL A N 1
ATOM 2321 C CA . VAL A 1 289 ? -8.344 -3.018 13.18 1 97.62 289 VAL A CA 1
ATOM 2322 C C . VAL A 1 289 ? -6.977 -2.543 13.664 1 97.62 289 VAL A C 1
ATOM 2324 O O . VAL A 1 289 ? -6.77 -2.352 14.867 1 97.62 289 VAL A O 1
ATOM 2327 N N . ILE A 1 290 ? -6.035 -2.445 12.773 1 97.44 290 ILE A N 1
ATOM 2328 C CA . ILE A 1 290 ? -4.742 -1.809 13.008 1 97.44 290 ILE A CA 1
ATOM 2329 C C . ILE A 1 290 ? -4.781 -0.363 12.516 1 97.44 290 ILE A C 1
ATOM 2331 O O . ILE A 1 290 ? -5.082 -0.106 11.344 1 97.44 290 ILE A O 1
ATOM 2335 N N . THR A 1 291 ? -4.52 0.594 13.391 1 97.88 291 THR A N 1
ATOM 2336 C CA . THR A 1 291 ? -4.59 2.01 13.047 1 97.88 291 THR A CA 1
ATOM 2337 C C . THR A 1 291 ? -3.332 2.742 13.5 1 97.88 291 THR A C 1
ATOM 2339 O O . THR A 1 291 ? -2.516 2.186 14.234 1 97.88 291 THR A O 1
ATOM 2342 N N . ALA A 1 292 ? -3.203 3.979 13.008 1 97.31 292 ALA A N 1
ATOM 2343 C CA . ALA A 1 292 ? -2.076 4.805 13.43 1 97.31 292 ALA A CA 1
ATOM 2344 C C . ALA A 1 292 ? -2.127 5.074 14.93 1 97.31 292 ALA A C 1
ATOM 2346 O O . ALA A 1 292 ? -1.087 5.246 15.57 1 97.31 292 ALA A O 1
ATOM 2347 N N . ASP A 1 293 ? -3.314 5.078 15.539 1 97.38 293 ASP A N 1
ATOM 2348 C CA . ASP A 1 293 ? -3.504 5.418 16.953 1 97.38 293 ASP A CA 1
ATOM 2349 C C . ASP A 1 293 ? -3.199 4.223 17.844 1 97.38 293 ASP A C 1
ATOM 2351 O O . ASP A 1 293 ? -2.943 4.387 19.047 1 97.38 293 ASP A O 1
ATOM 2355 N N . ASN A 1 294 ? -3.199 2.986 17.266 1 96.5 294 ASN A N 1
ATOM 2356 C CA . ASN A 1 294 ? -3.104 1.852 18.188 1 96.5 294 ASN A CA 1
ATOM 2357 C C . ASN A 1 294 ? -1.932 0.941 17.828 1 96.5 294 ASN A C 1
ATOM 2359 O O . ASN A 1 294 ? -1.707 -0.076 18.484 1 96.5 294 ASN A O 1
ATOM 2363 N N . PHE A 1 295 ? -1.166 1.341 16.797 1 95.5 295 PHE A N 1
ATOM 2364 C CA . PHE A 1 295 ? -0.062 0.501 16.344 1 95.5 295 PHE A CA 1
ATOM 2365 C C . PHE A 1 295 ? 1.178 1.342 16.062 1 95.5 295 PHE A C 1
ATOM 2367 O O . PHE A 1 295 ? 1.206 2.111 15.102 1 95.5 295 PHE A O 1
ATOM 2374 N N . ALA A 1 296 ? 2.242 1.188 16.766 1 91.38 296 ALA A N 1
ATOM 2375 C CA . ALA A 1 296 ? 3.416 2.057 16.766 1 91.38 296 ALA A CA 1
ATOM 2376 C C . ALA A 1 296 ? 4.133 2.021 15.414 1 91.38 296 ALA A C 1
ATOM 2378 O O . ALA A 1 296 ? 4.625 3.047 14.938 1 91.38 296 ALA A O 1
ATOM 2379 N N . ASP A 1 297 ? 4.207 0.862 14.719 1 92.94 297 ASP A N 1
ATOM 2380 C CA . ASP A 1 297 ? 4.922 0.704 13.453 1 92.94 297 ASP A CA 1
ATOM 2381 C C . ASP A 1 297 ? 3.957 0.76 12.273 1 92.94 297 ASP A C 1
ATOM 2383 O O . ASP A 1 297 ? 4.141 0.052 11.281 1 92.94 297 ASP A O 1
ATOM 2387 N N . TYR A 1 298 ? 2.928 1.612 12.445 1 95.5 298 TYR A N 1
ATOM 2388 C CA . TYR A 1 298 ? 1.828 1.642 11.484 1 95.5 298 TYR A CA 1
ATOM 2389 C C . TYR A 1 298 ? 2.34 1.933 10.078 1 95.5 298 TYR A C 1
ATOM 2391 O O . TYR A 1 298 ? 2.066 1.177 9.141 1 95.5 298 TYR A O 1
ATOM 2399 N N . GLU A 1 299 ? 3.164 2.992 9.891 1 94 299 GLU A N 1
ATOM 2400 C CA . GLU A 1 299 ? 3.666 3.393 8.578 1 94 299 GLU A CA 1
ATOM 2401 C C . GLU A 1 299 ? 4.664 2.375 8.039 1 94 299 GLU A C 1
ATOM 2403 O O . GLU A 1 299 ? 4.621 2.023 6.855 1 94 299 GLU A O 1
ATOM 2408 N N . GLU A 1 300 ? 5.539 1.912 8.859 1 91.88 300 GLU A N 1
ATOM 2409 C CA . GLU A 1 300 ? 6.547 0.936 8.461 1 91.88 300 GLU A CA 1
ATOM 2410 C C . GLU A 1 300 ? 5.902 -0.373 8.016 1 91.88 300 GLU A C 1
ATOM 2412 O O . GLU A 1 300 ? 6.352 -0.995 7.047 1 91.88 300 GLU A O 1
ATOM 2417 N N . LEU A 1 301 ? 4.871 -0.766 8.766 1 94.75 301 LEU A N 1
ATOM 2418 C CA . LEU A 1 301 ? 4.152 -1.984 8.406 1 94.75 301 LEU A CA 1
ATOM 2419 C C . LEU A 1 301 ? 3.562 -1.876 7.008 1 94.75 301 LEU A C 1
ATOM 2421 O O . LEU A 1 301 ? 3.729 -2.781 6.188 1 94.75 301 LEU A O 1
ATOM 2425 N N . GLN A 1 302 ? 2.91 -0.777 6.734 1 94.81 302 GLN A N 1
ATOM 2426 C CA . GLN A 1 302 ? 2.275 -0.591 5.434 1 94.81 302 GLN A CA 1
ATOM 2427 C C . GLN A 1 302 ? 3.305 -0.621 4.309 1 94.81 302 GLN A C 1
ATOM 2429 O O . GLN A 1 302 ? 3.072 -1.233 3.266 1 94.81 302 GLN A O 1
ATOM 2434 N N . ARG A 1 303 ? 4.41 -0.001 4.508 1 91.12 303 ARG A N 1
ATOM 2435 C CA . ARG A 1 303 ? 5.477 -0.009 3.51 1 91.12 303 ARG A CA 1
ATOM 2436 C C . ARG A 1 303 ? 6.004 -1.422 3.281 1 91.12 303 ARG A C 1
ATOM 2438 O O . ARG A 1 303 ? 6.254 -1.82 2.143 1 91.12 303 ARG A O 1
ATOM 2445 N N . ALA A 1 304 ? 6.156 -2.109 4.348 1 92.31 304 ALA A N 1
ATOM 2446 C CA . ALA A 1 304 ? 6.68 -3.471 4.25 1 92.31 304 ALA A CA 1
ATOM 2447 C C . ALA A 1 304 ? 5.723 -4.375 3.48 1 92.31 304 ALA A C 1
ATOM 2449 O O . ALA A 1 304 ? 6.152 -5.285 2.773 1 92.31 304 ALA A O 1
ATOM 2450 N N . LEU A 1 305 ? 4.445 -4.145 3.596 1 93.19 305 LEU A N 1
ATOM 2451 C CA . LEU A 1 305 ? 3.436 -4.992 2.969 1 93.19 305 LEU A CA 1
ATOM 2452 C C . LEU A 1 305 ? 3.34 -4.711 1.474 1 93.19 305 LEU A C 1
ATOM 2454 O O . LEU A 1 305 ? 3.033 -5.609 0.687 1 93.19 305 LEU A O 1
ATOM 2458 N N . ARG A 1 306 ? 3.605 -3.469 1.01 1 84.81 306 ARG A N 1
ATOM 2459 C CA . ARG A 1 306 ? 3.238 -3.16 -0.368 1 84.81 306 ARG A CA 1
ATOM 2460 C C . ARG A 1 306 ? 4.418 -2.561 -1.127 1 84.81 306 ARG A C 1
ATOM 2462 O O . ARG A 1 306 ? 4.262 -2.09 -2.256 1 84.81 3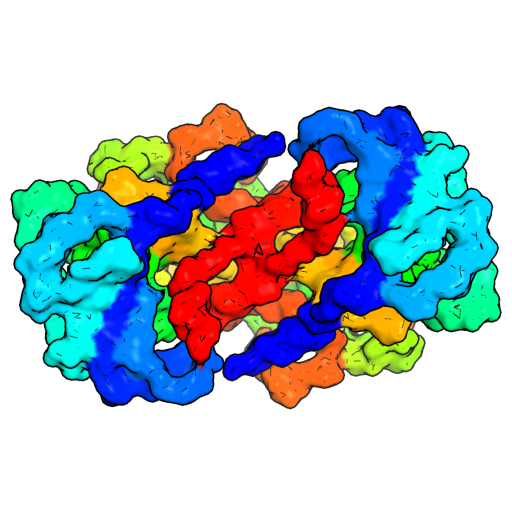06 ARG A O 1
ATOM 2469 N N . SER A 1 307 ? 5.609 -2.607 -0.677 1 79.81 307 SER A N 1
ATOM 2470 C CA . SER A 1 307 ? 6.727 -1.929 -1.325 1 79.81 307 SER A CA 1
ATOM 2471 C C . SER A 1 307 ? 7.625 -2.92 -2.055 1 79.81 307 SER A C 1
ATOM 2473 O O . SER A 1 307 ? 8.719 -2.564 -2.492 1 79.81 307 SER A O 1
ATOM 2475 N N . THR A 1 308 ? 7.176 -4.039 -2.277 1 84.19 308 THR A N 1
ATOM 2476 C CA . THR A 1 308 ? 8.023 -4.98 -2.994 1 84.19 308 THR A CA 1
ATOM 2477 C C . THR A 1 308 ? 8.242 -4.523 -4.434 1 84.19 308 THR A C 1
ATOM 2479 O O . THR A 1 308 ? 7.281 -4.266 -5.16 1 84.19 308 THR A O 1
ATOM 2482 N N . GLU A 1 309 ? 9.461 -4.465 -4.781 1 86.69 309 GLU A N 1
ATOM 2483 C CA . GLU A 1 309 ? 9.82 -4.102 -6.148 1 86.69 309 GLU A CA 1
ATOM 2484 C C . GLU A 1 309 ? 9.633 -5.281 -7.098 1 86.69 309 GLU A C 1
ATOM 2486 O O . GLU A 1 309 ? 9.875 -6.43 -6.727 1 86.69 309 GLU A O 1
ATOM 2491 N N . ASN A 1 310 ? 9.164 -4.926 -8.242 1 90.31 310 ASN A N 1
ATOM 2492 C CA . ASN A 1 310 ? 9.172 -5.926 -9.305 1 90.31 310 ASN A CA 1
ATOM 2493 C C . ASN A 1 310 ? 10.594 -6.246 -9.766 1 90.31 310 ASN A C 1
ATOM 2495 O O . ASN A 1 310 ? 11.281 -5.387 -10.32 1 90.31 310 ASN A O 1
ATOM 2499 N N . PRO A 1 311 ? 11.062 -7.426 -9.57 1 92.12 311 PRO A N 1
ATOM 2500 C CA . PRO A 1 311 ? 12.469 -7.734 -9.859 1 92.12 311 PRO A CA 1
ATOM 2501 C C . PRO A 1 311 ? 12.805 -7.617 -11.344 1 92.12 311 PRO A C 1
ATOM 2503 O O . PRO A 1 311 ? 13.977 -7.516 -11.711 1 92.12 311 PRO A O 1
ATOM 2506 N N . TYR A 1 312 ? 11.836 -7.629 -12.18 1 94 312 TYR A N 1
ATOM 2507 C CA . TYR A 1 312 ? 12.062 -7.578 -13.617 1 94 312 TYR A CA 1
ATOM 2508 C C . TYR A 1 312 ? 12.359 -6.156 -14.078 1 94 312 TYR A C 1
ATOM 2510 O O . TYR A 1 312 ? 12.938 -5.945 -15.148 1 94 312 TYR A O 1
ATOM 2518 N N . ASP A 1 313 ? 11.906 -5.207 -13.273 1 90 313 ASP A N 1
ATOM 2519 C CA . ASP A 1 313 ? 11.961 -3.811 -13.703 1 90 313 ASP A CA 1
ATOM 2520 C C . ASP A 1 313 ? 13.398 -3.346 -13.875 1 90 313 ASP A C 1
ATOM 2522 O O . ASP A 1 313 ? 13.695 -2.551 -14.773 1 90 313 ASP A O 1
ATOM 2526 N N . ALA A 1 314 ? 14.25 -3.859 -13.062 1 88 314 ALA A N 1
ATOM 2527 C CA . ALA A 1 314 ? 15.656 -3.459 -13.133 1 88 314 ALA A CA 1
ATOM 2528 C C . ALA A 1 314 ? 16.281 -3.887 -14.453 1 88 314 ALA A C 1
ATOM 2530 O O . ALA A 1 314 ? 17.281 -3.316 -14.883 1 88 314 ALA A O 1
ATOM 2531 N N . PHE A 1 315 ? 15.656 -4.773 -15.156 1 91.88 315 PHE A N 1
ATOM 2532 C CA . PHE A 1 315 ? 16.234 -5.336 -16.375 1 91.88 315 PHE A CA 1
ATOM 2533 C C . PHE A 1 315 ? 15.445 -4.891 -17.594 1 91.88 315 PHE A C 1
ATOM 2535 O O . PHE A 1 315 ? 15.992 -4.836 -18.703 1 91.88 315 PHE A O 1
ATOM 2542 N N . ASN A 1 316 ? 14.227 -4.664 -17.359 1 92.75 316 ASN A N 1
ATOM 2543 C CA . ASN A 1 316 ? 13.367 -4.484 -18.531 1 92.75 316 ASN A CA 1
ATOM 2544 C C . ASN A 1 316 ? 13.023 -3.014 -18.75 1 92.75 316 ASN A C 1
ATOM 2546 O O . ASN A 1 316 ? 12.609 -2.625 -19.844 1 92.75 316 ASN A O 1
ATOM 2550 N N . ARG A 1 317 ? 12.945 -2.166 -17.781 1 76.69 317 ARG A N 1
ATOM 2551 C CA . ARG A 1 317 ? 12.539 -0.773 -17.953 1 76.69 317 ARG A CA 1
ATOM 2552 C C . ARG A 1 317 ? 13.758 0.132 -18.109 1 76.69 317 ARG A C 1
ATOM 2554 O O . ARG A 1 317 ? 13.656 1.233 -18.641 1 76.69 317 ARG A O 1
ATOM 2561 N N . ARG A 1 318 ? 14.828 -0.156 -17.375 1 63.44 318 ARG A N 1
ATOM 2562 C CA . ARG A 1 318 ? 15.969 0.746 -17.406 1 63.44 318 ARG A CA 1
ATOM 2563 C C . ARG A 1 318 ? 16.641 0.719 -18.766 1 63.44 318 ARG A C 1
ATOM 2565 O O . ARG A 1 318 ? 17.562 1.509 -19.031 1 63.44 318 ARG A O 1
ATOM 2572 N N . SER A 1 319 ? 16.375 -0.025 -19.812 1 43.94 319 SER A N 1
ATOM 2573 C CA . SER A 1 319 ? 17.156 0.028 -21.047 1 43.94 319 SER A CA 1
ATOM 2574 C C . SER A 1 319 ? 16.672 1.15 -21.953 1 43.94 319 SER A C 1
ATOM 2576 O O . SER A 1 319 ? 15.477 1.438 -22.016 1 43.94 319 SER A O 1
ATOM 2578 N N . MET B 1 1 ? 0.124 6.734 -19.672 1 66.94 1 MET B N 1
ATOM 2579 C CA . MET B 1 1 ? -0.723 6.176 -18.625 1 66.94 1 MET B CA 1
ATOM 2580 C C . MET B 1 1 ? -1.203 7.266 -17.672 1 66.94 1 MET B C 1
ATOM 2582 O O . MET B 1 1 ? -0.392 7.984 -17.078 1 66.94 1 MET B O 1
ATOM 2586 N N . ALA B 1 2 ? -2.539 7.535 -17.594 1 84.06 2 ALA B N 1
ATOM 2587 C CA . ALA B 1 2 ? -3.145 8.781 -17.141 1 84.06 2 ALA B CA 1
ATOM 2588 C C . ALA B 1 2 ? -2.896 9 -15.656 1 84.06 2 ALA B C 1
ATOM 2590 O O . ALA B 1 2 ? -3.033 10.117 -15.156 1 84.06 2 ALA B O 1
ATOM 2591 N N . TRP B 1 3 ? -2.299 7.898 -14.93 1 93.56 3 TRP B N 1
ATOM 2592 C CA . TRP B 1 3 ? -2.164 8.031 -13.477 1 93.56 3 TRP B CA 1
ATOM 2593 C C . TRP B 1 3 ? -0.787 8.578 -13.109 1 93.56 3 TRP B C 1
ATOM 2595 O O . TRP B 1 3 ? -0.613 9.172 -12.047 1 93.56 3 TRP B O 1
ATOM 2605 N N . ARG B 1 4 ? 0.253 8.438 -13.891 1 93.12 4 ARG B N 1
ATOM 2606 C CA . ARG B 1 4 ? 1.641 8.758 -13.57 1 93.12 4 ARG B CA 1
ATOM 2607 C C . ARG B 1 4 ? 1.812 10.258 -13.312 1 93.12 4 ARG B C 1
ATOM 2609 O O . ARG B 1 4 ? 2.449 10.656 -12.336 1 93.12 4 ARG B O 1
ATOM 2616 N N . PRO B 1 5 ? 1.174 11.102 -14.18 1 94.38 5 PRO B N 1
ATOM 2617 C CA . PRO B 1 5 ? 1.284 12.539 -13.906 1 94.38 5 PRO B CA 1
ATOM 2618 C C . PRO B 1 5 ? 0.63 12.938 -12.586 1 94.38 5 PRO B C 1
ATOM 2620 O O . PRO B 1 5 ? 1.071 13.891 -11.938 1 94.38 5 PRO B O 1
ATOM 2623 N N . LEU B 1 6 ? -0.438 12.25 -12.219 1 96.19 6 LEU B N 1
ATOM 2624 C CA . LEU B 1 6 ? -1.093 12.555 -10.953 1 96.19 6 LEU B CA 1
ATOM 2625 C C . LEU B 1 6 ? -0.154 12.297 -9.781 1 96.19 6 LEU B C 1
ATOM 2627 O O . LEU B 1 6 ? -0.067 13.102 -8.852 1 96.19 6 LEU B O 1
ATOM 2631 N N . VAL B 1 7 ? 0.598 11.211 -9.836 1 95.06 7 VAL B N 1
ATOM 2632 C CA . VAL B 1 7 ? 1.547 10.852 -8.789 1 95.06 7 VAL B CA 1
ATOM 2633 C C . 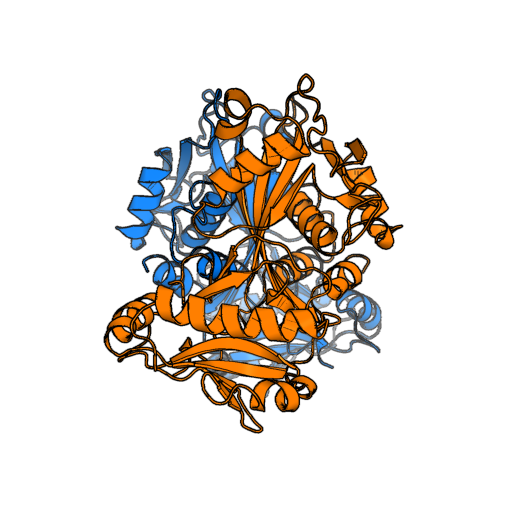VAL B 1 7 ? 2.732 11.812 -8.812 1 95.06 7 VAL B C 1
ATOM 2635 O O . VAL B 1 7 ? 3.189 12.273 -7.758 1 95.06 7 VAL B O 1
ATOM 2638 N N . ALA B 1 8 ? 3.166 12.164 -9.961 1 94.12 8 ALA B N 1
ATOM 2639 C CA . ALA B 1 8 ? 4.332 13.031 -10.125 1 94.12 8 ALA B CA 1
ATOM 2640 C C . ALA B 1 8 ? 4.078 14.414 -9.539 1 94.12 8 ALA B C 1
ATOM 2642 O O . ALA B 1 8 ? 5.016 15.102 -9.125 1 94.12 8 ALA B O 1
ATOM 2643 N N . ARG B 1 9 ? 2.836 14.828 -9.438 1 94.56 9 ARG B N 1
ATOM 2644 C CA . ARG B 1 9 ? 2.475 16.125 -8.891 1 94.56 9 ARG B CA 1
ATOM 2645 C C . ARG B 1 9 ? 2.875 16.25 -7.426 1 94.56 9 ARG B C 1
ATOM 2647 O O . ARG B 1 9 ? 3.076 17.344 -6.918 1 94.56 9 ARG B O 1
ATOM 2654 N N . VAL B 1 10 ? 3.053 15.07 -6.746 1 95.25 10 VAL B N 1
ATOM 2655 C CA . VAL B 1 10 ? 3.287 15.156 -5.309 1 95.25 10 VAL B CA 1
ATOM 2656 C C . VAL B 1 10 ? 4.578 14.422 -4.953 1 95.25 10 VAL B C 1
ATOM 2658 O O . VAL B 1 10 ? 4.965 14.367 -3.783 1 95.25 10 VAL B O 1
ATOM 2661 N N . LYS B 1 11 ? 5.242 13.852 -5.832 1 93.44 11 LYS B N 1
ATOM 2662 C CA . LYS B 1 11 ? 6.426 13.062 -5.5 1 93.44 11 LYS B CA 1
ATOM 2663 C C . LYS B 1 11 ? 7.641 13.523 -6.297 1 93.44 11 LYS B C 1
ATOM 2665 O O . LYS B 1 11 ? 8.547 12.734 -6.574 1 93.44 11 LYS B O 1
ATOM 2670 N N . ARG B 1 12 ? 7.742 14.703 -6.629 1 91.75 12 ARG B N 1
ATOM 2671 C CA . ARG B 1 12 ? 8.875 15.234 -7.371 1 91.75 12 ARG B CA 1
ATOM 2672 C C . ARG B 1 12 ? 9.742 16.125 -6.484 1 91.75 12 ARG B C 1
ATOM 2674 O O . ARG B 1 12 ? 9.297 17.188 -6.031 1 91.75 12 ARG B O 1
ATOM 2681 N N . TRP B 1 13 ? 10.961 15.617 -6.172 1 93.88 13 TRP B N 1
ATOM 2682 C CA . TRP B 1 13 ? 11.953 16.406 -5.453 1 93.88 13 TRP B CA 1
ATOM 2683 C C . TRP B 1 13 ? 13.367 15.898 -5.742 1 93.88 13 TRP B C 1
ATOM 2685 O O . TRP B 1 13 ? 13.539 14.812 -6.312 1 93.88 13 TRP B O 1
ATOM 2695 N N . THR B 1 14 ? 14.344 16.656 -5.57 1 94.62 14 THR B N 1
ATOM 2696 C CA . THR B 1 14 ? 15.742 16.297 -5.746 1 94.62 14 THR B CA 1
ATOM 2697 C C . THR B 1 14 ? 16.5 16.359 -4.418 1 94.62 14 THR B C 1
ATOM 2699 O O . THR B 1 14 ? 16.719 17.453 -3.881 1 94.62 14 THR B O 1
ATOM 2702 N N . ARG B 1 15 ? 16.953 15.227 -4.008 1 94.69 15 ARG B N 1
ATOM 2703 C CA . ARG B 1 15 ? 17.562 15.117 -2.688 1 94.69 15 ARG B CA 1
ATOM 2704 C C . ARG B 1 15 ? 18.781 16.031 -2.568 1 94.69 15 ARG B C 1
ATOM 2706 O O . ARG B 1 15 ? 19.016 16.625 -1.512 1 94.69 15 ARG B O 1
ATOM 2713 N N . ASP B 1 16 ? 19.5 16.266 -3.607 1 95.81 16 ASP B N 1
ATOM 2714 C CA . ASP B 1 16 ? 20.781 16.969 -3.564 1 95.81 16 ASP B CA 1
ATOM 2715 C C . ASP B 1 16 ? 20.578 18.453 -3.348 1 95.81 16 ASP B C 1
ATOM 2717 O O . ASP B 1 16 ? 21.531 19.188 -3.035 1 95.81 16 ASP B O 1
ATOM 2721 N N . ALA B 1 17 ? 19.406 18.891 -3.479 1 97.38 17 ALA B N 1
ATOM 2722 C CA . ALA B 1 17 ? 19.109 20.312 -3.297 1 97.38 17 ALA B CA 1
ATOM 2723 C C . ALA B 1 17 ? 18.969 20.656 -1.817 1 97.38 17 ALA B C 1
ATOM 2725 O O . ALA B 1 17 ? 18.891 21.828 -1.455 1 97.38 17 ALA B O 1
ATOM 2726 N N . TYR B 1 18 ? 18.984 19.656 -0.965 1 98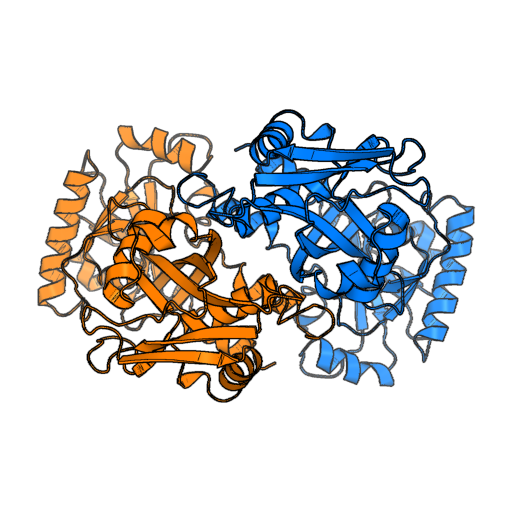.19 18 TYR B N 1
ATOM 2727 C CA . TYR B 1 18 ? 18.672 19.859 0.446 1 98.19 18 TYR B CA 1
ATOM 2728 C C . TYR B 1 18 ? 19.812 19.359 1.331 1 98.19 18 TYR B C 1
ATOM 2730 O O . TYR B 1 18 ? 20.609 18.516 0.92 1 98.19 18 TYR B O 1
ATOM 2738 N N . VAL B 1 19 ? 19.938 19.906 2.508 1 98.31 19 VAL B N 1
ATOM 2739 C CA . VAL B 1 19 ? 20.812 19.406 3.559 1 98.31 19 VAL B CA 1
ATOM 2740 C C . VAL B 1 19 ? 19.984 18.953 4.754 1 98.31 19 VAL B C 1
ATOM 2742 O O . VAL B 1 19 ? 18.938 19.531 5.039 1 98.31 19 VAL B O 1
ATOM 2745 N N . PRO B 1 20 ? 20.406 17.906 5.457 1 98.44 20 PRO B N 1
ATOM 2746 C CA . PRO B 1 20 ? 19.625 17.406 6.594 1 98.44 20 PRO B CA 1
ATOM 2747 C C . PRO B 1 20 ? 19.672 18.359 7.789 1 98.44 20 PRO B C 1
ATOM 2749 O O . PRO B 1 20 ? 20.672 19.031 8.023 1 98.44 20 PRO B O 1
ATOM 2752 N N . LEU B 1 21 ? 18.578 18.453 8.484 1 98.62 21 LEU B N 1
ATOM 2753 C CA . LEU B 1 21 ? 18.484 19.047 9.812 1 98.62 21 LEU B CA 1
ATOM 2754 C C . LEU B 1 21 ? 18.609 17.984 10.898 1 98.62 21 LEU B C 1
ATOM 2756 O O . LEU B 1 21 ? 17.688 17.188 11.086 1 98.62 21 LEU B O 1
ATOM 2760 N N . ARG B 1 22 ? 19.703 18 11.578 1 97.94 22 ARG B N 1
ATOM 2761 C CA . ARG B 1 22 ? 19.984 17.031 12.625 1 97.94 22 ARG B CA 1
ATOM 2762 C C . ARG B 1 22 ? 19.75 17.625 14.008 1 97.94 22 ARG B C 1
ATOM 2764 O O . ARG B 1 22 ? 20.219 18.734 14.297 1 97.94 22 ARG B O 1
ATOM 2771 N N . VAL B 1 23 ? 19 16.906 14.836 1 97.38 23 VAL B N 1
ATOM 2772 C CA . VAL B 1 23 ? 18.75 17.312 16.219 1 97.38 23 VAL B CA 1
ATOM 2773 C C . VAL B 1 23 ? 19.594 16.453 17.156 1 97.38 23 VAL B C 1
ATOM 2775 O O . VAL B 1 23 ? 19.438 15.234 17.219 1 97.38 23 VAL B O 1
ATOM 2778 N N . MET B 1 24 ? 20.5 17.125 17.859 1 95.81 24 MET B N 1
ATOM 2779 C CA . MET B 1 24 ? 21.25 16.406 18.875 1 95.81 24 MET B CA 1
ATOM 2780 C C . MET B 1 24 ? 20.391 16.125 20.094 1 95.81 24 MET B C 1
ATOM 2782 O O . MET B 1 24 ? 19.656 17 20.578 1 95.81 24 MET B O 1
ATOM 2786 N N . LEU B 1 25 ? 20.5 14.914 20.547 1 93.69 25 LEU B N 1
ATOM 2787 C CA . LEU B 1 25 ? 19.625 14.492 21.641 1 93.69 25 LEU B CA 1
ATOM 2788 C C . LEU B 1 25 ? 20.359 14.609 22.969 1 93.69 25 LEU B C 1
ATOM 2790 O O . LEU B 1 25 ? 21.562 14.375 23.047 1 93.69 25 LEU B O 1
ATOM 2794 N N . HIS B 1 26 ? 19.609 14.953 23.953 1 89.12 26 HIS B N 1
ATOM 2795 C CA . HIS B 1 26 ? 20.094 14.734 25.297 1 89.12 26 HIS B CA 1
ATOM 2796 C C . HIS B 1 26 ? 20.281 13.25 25.594 1 89.12 26 HIS B C 1
ATOM 2798 O O . HIS B 1 26 ? 19.516 12.422 25.094 1 89.12 26 HIS B O 1
ATOM 2804 N N . PRO B 1 27 ? 21.25 12.898 26.422 1 84.19 27 PRO B N 1
ATOM 2805 C CA . PRO B 1 27 ? 21.484 11.484 26.719 1 84.19 27 PRO B CA 1
ATOM 2806 C C . PRO B 1 27 ? 20.234 10.773 27.25 1 84.19 27 PRO B C 1
ATOM 2808 O O . PRO B 1 27 ? 20.031 9.594 26.969 1 84.19 27 PRO B O 1
ATOM 2811 N N . ASP B 1 28 ? 19.391 11.516 27.938 1 84.62 28 ASP B N 1
ATOM 2812 C CA . ASP B 1 28 ? 18.188 10.938 28.531 1 84.62 28 ASP B CA 1
ATOM 2813 C C . ASP B 1 28 ? 17.188 10.539 27.453 1 84.62 28 ASP B C 1
ATOM 2815 O O . ASP B 1 28 ? 16.312 9.703 27.703 1 84.62 28 ASP B O 1
ATOM 2819 N N . GLU B 1 29 ? 17.281 11.086 26.266 1 89.25 29 GLU B N 1
ATOM 2820 C CA . GLU B 1 29 ? 16.344 10.82 25.188 1 89.25 29 GLU B CA 1
ATOM 2821 C C . GLU B 1 29 ? 16.844 9.68 24.297 1 89.25 29 GLU B C 1
ATOM 2823 O O . GLU B 1 29 ? 16.078 9.125 23.5 1 89.25 29 GLU B O 1
ATOM 2828 N N . GLY B 1 30 ? 18.109 9.414 24.453 1 88.94 30 GLY B N 1
ATOM 2829 C CA . GLY B 1 30 ? 18.766 8.469 23.562 1 88.94 30 GLY B CA 1
ATOM 2830 C C . GLY B 1 30 ? 18.125 7.09 23.578 1 88.94 30 GLY B C 1
ATOM 2831 O O . GLY B 1 30 ? 17.953 6.465 22.531 1 88.94 30 GLY B O 1
ATOM 2832 N N . GLU B 1 31 ? 17.766 6.699 24.75 1 89.31 31 GLU B N 1
ATOM 2833 C CA . GLU B 1 31 ? 17.219 5.355 24.906 1 89.31 31 GLU B CA 1
ATOM 2834 C C . GLU B 1 31 ? 15.82 5.258 24.297 1 89.31 31 GLU B C 1
ATOM 2836 O O . GLU B 1 31 ? 15.477 4.242 23.688 1 89.31 31 GLU B O 1
ATOM 2841 N N . VAL B 1 32 ? 15.094 6.289 24.469 1 90.31 32 VAL B N 1
ATOM 2842 C CA . VAL B 1 32 ? 13.742 6.312 23.906 1 90.31 32 VAL B CA 1
ATOM 2843 C C . VAL B 1 32 ? 13.805 6.211 22.391 1 90.31 32 VAL B C 1
ATOM 2845 O O . VAL B 1 32 ? 13.078 5.418 21.781 1 90.31 32 VAL B O 1
ATOM 2848 N N . TRP B 1 33 ? 14.68 6.938 21.781 1 92.69 33 TRP B N 1
ATOM 2849 C CA . TRP B 1 33 ? 14.812 6.949 20.328 1 92.69 33 TRP B CA 1
ATOM 2850 C C . TRP B 1 33 ? 15.453 5.656 19.828 1 92.69 33 TRP B C 1
ATOM 2852 O O . TRP B 1 33 ? 15.133 5.176 18.734 1 92.69 33 TRP B O 1
ATOM 2862 N N . ARG B 1 34 ? 16.359 5.148 20.625 1 91.69 34 ARG B N 1
ATOM 2863 C CA . ARG B 1 34 ? 16.938 3.85 20.281 1 91.69 34 ARG B CA 1
ATOM 2864 C C . ARG B 1 34 ? 15.844 2.799 20.109 1 91.69 34 ARG B C 1
ATOM 2866 O O . ARG B 1 34 ? 15.852 2.051 19.125 1 91.69 34 ARG B O 1
ATOM 2873 N N . ARG B 1 35 ? 14.922 2.756 21 1 88.56 35 ARG B N 1
ATOM 2874 C CA . ARG B 1 35 ? 13.82 1.805 20.938 1 88.56 35 ARG B CA 1
ATOM 2875 C C . ARG B 1 35 ? 12.898 2.1 19.766 1 88.56 35 ARG B C 1
ATOM 2877 O O . ARG B 1 35 ? 12.469 1.181 19.062 1 88.56 35 ARG B O 1
ATOM 2884 N N . ALA B 1 36 ? 12.609 3.355 19.562 1 89.38 36 ALA B N 1
ATOM 2885 C CA . ALA B 1 36 ? 11.703 3.77 18.5 1 89.38 36 ALA B CA 1
ATOM 2886 C C . ALA B 1 36 ? 12.258 3.41 17.125 1 89.38 36 ALA B C 1
ATOM 2888 O O . ALA B 1 36 ? 11.516 3.023 16.219 1 89.38 36 ALA B O 1
ATOM 2889 N N . LEU B 1 37 ? 13.539 3.525 16.953 1 88.81 37 LEU B N 1
ATOM 2890 C CA . LEU B 1 37 ? 14.172 3.266 15.672 1 88.81 37 LEU B CA 1
ATOM 2891 C C . LEU B 1 37 ? 14.562 1.797 15.539 1 88.81 37 LEU B C 1
ATOM 2893 O O . LEU B 1 37 ? 14.852 1.323 14.438 1 88.81 37 LEU B O 1
ATOM 2897 N N . GLY B 1 38 ? 14.586 1.106 16.609 1 85.56 38 GLY B N 1
ATOM 2898 C CA . GLY B 1 38 ? 15.008 -0.285 16.609 1 85.56 38 GLY B CA 1
ATOM 2899 C C . GLY B 1 38 ? 16.484 -0.461 16.297 1 85.56 38 GLY B C 1
ATOM 2900 O O . GLY B 1 38 ? 16.859 -1.372 15.555 1 85.56 38 GLY B O 1
ATOM 2901 N N . VAL B 1 39 ? 17.266 0.475 16.688 1 86.19 39 VAL B N 1
ATOM 2902 C CA . VAL B 1 39 ? 18.703 0.404 16.406 1 86.19 39 VAL B CA 1
ATOM 2903 C C . VAL B 1 39 ? 19.438 -0.071 17.656 1 86.19 39 VAL B C 1
ATOM 2905 O O . VAL B 1 39 ? 18.891 -0.074 18.75 1 86.19 39 VAL B O 1
ATOM 2908 N N . GLN B 1 40 ? 20.703 -0.519 17.25 1 83.62 40 GLN B N 1
ATOM 2909 C CA . GLN B 1 40 ? 21.562 -0.971 18.344 1 83.62 40 GLN B CA 1
ATOM 2910 C C . GLN B 1 40 ? 22.375 0.184 18.906 1 83.62 40 GLN B C 1
ATOM 2912 O O . GLN B 1 40 ? 22.75 1.109 18.188 1 83.62 40 GLN B O 1
ATOM 2917 N N . GLY B 1 41 ? 22.516 0.389 20.25 1 79.5 41 GLY B N 1
ATOM 2918 C CA . GLY B 1 41 ? 23.281 1.436 20.891 1 79.5 41 GLY B CA 1
ATOM 2919 C C . GLY B 1 41 ? 22.484 2.691 21.172 1 79.5 41 GLY B C 1
ATOM 2920 O O . GLY B 1 41 ? 21.328 2.807 20.719 1 79.5 41 GLY B O 1
ATOM 2921 N N . PRO B 1 42 ? 23.094 3.57 21.766 1 82.69 42 PRO B N 1
ATOM 2922 C CA . PRO B 1 42 ? 22.375 4.789 22.109 1 82.69 42 PRO B CA 1
ATOM 2923 C C . PRO B 1 42 ? 22.203 5.734 20.922 1 82.69 42 PRO B C 1
ATOM 2925 O O . PRO B 1 42 ? 23.125 5.887 20.109 1 82.69 42 PRO B O 1
ATOM 2928 N N . CYS B 1 43 ? 21.109 6.254 20.703 1 91.31 43 CYS B N 1
ATOM 2929 C CA . CYS B 1 43 ? 20.844 7.266 19.688 1 91.31 43 CYS B CA 1
ATOM 2930 C C . CYS B 1 43 ? 21.266 8.648 20.172 1 91.31 43 CYS B C 1
ATOM 2932 O O . CYS B 1 43 ? 20.781 9.117 21.203 1 91.31 43 CYS B O 1
ATOM 2934 N N . THR B 1 44 ? 22.156 9.289 19.484 1 92.75 44 THR B N 1
ATOM 2935 C CA . THR B 1 44 ? 22.672 10.57 19.938 1 92.75 44 THR B CA 1
ATOM 2936 C C . THR B 1 44 ? 22.094 11.727 19.125 1 92.75 44 THR B C 1
ATOM 2938 O O . THR B 1 44 ? 22.203 12.891 19.516 1 92.75 44 THR B O 1
ATOM 2941 N N . SER B 1 45 ? 21.562 11.406 18.016 1 95.25 45 SER B N 1
ATOM 2942 C CA . SER B 1 45 ? 20.984 12.438 17.156 1 95.25 45 SER B CA 1
ATOM 2943 C C . SER B 1 45 ? 19.922 11.859 16.234 1 95.25 45 SER B C 1
ATOM 2945 O O . SER B 1 45 ? 19.844 10.648 16.047 1 95.25 45 SER B O 1
ATOM 2947 N N . ILE B 1 46 ? 19.109 12.742 15.734 1 96.75 46 ILE B N 1
ATOM 2948 C CA . ILE B 1 46 ? 18.031 12.375 14.812 1 96.75 46 ILE B CA 1
ATOM 2949 C C . ILE B 1 46 ? 17.969 13.383 13.664 1 96.75 46 ILE B C 1
ATOM 2951 O O . ILE B 1 46 ? 17.953 14.594 13.891 1 96.75 46 ILE B O 1
ATOM 2955 N N . VAL B 1 47 ? 18 12.898 12.438 1 97.69 47 VAL B N 1
ATOM 2956 C CA . VAL B 1 47 ? 17.641 13.758 11.312 1 97.69 47 VAL B CA 1
ATOM 2957 C C . VAL B 1 47 ? 16.125 13.945 11.266 1 97.69 47 VAL B C 1
ATOM 2959 O O . VAL B 1 47 ? 15.375 12.977 11.141 1 97.69 47 VAL B O 1
ATOM 2962 N N . ALA B 1 48 ? 15.719 15.242 11.297 1 97.25 48 ALA B N 1
ATOM 2963 C CA . ALA B 1 48 ? 14.297 15.531 11.484 1 97.25 48 ALA B CA 1
ATOM 2964 C C . ALA B 1 48 ? 13.727 16.266 10.281 1 97.25 48 ALA B C 1
ATOM 2966 O O . ALA B 1 48 ? 12.508 16.391 10.133 1 97.25 48 ALA B O 1
ATOM 2967 N N . GLY B 1 49 ? 14.625 16.734 9.414 1 98.31 49 GLY B N 1
ATOM 2968 C CA . GLY B 1 49 ? 14.164 17.516 8.281 1 98.31 49 GLY B CA 1
ATOM 2969 C C . GLY B 1 49 ? 15.211 17.672 7.191 1 98.31 49 GLY B C 1
ATOM 2970 O O . GLY B 1 49 ? 16.312 17.141 7.312 1 98.31 49 GLY B O 1
ATOM 2971 N N . PHE B 1 50 ? 14.797 18.375 6.117 1 98.5 50 PHE B N 1
ATOM 2972 C CA . PHE B 1 50 ? 15.656 18.672 4.977 1 98.5 50 PHE B CA 1
ATOM 2973 C C . PHE B 1 50 ? 15.477 20.109 4.512 1 98.5 50 PHE B C 1
ATOM 2975 O O . PHE B 1 50 ? 14.406 20.469 4.016 1 98.5 50 PHE B O 1
ATOM 2982 N N . VAL B 1 51 ? 16.5 20.859 4.613 1 98.56 51 VAL B N 1
ATOM 2983 C CA . VAL B 1 51 ? 16.438 22.281 4.355 1 98.56 51 VAL B CA 1
ATOM 2984 C C . VAL B 1 51 ? 17.125 22.609 3.025 1 98.56 51 VAL B C 1
ATOM 2986 O O . VAL B 1 51 ? 18.172 22.047 2.709 1 98.56 51 VAL B O 1
ATOM 2989 N N . LEU B 1 52 ? 16.5 23.469 2.24 1 98 52 LEU B N 1
ATOM 2990 C CA . LEU B 1 52 ? 17.156 23.922 1.012 1 98 52 LEU B CA 1
ATOM 2991 C C . LEU B 1 52 ? 18.531 24.516 1.304 1 98 52 LEU B C 1
ATOM 2993 O O . LEU B 1 52 ? 18.688 25.312 2.23 1 98 52 LEU B O 1
ATOM 2997 N N . LYS B 1 53 ? 19.453 24.172 0.491 1 97.81 53 LYS B N 1
ATOM 2998 C CA . LYS B 1 53 ? 20.828 24.641 0.666 1 97.81 53 LYS B CA 1
ATOM 2999 C C . LYS B 1 53 ? 20.875 26.172 0.664 1 97.81 53 LYS B C 1
ATOM 3001 O O . LYS B 1 53 ? 21.672 26.766 1.393 1 97.81 53 LYS B O 1
ATOM 3006 N N . GLU B 1 54 ? 20.062 26.766 -0.093 1 96.19 54 GLU B N 1
ATOM 3007 C CA . GLU B 1 54 ? 20.094 28.219 -0.25 1 96.19 54 GLU B CA 1
ATOM 3008 C C . GLU B 1 54 ? 19.656 28.922 1.033 1 96.19 54 GLU B C 1
ATOM 3010 O O . GLU B 1 54 ? 19.906 30.125 1.205 1 96.19 54 GLU B O 1
ATOM 3015 N N . GLN B 1 55 ? 19.062 28.203 1.941 1 96.69 55 GLN B N 1
ATOM 3016 C CA . GLN B 1 55 ? 18.578 28.797 3.18 1 96.69 55 GLN B CA 1
ATOM 3017 C C . GLN B 1 55 ? 19.625 28.734 4.277 1 96.69 55 GLN B C 1
ATOM 3019 O O . GLN B 1 55 ? 19.453 29.328 5.348 1 96.69 55 GLN B O 1
ATOM 3024 N N . ARG B 1 56 ? 20.703 28.125 4.062 1 97.12 56 ARG B N 1
ATOM 3025 C CA . ARG B 1 56 ? 21.734 27.891 5.059 1 97.12 56 ARG B CA 1
ATOM 3026 C C . ARG B 1 56 ? 22.312 29.203 5.582 1 97.12 56 ARG B C 1
ATOM 3028 O O . ARG B 1 56 ? 22.531 29.359 6.785 1 97.12 56 ARG B O 1
ATOM 3035 N N . GLU B 1 57 ? 22.516 30.078 4.645 1 95.94 57 GLU B N 1
ATOM 3036 C CA . GLU B 1 57 ? 23.125 31.344 5.035 1 95.94 57 GLU B CA 1
ATOM 3037 C C . GLU B 1 57 ? 22.281 32.062 6.094 1 95.94 57 GLU B C 1
ATOM 3039 O O . GLU B 1 57 ? 22.812 32.469 7.133 1 95.94 57 GLU B O 1
ATOM 3044 N N . ARG B 1 58 ? 21.062 32.125 5.844 1 96.31 58 ARG B N 1
ATOM 3045 C CA . ARG B 1 58 ? 20.172 32.812 6.789 1 96.31 58 ARG B CA 1
ATOM 3046 C C . ARG B 1 58 ? 20.125 32.062 8.117 1 96.31 58 ARG B C 1
ATOM 3048 O O . ARG B 1 58 ? 20.109 32.688 9.18 1 96.31 58 ARG B O 1
ATOM 3055 N N . LEU B 1 59 ? 20.125 30.766 8.125 1 98 59 LEU B N 1
ATOM 3056 C CA . LEU B 1 59 ? 20.016 29.953 9.336 1 98 59 LEU B CA 1
ATOM 3057 C C . LEU B 1 59 ? 21.281 30.016 10.164 1 98 59 LEU B C 1
ATOM 3059 O O . LEU B 1 59 ? 21.266 29.766 11.375 1 98 59 LEU B O 1
ATOM 3063 N N . SER B 1 60 ? 22.359 30.391 9.539 1 97.25 60 SER B N 1
ATOM 3064 C CA . SER B 1 60 ? 23.641 30.5 10.227 1 97.25 60 SER B CA 1
ATOM 3065 C C . SER B 1 60 ? 23.641 31.656 11.234 1 97.25 60 SER B C 1
ATOM 3067 O O . SER B 1 60 ? 24.469 31.703 12.133 1 97.25 60 SER B O 1
ATOM 3069 N N . ASN B 1 61 ? 22.672 32.531 11.07 1 96.62 61 ASN B N 1
ATOM 3070 C CA . ASN B 1 61 ? 22.547 33.656 11.984 1 96.62 61 ASN B CA 1
ATOM 3071 C C . ASN B 1 61 ? 22 33.219 13.344 1 96.62 61 ASN B C 1
ATOM 3073 O O . ASN B 1 61 ? 22.078 33.938 14.32 1 96.62 61 ASN B O 1
ATOM 3077 N N . PHE B 1 62 ? 21.5 32.031 13.414 1 97.31 62 PHE B N 1
ATOM 3078 C CA . PHE B 1 62 ? 20.938 31.531 14.664 1 97.31 62 PHE B CA 1
ATOM 3079 C C . PHE B 1 62 ? 21.938 30.594 15.344 1 97.31 62 PHE B C 1
ATOM 3081 O O . PHE B 1 62 ? 21.594 29.469 15.688 1 97.31 62 PHE B O 1
ATOM 3088 N N . ASN B 1 63 ? 23.062 31.109 15.672 1 94.12 63 ASN B N 1
ATOM 3089 C CA . ASN B 1 63 ? 24.203 30.312 16.125 1 94.12 63 ASN B CA 1
ATOM 3090 C C . ASN B 1 63 ? 24 29.797 17.547 1 94.12 63 ASN B C 1
ATOM 3092 O O . ASN B 1 63 ? 24.688 28.875 18 1 94.12 63 ASN B O 1
ATOM 3096 N N . ASP B 1 64 ? 23.078 30.391 18.25 1 92.81 64 ASP B N 1
ATOM 3097 C CA . ASP B 1 64 ? 22.781 29.906 19.594 1 92.81 64 ASP B CA 1
ATOM 3098 C C . ASP B 1 64 ? 22.031 28.578 19.531 1 92.81 64 ASP B C 1
ATOM 3100 O O . ASP B 1 64 ? 22.109 27.781 20.469 1 92.81 64 ASP B O 1
ATOM 3104 N N . LEU B 1 65 ? 21.375 28.344 18.438 1 96.62 65 LEU B N 1
ATOM 3105 C CA . LEU B 1 65 ? 20.516 27.172 18.312 1 96.62 65 LEU B CA 1
ATOM 3106 C C . LEU B 1 65 ? 21.094 26.188 17.312 1 96.62 65 LEU B C 1
ATOM 3108 O O . LEU B 1 65 ? 21.031 24.969 17.531 1 96.62 65 LEU B O 1
ATOM 3112 N N . LEU B 1 66 ? 21.703 26.734 16.234 1 98 66 LEU B N 1
ATOM 3113 C CA . LEU B 1 66 ? 22.062 25.891 15.102 1 98 66 LEU B CA 1
ATOM 3114 C C . LEU B 1 66 ? 23.562 26.016 14.805 1 98 66 LEU B C 1
ATOM 3116 O O . LEU B 1 66 ? 24.156 27.078 14.977 1 98 66 LEU B O 1
ATOM 3120 N N . GLU B 1 67 ? 24.156 24.922 14.453 1 97.81 67 GLU B N 1
ATOM 3121 C CA . GLU B 1 67 ? 25.422 24.875 13.734 1 97.81 67 GLU B CA 1
ATOM 3122 C C . GLU B 1 67 ? 25.219 24.516 12.266 1 97.81 67 GLU B C 1
ATOM 3124 O O . GLU B 1 67 ? 24.75 23.422 11.953 1 97.81 67 GLU B O 1
ATOM 3129 N N . VAL B 1 68 ? 25.547 25.438 11.367 1 98.25 68 VAL B N 1
ATOM 3130 C CA . VAL B 1 68 ? 25.281 25.25 9.945 1 98.25 68 VAL B CA 1
ATOM 3131 C C . VAL B 1 68 ? 26.578 24.969 9.203 1 98.25 68 VAL B C 1
ATOM 3133 O O . VAL B 1 68 ? 27.531 25.766 9.266 1 98.25 68 VAL B O 1
ATOM 3136 N N . THR B 1 69 ? 26.641 23.844 8.594 1 97.31 69 THR B N 1
ATOM 3137 C CA . THR B 1 69 ? 27.766 23.469 7.738 1 97.31 69 THR B CA 1
ATOM 3138 C C . THR B 1 69 ? 27.328 23.359 6.285 1 97.31 69 THR B C 1
ATOM 3140 O O . THR B 1 69 ? 26.172 23.641 5.953 1 97.31 69 THR B O 1
ATOM 3143 N N . ASP B 1 70 ? 28.266 23 5.402 1 96.12 70 ASP B N 1
ATOM 3144 C CA . ASP B 1 70 ? 27.938 22.812 3.992 1 96.12 70 ASP B CA 1
ATOM 3145 C C . ASP B 1 70 ? 27.047 21.594 3.795 1 96.12 70 ASP B C 1
ATOM 3147 O O . ASP B 1 70 ? 26.25 21.531 2.852 1 96.12 70 ASP B O 1
ATOM 3151 N N . ASP B 1 71 ? 27.062 20.688 4.777 1 96.62 71 ASP B N 1
ATOM 3152 C CA . ASP B 1 71 ? 26.453 19.391 4.531 1 96.62 71 ASP B CA 1
ATOM 3153 C C . ASP B 1 71 ? 25.25 19.172 5.434 1 96.62 71 ASP B C 1
ATOM 3155 O O . ASP B 1 71 ? 24.438 18.281 5.188 1 96.62 71 ASP B O 1
ATOM 3159 N N . GLU B 1 72 ? 25.188 19.953 6.5 1 97.81 72 GLU B N 1
ATOM 3160 C CA . GLU B 1 72 ? 24.062 19.719 7.402 1 97.81 72 GLU B CA 1
ATOM 3161 C C . GLU B 1 72 ? 23.812 20.938 8.297 1 97.81 72 GLU B C 1
ATOM 3163 O O . GLU B 1 72 ? 24.656 21.828 8.383 1 97.81 72 GLU B O 1
ATOM 3168 N N . ILE B 1 73 ? 22.688 21.031 8.852 1 98.5 73 ILE B N 1
ATOM 3169 C CA . ILE B 1 73 ? 22.297 21.938 9.914 1 98.5 73 ILE B CA 1
ATOM 3170 C C . ILE B 1 73 ? 22.047 21.156 11.203 1 98.5 73 ILE B C 1
ATOM 3172 O O . ILE B 1 73 ? 21.281 20.188 11.219 1 98.5 73 ILE B O 1
ATOM 3176 N N . ILE B 1 74 ? 22.734 21.562 12.258 1 97.94 74 ILE B N 1
ATOM 3177 C CA . ILE B 1 74 ? 22.703 20.812 13.508 1 97.94 74 ILE B CA 1
ATOM 3178 C C . ILE B 1 74 ? 22.062 21.672 14.602 1 97.94 74 ILE B C 1
ATOM 3180 O O . ILE B 1 74 ? 22.516 22.766 14.883 1 97.94 74 ILE B O 1
ATOM 3184 N N . MET B 1 75 ? 20.922 21.172 15.109 1 97 75 MET B N 1
ATOM 3185 C CA . MET B 1 75 ? 20.406 21.781 16.328 1 97 75 MET B CA 1
ATOM 3186 C C . MET B 1 75 ? 21.172 21.297 17.547 1 97 75 MET B C 1
ATOM 3188 O O . MET B 1 75 ? 21.172 20.094 17.844 1 97 75 MET B O 1
ATOM 3192 N N . LYS B 1 76 ? 21.719 22.125 18.281 1 92.88 76 LYS B N 1
ATOM 3193 C CA . LYS B 1 76 ? 22.641 21.828 19.375 1 92.88 76 LYS B CA 1
ATOM 3194 C C . LYS B 1 76 ? 21.906 21.203 20.562 1 92.88 76 LYS B C 1
ATOM 3196 O O . LYS B 1 76 ? 20.75 21.516 20.797 1 92.88 76 LYS B O 1
ATOM 3201 N N . PRO B 1 77 ? 22.578 20.297 21.234 1 87.25 77 PRO B N 1
ATOM 3202 C CA . PRO B 1 77 ? 21.984 19.594 22.375 1 87.25 77 PRO B CA 1
ATOM 3203 C C . PRO B 1 77 ? 21.906 20.453 23.625 1 87.25 77 PRO B C 1
ATOM 3205 O O . PRO B 1 77 ? 22.328 20.031 24.719 1 87.25 77 PRO B O 1
ATOM 3208 N N . ARG B 1 78 ? 21.422 21.5 23.594 1 83.56 78 ARG B N 1
ATOM 3209 C CA . ARG B 1 78 ? 21.422 22.453 24.703 1 83.56 78 ARG B CA 1
ATOM 3210 C C . ARG B 1 78 ? 20.172 22.25 25.578 1 83.56 78 ARG B C 1
ATOM 3212 O O . ARG B 1 78 ? 20.141 22.688 26.719 1 83.56 78 ARG B O 1
ATOM 3219 N N . PHE B 1 79 ? 19.344 21.562 24.969 1 85.94 79 PHE B N 1
ATOM 3220 C CA . PHE B 1 79 ? 18.062 21.516 25.656 1 85.94 79 PHE B CA 1
ATOM 3221 C C . PHE B 1 79 ? 17.812 20.125 26.266 1 85.94 79 PHE B C 1
ATOM 3223 O O . PHE B 1 79 ? 18.125 19.109 25.641 1 85.94 79 PHE B O 1
ATOM 3230 N N . HIS B 1 80 ? 17.25 20.156 27.406 1 86 80 HIS B N 1
ATOM 3231 C CA . HIS B 1 80 ? 17.062 18.906 28.156 1 86 80 HIS B CA 1
ATOM 3232 C C . HIS B 1 80 ? 15.68 18.312 27.875 1 86 80 HIS B C 1
ATOM 3234 O O . HIS B 1 80 ? 15.461 17.125 28.078 1 86 80 HIS B O 1
ATOM 3240 N N . THR B 1 81 ? 14.82 19.203 27.469 1 90.25 81 THR B N 1
ATOM 3241 C CA . THR B 1 81 ? 13.453 18.734 27.281 1 90.25 81 THR B CA 1
ATOM 3242 C C . THR B 1 81 ? 12.914 19.125 25.906 1 90.25 81 THR B C 1
ATOM 3244 O O . THR B 1 81 ? 13.422 20.062 25.297 1 90.25 81 THR B O 1
ATOM 3247 N N . VAL B 1 82 ? 11.906 18.438 25.5 1 93.44 82 VAL B N 1
ATOM 3248 C CA . VAL B 1 82 ? 11.195 18.75 24.266 1 93.44 82 VAL B CA 1
ATOM 3249 C C . VAL B 1 82 ? 10.617 20.172 24.344 1 93.44 82 VAL B C 1
ATOM 3251 O O . VAL B 1 82 ? 10.641 20.906 23.359 1 93.44 82 VAL B O 1
ATOM 3254 N N . GLU B 1 83 ? 10.148 20.516 25.5 1 95.06 83 GLU B N 1
ATOM 3255 C CA . GLU B 1 83 ? 9.547 21.828 25.703 1 95.06 83 GLU B CA 1
ATOM 3256 C C . GLU B 1 83 ? 10.578 22.938 25.5 1 95.06 83 GLU B C 1
ATOM 3258 O O . GLU B 1 83 ? 10.297 23.938 24.828 1 95.06 83 GLU B O 1
ATOM 3263 N N . GLU B 1 84 ? 11.719 22.781 26.109 1 94.94 84 GLU B 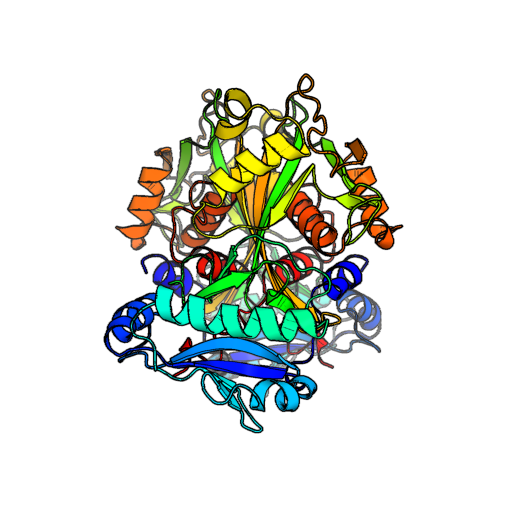N 1
ATOM 3264 C CA . GLU B 1 84 ? 12.781 23.766 25.969 1 94.94 84 GLU B CA 1
ATOM 3265 C C . GLU B 1 84 ? 13.219 23.906 24.516 1 94.94 84 GLU B C 1
ATOM 3267 O O . GLU B 1 84 ? 13.406 25.016 24.016 1 94.94 84 GLU B O 1
ATOM 3272 N N . ARG B 1 85 ? 13.383 22.797 23.922 1 95.94 85 ARG B N 1
ATOM 3273 C CA . ARG B 1 85 ? 13.766 22.766 22.516 1 95.94 85 ARG B CA 1
ATOM 3274 C C . ARG B 1 85 ? 12.703 23.438 21.641 1 95.94 85 ARG B C 1
ATOM 3276 O O . ARG B 1 85 ? 13.031 24.172 20.703 1 95.94 85 ARG B O 1
ATOM 3283 N N . SER B 1 86 ? 11.438 23.219 21.938 1 97.5 86 SER B N 1
ATOM 3284 C CA . SER B 1 86 ? 10.32 23.812 21.219 1 97.5 86 SER B CA 1
ATOM 3285 C C . SER B 1 86 ? 10.328 25.328 21.344 1 97.5 86 SER B C 1
ATOM 3287 O O . SER B 1 86 ? 10.148 26.047 20.359 1 97.5 86 SER B O 1
ATOM 3289 N N . GLN B 1 87 ? 10.531 25.766 22.531 1 96.88 87 GLN B N 1
ATOM 3290 C CA . GLN B 1 87 ? 10.547 27.203 22.781 1 96.88 87 GLN B CA 1
ATOM 3291 C C . GLN B 1 87 ? 11.672 27.891 22 1 96.88 87 GLN B C 1
ATOM 3293 O O . GLN B 1 87 ? 11.477 28.953 21.422 1 96.88 87 GLN B O 1
ATOM 3298 N N . ALA B 1 88 ? 12.836 27.266 22.047 1 96.75 88 ALA B N 1
ATOM 3299 C CA . ALA B 1 88 ? 13.977 27.812 21.312 1 96.75 88 ALA B CA 1
ATOM 3300 C C . ALA B 1 88 ? 13.695 27.844 19.812 1 96.75 88 ALA B C 1
ATOM 3302 O O . ALA B 1 88 ? 13.992 28.844 19.141 1 96.75 88 ALA B O 1
ATOM 3303 N N . PHE B 1 89 ? 13.133 26.797 19.281 1 97.88 89 PHE B N 1
ATOM 3304 C CA . PHE B 1 89 ? 12.805 26.719 17.875 1 97.88 89 PHE B CA 1
ATOM 3305 C C . PHE B 1 89 ? 11.758 27.766 17.5 1 97.88 89 PHE B C 1
ATOM 3307 O O . PHE B 1 89 ? 11.883 28.438 16.469 1 97.88 89 PHE B O 1
ATOM 3314 N N . GLN B 1 90 ? 10.797 27.922 18.312 1 97.75 90 GLN B N 1
ATOM 3315 C CA . GLN B 1 90 ? 9.703 28.859 18.047 1 97.75 90 GLN B CA 1
ATOM 3316 C C . GLN B 1 90 ? 10.203 30.312 18.078 1 97.75 90 GLN B C 1
ATOM 3318 O O . GLN B 1 90 ? 9.703 31.156 17.328 1 97.75 90 GLN B O 1
ATOM 3323 N N . LYS B 1 91 ? 11.141 30.547 18.953 1 97 91 LYS B N 1
ATOM 3324 C CA . LYS B 1 91 ? 11.75 31.875 18.938 1 97 91 LYS B CA 1
ATOM 3325 C C . LYS B 1 91 ? 12.383 32.156 17.578 1 97 91 LYS B C 1
ATOM 3327 O O . LYS B 1 91 ? 12.227 33.25 17.047 1 97 91 LYS B O 1
ATOM 3332 N N . MET B 1 92 ? 13.109 31.219 17.031 1 97.94 92 MET B N 1
ATOM 3333 C CA . MET B 1 92 ? 13.68 31.344 15.695 1 97.94 92 MET B CA 1
ATOM 3334 C C . MET B 1 92 ? 12.586 31.516 14.648 1 97.94 92 MET B C 1
ATOM 3336 O O . MET B 1 92 ? 12.703 32.312 13.734 1 97.94 92 MET B O 1
ATOM 3340 N N . GLU B 1 93 ? 11.461 30.766 14.789 1 97.75 93 GLU B N 1
ATOM 3341 C CA . GLU B 1 93 ? 10.328 30.875 13.867 1 97.75 93 GLU B CA 1
ATOM 3342 C C . GLU B 1 93 ? 9.836 32.312 13.773 1 97.75 93 GLU B C 1
ATOM 3344 O O . GLU B 1 93 ? 9.578 32.812 12.672 1 97.75 93 GLU B O 1
ATOM 3349 N N . LEU B 1 94 ? 9.719 32.875 14.914 1 97.31 94 LEU B N 1
ATOM 3350 C CA . LEU B 1 94 ? 9.148 34.219 14.969 1 97.31 94 LEU B CA 1
ATOM 3351 C C . LEU B 1 94 ? 10.031 35.219 14.227 1 97.31 94 LEU B C 1
ATOM 3353 O O . LEU B 1 94 ? 9.531 36.094 13.531 1 97.31 94 LEU B O 1
ATOM 3357 N N . GLU B 1 95 ? 11.273 35.094 14.367 1 97.19 95 GLU B N 1
ATOM 3358 C CA . GLU B 1 95 ? 12.203 35.969 13.664 1 97.19 95 GLU B CA 1
ATOM 3359 C C . GLU B 1 95 ? 12.133 35.781 12.156 1 97.19 95 GLU B C 1
ATOM 3361 O O . GLU B 1 95 ? 12.086 36.719 11.391 1 97.19 95 GLU B O 1
ATOM 3366 N N . LEU B 1 96 ? 12.125 34.531 11.812 1 97.81 96 LEU B N 1
ATOM 3367 C CA . LEU B 1 96 ? 12.047 34.219 10.391 1 97.81 96 LEU B CA 1
ATOM 3368 C C . LEU B 1 96 ? 10.711 34.656 9.797 1 97.81 96 LEU B C 1
ATOM 3370 O O . LEU B 1 96 ? 10.641 35.031 8.641 1 97.81 96 LEU B O 1
ATOM 3374 N N . LYS B 1 97 ? 9.664 34.469 10.609 1 97.62 97 LYS B N 1
ATOM 3375 C CA . LYS B 1 97 ? 8.344 34.906 10.172 1 97.62 97 LYS B CA 1
ATOM 3376 C C . LYS B 1 97 ? 8.336 36.375 9.828 1 97.62 97 LYS B C 1
ATOM 3378 O O . LYS B 1 97 ? 7.73 36.781 8.828 1 97.62 97 LYS B O 1
ATOM 3383 N N . GLN B 1 98 ? 8.969 37.156 10.586 1 96.25 98 GLN B N 1
ATOM 3384 C CA . GLN B 1 98 ? 9.047 38.594 10.375 1 96.25 98 GLN B CA 1
ATOM 3385 C C . GLN B 1 98 ? 9.742 38.938 9.062 1 96.25 98 GLN B C 1
ATOM 3387 O O . GLN B 1 98 ? 9.461 39.969 8.445 1 96.25 98 GLN B O 1
ATOM 3392 N N . GLU B 1 99 ? 10.516 38.031 8.57 1 94.62 99 GLU B N 1
ATOM 3393 C CA . GLU B 1 99 ? 11.242 38.188 7.316 1 94.62 99 GLU B CA 1
ATOM 3394 C C . GLU B 1 99 ? 10.445 37.656 6.133 1 94.62 99 GLU B C 1
ATOM 3396 O O . GLU B 1 99 ? 10.883 37.75 4.984 1 94.62 99 GLU B O 1
ATOM 3401 N N . GLY B 1 100 ? 9.32 37.031 6.449 1 94.62 100 GLY B N 1
ATOM 3402 C CA . GLY B 1 100 ? 8.453 36.562 5.379 1 94.62 100 GLY B CA 1
ATOM 3403 C C . GLY B 1 100 ? 8.727 35.125 4.973 1 94.62 100 GLY B C 1
ATOM 3404 O O . GLY B 1 100 ? 8.328 34.688 3.891 1 94.62 100 GLY B O 1
ATOM 3405 N N . ALA B 1 101 ? 9.391 34.344 5.828 1 95.81 101 ALA B N 1
ATOM 3406 C CA . ALA B 1 101 ? 9.812 33 5.504 1 95.81 101 ALA B CA 1
ATOM 3407 C C . ALA B 1 101 ? 8.617 32.062 5.449 1 95.81 101 ALA B C 1
ATOM 3409 O O . ALA B 1 101 ? 8.68 31 4.801 1 95.81 101 ALA B O 1
ATOM 3410 N N . PHE B 1 102 ? 7.547 32.438 6.133 1 96.56 102 PHE B N 1
ATOM 3411 C CA . PHE B 1 102 ? 6.43 31.516 6.289 1 96.56 102 PHE B CA 1
ATOM 3412 C C . PHE B 1 102 ? 5.129 32.156 5.812 1 96.56 102 PHE B C 1
ATOM 3414 O O . PHE B 1 102 ? 4.273 32.5 6.625 1 96.56 102 PHE B O 1
ATOM 3421 N N . PRO B 1 103 ? 4.852 32.188 4.547 1 92.88 103 PRO B N 1
ATOM 3422 C CA . PRO B 1 103 ? 3.635 32.812 4.023 1 92.88 103 PRO B CA 1
ATOM 3423 C C . PRO B 1 103 ? 2.363 32.094 4.461 1 92.88 103 PRO B C 1
ATOM 3425 O O . PRO B 1 103 ? 1.276 32.688 4.438 1 92.88 103 PRO B O 1
ATOM 3428 N N . PHE B 1 104 ? 2.459 30.859 4.918 1 91.69 104 PHE B N 1
ATOM 3429 C CA . PHE B 1 104 ? 1.277 30.078 5.273 1 91.69 104 PHE B CA 1
ATOM 3430 C C . PHE B 1 104 ? 1.238 29.812 6.773 1 91.69 104 PHE B C 1
ATOM 3432 O O . PHE B 1 104 ? 0.687 28.797 7.211 1 91.69 104 PHE B O 1
ATOM 3439 N N . TRP B 1 105 ? 1.817 30.703 7.469 1 94.62 105 TRP B N 1
ATOM 3440 C CA . TRP B 1 105 ? 1.882 30.594 8.922 1 94.62 105 TRP B CA 1
ATOM 3441 C C . TRP B 1 105 ? 0.488 30.438 9.516 1 94.62 105 TRP B C 1
ATOM 3443 O O . TRP B 1 105 ? -0.461 31.094 9.078 1 94.62 105 TRP B O 1
ATOM 3453 N N . GLN B 1 106 ? 0.286 29.531 10.453 1 93 106 GLN B N 1
ATOM 3454 C CA . GLN B 1 106 ? -0.907 29.391 11.281 1 93 106 GLN B CA 1
ATOM 3455 C C . GLN B 1 106 ? -0.539 29.203 12.75 1 93 106 GLN B C 1
ATOM 3457 O O . GLN B 1 106 ? 0.457 28.547 13.07 1 93 106 GLN B O 1
ATOM 3462 N N . ASP B 1 107 ? -1.372 29.781 13.594 1 94.62 107 ASP B N 1
ATOM 3463 C CA . ASP B 1 107 ? -1.137 29.656 15.031 1 94.62 107 ASP B CA 1
ATOM 3464 C C . ASP B 1 107 ? -1.649 28.328 15.562 1 94.62 107 ASP B C 1
ATOM 3466 O O . ASP B 1 107 ? -2.582 28.281 16.375 1 94.62 107 ASP B O 1
ATOM 3470 N N . GLU B 1 108 ? -1.152 27.297 15.164 1 96 108 GLU B N 1
ATOM 3471 C CA . GLU B 1 108 ? -1.379 25.891 15.516 1 96 108 GLU B CA 1
ATOM 3472 C C . GLU B 1 108 ? -0.067 25.125 15.555 1 96 108 GLU B C 1
ATOM 3474 O O . GLU B 1 108 ? 0.794 25.297 14.695 1 96 108 GLU B O 1
ATOM 3479 N N . PHE B 1 109 ? 0.089 24.297 16.547 1 98 109 PHE B N 1
ATOM 3480 C CA . PHE B 1 109 ? 1.358 23.594 16.703 1 98 109 PHE B CA 1
ATOM 3481 C C . PHE B 1 109 ? 1.286 22.203 16.078 1 98 109 PHE B C 1
ATOM 3483 O O . PHE B 1 109 ? 0.28 21.5 16.219 1 98 109 PHE B O 1
ATOM 3490 N N . TYR B 1 110 ? 2.307 21.859 15.414 1 98.25 110 TYR B N 1
ATOM 3491 C CA . TYR B 1 110 ? 2.58 20.516 14.922 1 98.25 110 TYR B CA 1
ATOM 3492 C C . TYR B 1 110 ? 3.752 19.891 15.672 1 98.25 110 TYR B C 1
ATOM 3494 O O . TYR B 1 110 ? 4.457 20.578 16.406 1 98.25 110 TYR B O 1
ATOM 3502 N N . MET B 1 111 ? 3.908 18.594 15.562 1 97.81 111 MET B N 1
ATOM 3503 C CA . MET B 1 111 ? 5.008 17.875 16.188 1 97.81 111 MET B CA 1
ATOM 3504 C C . MET B 1 111 ? 6.039 17.438 15.156 1 97.81 111 MET B C 1
ATOM 3506 O O . MET B 1 111 ? 5.684 16.859 14.125 1 97.81 111 MET B O 1
ATOM 3510 N N . ALA B 1 112 ? 7.254 17.75 15.391 1 97.94 112 ALA B N 1
ATOM 3511 C CA . ALA B 1 112 ? 8.336 17.219 14.57 1 97.94 112 ALA B CA 1
ATOM 3512 C C . ALA B 1 112 ? 8.656 15.773 14.953 1 97.94 112 ALA B C 1
ATOM 3514 O O . ALA B 1 112 ? 9.125 15.508 16.062 1 97.94 112 ALA B O 1
ATOM 3515 N N . ARG B 1 113 ? 8.383 14.883 14.039 1 96.56 113 ARG B N 1
ATOM 3516 C CA . ARG B 1 113 ? 8.555 13.445 14.211 1 96.56 113 ARG B CA 1
ATOM 3517 C C . ARG B 1 113 ? 9.102 12.805 12.938 1 96.56 113 ARG B C 1
ATOM 3519 O O . ARG B 1 113 ? 9.023 13.391 11.859 1 96.56 113 ARG B O 1
ATOM 3526 N N . THR B 1 114 ? 9.672 11.641 13.125 1 95.56 114 THR B N 1
ATOM 3527 C CA . THR B 1 114 ? 10.141 10.945 11.93 1 95.56 114 THR B CA 1
ATOM 3528 C C . THR B 1 114 ? 9.039 10.055 11.352 1 95.56 114 THR B C 1
ATOM 3530 O O . THR B 1 114 ? 9.055 9.742 10.164 1 95.56 114 THR B O 1
ATOM 3533 N N . THR B 1 115 ? 8.156 9.562 12.148 1 94.75 115 THR B N 1
ATOM 3534 C CA . THR B 1 115 ? 6.918 8.875 11.82 1 94.75 115 THR B CA 1
ATOM 3535 C C . THR B 1 115 ? 5.797 9.297 12.766 1 94.75 115 THR B C 1
ATOM 3537 O O . THR B 1 115 ? 6.043 9.969 13.766 1 94.75 115 THR B O 1
ATOM 3540 N N . PHE B 1 116 ? 4.594 8.867 12.469 1 95.31 116 PHE B N 1
ATOM 3541 C CA . PHE B 1 116 ? 3.455 9.273 13.281 1 95.31 116 PHE B CA 1
ATOM 3542 C C . PHE B 1 116 ? 3.643 8.836 14.734 1 95.31 116 PHE B C 1
ATOM 3544 O O . PHE B 1 116 ? 3.285 9.562 15.656 1 95.31 116 PHE B O 1
ATOM 3551 N N . SER B 1 117 ? 4.238 7.668 14.953 1 92.38 117 SER B N 1
ATOM 3552 C CA . SER B 1 117 ? 4.316 7.098 16.297 1 92.38 117 SER B CA 1
ATOM 3553 C C . SER B 1 117 ? 5.664 7.398 16.953 1 92.38 117 SER B C 1
ATOM 3555 O O . SER B 1 117 ? 5.906 7.004 18.094 1 92.38 117 SER B O 1
ATOM 3557 N N . SER B 1 118 ? 6.555 8.023 16.281 1 94.19 118 SER B N 1
ATOM 3558 C CA . SER B 1 118 ? 7.863 8.344 16.828 1 94.19 118 SER B CA 1
ATOM 3559 C C . SER B 1 118 ? 7.754 9.375 17.953 1 94.19 118 SER B C 1
ATOM 3561 O O . SER B 1 118 ? 6.777 10.125 18.016 1 94.19 118 SER B O 1
ATOM 3563 N N . PRO B 1 119 ? 8.742 9.367 18.812 1 94.62 119 PRO B N 1
ATOM 3564 C CA . PRO B 1 119 ? 8.781 10.445 19.797 1 94.62 119 PRO B CA 1
ATOM 3565 C C . PRO B 1 119 ? 8.82 11.836 19.156 1 94.62 119 PRO B C 1
ATOM 3567 O O . PRO B 1 119 ? 9.305 11.984 18.031 1 94.62 119 PRO B O 1
ATOM 3570 N N . THR B 1 120 ? 8.266 12.812 19.891 1 96.69 120 THR B N 1
ATOM 3571 C CA . THR B 1 120 ? 8.312 14.195 19.438 1 96.69 120 THR B CA 1
ATOM 3572 C C . THR B 1 120 ? 9.68 14.812 19.734 1 96.69 120 THR B C 1
ATOM 3574 O O . THR B 1 120 ? 10.203 14.672 20.844 1 96.69 120 THR B O 1
ATOM 3577 N N . LEU B 1 121 ? 10.25 15.422 18.781 1 96.75 121 LEU B N 1
ATOM 3578 C CA . LEU B 1 121 ? 11.523 16.125 18.969 1 96.75 121 LEU B CA 1
ATOM 3579 C C . LEU B 1 121 ? 11.289 17.531 19.484 1 96.75 121 LEU B C 1
ATOM 3581 O O . LEU B 1 121 ? 11.977 17.984 20.391 1 96.75 121 LEU B O 1
ATOM 3585 N N . PHE B 1 122 ? 10.406 18.234 18.906 1 97.56 122 PHE B N 1
ATOM 3586 C CA . PHE B 1 122 ? 9.953 19.562 19.281 1 97.56 122 PHE B CA 1
ATOM 3587 C C . PHE B 1 122 ? 8.648 19.906 18.578 1 97.56 122 PHE B C 1
ATOM 3589 O O . PHE B 1 122 ? 8.195 19.156 17.703 1 97.56 122 PHE B O 1
ATOM 3596 N N . THR B 1 123 ? 7.988 20.953 18.969 1 98.38 123 THR B N 1
ATOM 3597 C CA . THR B 1 123 ? 6.793 21.453 18.297 1 98.38 123 THR B CA 1
ATOM 3598 C C . THR B 1 123 ? 7.105 22.703 17.484 1 98.38 123 THR B C 1
ATOM 3600 O O . THR B 1 123 ? 8.086 23.391 17.766 1 98.38 123 THR B O 1
ATOM 3603 N N . TYR B 1 124 ? 6.422 22.922 16.484 1 98.44 124 TYR B N 1
ATOM 3604 C CA . TYR B 1 124 ? 6.582 24.062 15.602 1 98.44 124 TYR B CA 1
ATOM 3605 C C . TYR B 1 124 ? 5.23 24.547 15.086 1 98.44 124 TYR B C 1
ATOM 3607 O O . TYR B 1 124 ? 4.234 23.828 15.164 1 98.44 124 TYR B O 1
ATOM 3615 N N . HIS B 1 125 ? 5.148 25.766 14.633 1 98.25 125 HIS B N 1
ATOM 3616 C CA . HIS B 1 125 ? 3.9 26.312 14.109 1 98.25 125 HIS B CA 1
ATOM 3617 C C . HIS B 1 125 ? 3.572 25.734 12.742 1 98.25 125 HIS B C 1
ATOM 3619 O O . HIS B 1 125 ? 4.465 25.531 11.914 1 98.25 125 HIS B O 1
ATOM 3625 N N . ARG B 1 126 ? 2.285 25.5 12.547 1 96.12 126 ARG B N 1
ATOM 3626 C CA . ARG B 1 126 ? 1.825 25.062 11.234 1 96.12 126 ARG B CA 1
ATOM 3627 C C . ARG B 1 126 ? 2.252 26.047 10.148 1 96.12 126 ARG B C 1
ATOM 3629 O O . ARG B 1 126 ? 2.119 27.25 10.32 1 96.12 126 ARG B O 1
ATOM 3636 N N . GLY B 1 127 ? 2.68 25.594 9.031 1 95.25 127 GLY B N 1
ATOM 3637 C CA . GLY B 1 127 ? 3.164 26.422 7.938 1 95.25 127 GLY B CA 1
ATOM 3638 C C . GLY B 1 127 ? 4.676 26.531 7.898 1 95.25 127 GLY B C 1
ATOM 3639 O O . GLY B 1 127 ? 5.246 26.969 6.895 1 95.25 127 GLY B O 1
ATOM 3640 N N . VAL B 1 128 ? 5.352 26.156 8.984 1 97.94 128 VAL B N 1
ATOM 3641 C CA . VAL B 1 128 ? 6.809 26.234 9.094 1 97.94 128 VAL B CA 1
ATOM 3642 C C . VAL B 1 128 ? 7.426 24.953 8.523 1 97.94 128 VAL B C 1
ATOM 3644 O O . VAL B 1 128 ? 8.57 24.969 8.055 1 97.94 128 VAL B O 1
ATOM 3647 N N . GLY B 1 129 ? 6.676 23.859 8.477 1 97.56 129 GLY B N 1
ATOM 3648 C CA . GLY B 1 129 ? 7.129 22.516 8.156 1 97.56 129 GLY B CA 1
ATOM 3649 C C . GLY B 1 129 ? 7.91 22.453 6.855 1 97.56 129 GLY B C 1
ATOM 3650 O O . GLY B 1 129 ? 9.039 21.953 6.828 1 97.56 129 GLY B O 1
ATOM 3651 N N . PRO B 1 130 ? 7.379 23.031 5.812 1 97.31 130 PRO B N 1
ATOM 3652 C CA . PRO B 1 130 ? 8.047 22.938 4.516 1 97.31 130 PRO B CA 1
ATOM 3653 C C . PRO B 1 130 ? 9.414 23.625 4.504 1 97.31 130 PRO B C 1
ATOM 3655 O O . PRO B 1 130 ? 10.352 23.125 3.879 1 97.31 130 PRO B O 1
ATOM 3658 N N . TYR B 1 131 ? 9.57 24.75 5.207 1 98.25 131 TYR B N 1
ATOM 3659 C CA . TYR B 1 131 ? 10.828 25.5 5.23 1 98.25 131 TYR B CA 1
ATOM 3660 C C . TYR B 1 131 ? 11.961 24.641 5.781 1 98.25 131 TYR B C 1
ATOM 3662 O O . TYR B 1 131 ? 13.102 24.734 5.32 1 98.25 131 TYR B O 1
ATOM 3670 N N . PHE B 1 132 ? 11.672 23.75 6.715 1 98.56 132 PHE B N 1
ATOM 3671 C CA . PHE B 1 132 ? 12.68 22.938 7.375 1 98.56 132 PHE B CA 1
ATOM 3672 C C . PHE B 1 132 ? 12.578 21.484 6.93 1 98.56 132 PHE B C 1
ATOM 3674 O O . PHE B 1 132 ? 13.305 20.625 7.426 1 98.56 132 PHE B O 1
ATOM 3681 N N . GLY B 1 133 ? 11.633 21.188 5.996 1 98 133 GLY B N 1
ATOM 3682 C CA . GLY B 1 133 ? 11.445 19.828 5.504 1 98 133 GLY B CA 1
ATOM 3683 C C . GLY B 1 133 ? 11.047 18.844 6.594 1 98 133 GLY B C 1
ATOM 3684 O O . GLY B 1 133 ? 11.531 17.719 6.625 1 98 133 GLY B O 1
ATOM 3685 N N . LEU B 1 134 ? 10.25 19.312 7.535 1 98.25 134 LEU B N 1
ATOM 3686 C CA . LEU B 1 134 ? 9.773 18.484 8.641 1 98.25 134 LEU B CA 1
ATOM 3687 C C . LEU B 1 134 ? 8.594 17.641 8.203 1 98.25 134 LEU B C 1
ATOM 3689 O O . LEU B 1 134 ? 7.859 18 7.281 1 98.25 134 LEU B O 1
ATOM 3693 N N . SER B 1 135 ? 8.43 16.516 8.852 1 97 135 SER B N 1
ATOM 3694 C CA . SER B 1 135 ? 7.266 15.68 8.586 1 97 135 SER B CA 1
ATOM 3695 C C . SER B 1 135 ? 5.984 16.359 9.047 1 97 135 SER B C 1
ATOM 3697 O O . SER B 1 135 ? 5.953 17 10.102 1 97 135 SER B O 1
ATOM 3699 N N . GLN B 1 136 ? 5.039 16.312 8.266 1 97.5 136 GLN B N 1
ATOM 3700 C CA . GLN B 1 136 ? 3.697 16.781 8.594 1 97.5 136 GLN B CA 1
ATOM 3701 C C . GLN B 1 136 ? 2.67 15.664 8.422 1 97.5 136 GLN B C 1
ATOM 3703 O O . GLN B 1 136 ? 2.762 14.867 7.48 1 97.5 136 GLN B O 1
ATOM 3708 N N . PHE B 1 137 ? 1.707 15.586 9.297 1 97.88 137 PHE B N 1
ATOM 3709 C CA . PHE B 1 137 ? 0.647 14.586 9.25 1 97.88 137 PHE B CA 1
ATOM 3710 C C . PHE B 1 137 ? -0.712 15.25 9.055 1 97.88 137 PHE B C 1
ATOM 3712 O O . PHE B 1 137 ? -0.939 16.359 9.523 1 97.88 137 PHE B O 1
ATOM 3719 N N . ALA B 1 138 ? -1.519 14.617 8.336 1 97.75 138 ALA B N 1
ATOM 3720 C CA . ALA B 1 138 ? -2.885 15.07 8.094 1 97.75 138 ALA B CA 1
ATOM 3721 C C . ALA B 1 138 ? -3.861 13.898 8.086 1 97.75 138 ALA B C 1
ATOM 3723 O O . ALA B 1 138 ? -3.453 12.742 7.969 1 97.75 138 ALA B O 1
ATOM 3724 N N . THR B 1 139 ? -5.094 14.18 8.328 1 98.38 139 THR B N 1
ATOM 3725 C CA . THR B 1 139 ? -6.164 13.203 8.211 1 98.38 139 THR B CA 1
ATOM 3726 C C . THR B 1 139 ? -7.09 13.547 7.043 1 98.38 139 THR B C 1
ATOM 3728 O O . THR B 1 139 ? -7.383 14.719 6.805 1 98.38 139 THR B O 1
ATOM 3731 N N . HIS B 1 140 ? -7.5 12.555 6.305 1 98.62 140 HIS B N 1
ATOM 3732 C CA . HIS B 1 140 ? -8.422 12.703 5.184 1 98.62 140 HIS B CA 1
ATOM 3733 C C . HIS B 1 140 ? -9.57 11.711 5.285 1 98.62 140 HIS B C 1
ATOM 3735 O O . HIS B 1 140 ? -9.375 10.555 5.68 1 98.62 140 HIS B O 1
ATOM 3741 N N . LEU B 1 141 ? -10.75 12.133 4.906 1 98.56 141 LEU B N 1
ATOM 3742 C CA . LEU B 1 141 ? -11.953 11.312 4.984 1 98.56 141 LEU B CA 1
ATOM 3743 C C . LEU B 1 141 ? -12.602 11.156 3.609 1 98.56 141 LEU B C 1
ATOM 3745 O O . LEU B 1 141 ? -12.992 12.148 2.992 1 98.56 141 LEU B O 1
ATOM 3749 N N . ASN B 1 142 ? -12.656 9.945 3.145 1 98.62 142 ASN B N 1
ATOM 3750 C CA . ASN B 1 142 ? -13.484 9.641 1.985 1 98.62 142 ASN B CA 1
ATOM 3751 C C . ASN B 1 142 ? -14.922 9.312 2.395 1 98.62 142 ASN B C 1
ATOM 3753 O O . ASN B 1 142 ? -15.148 8.43 3.217 1 98.62 142 ASN B O 1
ATOM 3757 N N . GLY B 1 143 ? -15.844 10.055 1.896 1 97.62 143 GLY B N 1
ATOM 3758 C CA . GLY B 1 143 ? -17.25 9.734 2.053 1 97.62 143 GLY B CA 1
ATOM 3759 C C . GLY B 1 143 ? -17.859 9.102 0.816 1 97.62 143 GLY B C 1
ATOM 3760 O O . GLY B 1 143 ? -17.609 9.539 -0.306 1 97.62 143 GLY B O 1
ATOM 3761 N N . PHE B 1 144 ? -18.641 8.016 1.024 1 97.31 144 PHE B N 1
ATOM 3762 C CA . PHE B 1 144 ? -19.141 7.293 -0.143 1 97.31 144 PHE B CA 1
ATOM 3763 C C . PHE B 1 144 ? -20.469 6.625 0.158 1 97.31 144 PHE B C 1
ATOM 3765 O O . PHE B 1 144 ? -20.906 6.594 1.31 1 97.31 144 PHE B O 1
ATOM 3772 N N . VAL B 1 145 ? -21.141 6.207 -0.915 1 95.94 145 VAL B N 1
ATOM 3773 C CA . VAL B 1 145 ? -22.391 5.469 -0.845 1 95.94 145 VAL B CA 1
ATOM 3774 C C . VAL B 1 145 ? -22.25 4.148 -1.598 1 95.94 145 VAL B C 1
ATOM 3776 O O . VAL B 1 145 ? -21.531 4.062 -2.596 1 95.94 145 VAL B O 1
ATOM 3779 N N . ARG B 1 146 ? -22.891 3.117 -1.044 1 92.94 146 ARG B N 1
ATOM 3780 C CA . ARG B 1 146 ? -22.875 1.797 -1.666 1 92.94 146 ARG B CA 1
ATOM 3781 C C . ARG B 1 146 ? -24.266 1.427 -2.191 1 92.94 146 ARG B C 1
ATOM 3783 O O . ARG B 1 146 ? -25.281 1.934 -1.703 1 92.94 146 ARG B O 1
ATOM 3790 N N . ASP B 1 147 ? -24.172 0.59 -3.273 1 90.56 147 ASP B N 1
ATOM 3791 C CA . ASP B 1 147 ? -25.375 -0.136 -3.643 1 90.56 147 ASP B CA 1
ATOM 3792 C C . ASP B 1 147 ? -25.766 -1.149 -2.566 1 90.56 147 ASP B C 1
ATOM 3794 O O . ASP B 1 147 ? -24.938 -1.956 -2.143 1 90.56 147 ASP B O 1
ATOM 3798 N N . GLN B 1 148 ? -26.969 -1.146 -2.111 1 82.75 148 GLN B N 1
ATOM 3799 C CA . GLN B 1 148 ? -27.391 -1.96 -0.975 1 82.75 148 GLN B CA 1
ATOM 3800 C C . GLN B 1 148 ? -27.469 -3.438 -1.352 1 82.75 148 GLN B C 1
ATOM 3802 O O . GLN B 1 148 ? -27.344 -4.309 -0.491 1 82.75 148 GLN B O 1
ATOM 3807 N N . GLU B 1 149 ? -27.641 -3.723 -2.58 1 80.75 149 GLU B N 1
ATOM 3808 C CA . GLU B 1 149 ? -27.75 -5.105 -3.039 1 80.75 149 GLU B CA 1
ATOM 3809 C C . GLU B 1 149 ? -26.375 -5.727 -3.268 1 80.75 149 GLU B C 1
ATOM 3811 O O . GLU B 1 149 ? -26.109 -6.832 -2.799 1 80.75 149 GLU B O 1
ATOM 3816 N N . THR B 1 150 ? -25.531 -4.969 -3.877 1 82.81 150 THR B N 1
ATOM 3817 C CA . THR B 1 150 ? -24.25 -5.535 -4.285 1 82.81 150 THR B CA 1
ATOM 3818 C C . THR B 1 150 ? -23.141 -5.145 -3.301 1 82.81 150 THR B C 1
ATOM 3820 O O . THR B 1 150 ? -22.078 -5.77 -3.271 1 82.81 150 THR B O 1
ATOM 3823 N N . GLY B 1 151 ? -23.375 -4.086 -2.521 1 87.12 151 GLY B N 1
ATOM 3824 C CA . GLY B 1 151 ? -22.344 -3.584 -1.628 1 87.12 151 GLY B CA 1
ATOM 3825 C C . GLY B 1 151 ? -21.266 -2.787 -2.344 1 87.12 151 GLY B C 1
ATOM 3826 O O . GLY B 1 151 ? -20.344 -2.281 -1.713 1 87.12 151 GLY B O 1
ATOM 3827 N N . ALA B 1 152 ? -21.375 -2.66 -3.65 1 92.5 152 ALA B N 1
ATOM 3828 C CA . ALA B 1 152 ? -20.391 -1.919 -4.438 1 92.5 152 ALA B CA 1
ATOM 3829 C C . ALA B 1 152 ? -20.5 -0.418 -4.184 1 92.5 152 ALA B C 1
ATOM 3831 O O . ALA B 1 152 ? -21.609 0.114 -4.055 1 92.5 152 ALA B O 1
ATOM 3832 N N . VAL B 1 153 ? -19.375 0.244 -4.109 1 96.25 153 VAL B N 1
ATOM 3833 C CA . VAL B 1 153 ? -19.391 1.7 -4.027 1 96.25 153 VAL B CA 1
ATOM 3834 C C . VAL B 1 153 ? -19.875 2.289 -5.352 1 96.25 153 VAL B C 1
ATOM 3836 O O . VAL B 1 153 ? -19.312 1.994 -6.406 1 96.25 153 VAL B O 1
ATOM 3839 N N . THR B 1 154 ? -20.891 3.121 -5.301 1 96.19 154 THR B N 1
ATOM 3840 C CA . THR B 1 154 ? -21.469 3.67 -6.523 1 96.19 154 THR B CA 1
ATOM 3841 C C . THR B 1 154 ? -21.156 5.16 -6.648 1 96.19 154 THR B C 1
ATOM 3843 O O . THR B 1 154 ? -21.016 5.676 -7.758 1 96.19 154 THR B O 1
ATOM 3846 N N . HIS B 1 155 ? -21.109 5.832 -5.465 1 97.56 155 HIS B N 1
ATOM 3847 C CA . HIS B 1 155 ? -20.891 7.273 -5.449 1 97.56 155 HIS B CA 1
ATOM 3848 C C . HIS B 1 155 ? -19.906 7.672 -4.363 1 97.56 155 HIS B C 1
ATOM 3850 O O . HIS B 1 155 ? -19.75 6.965 -3.363 1 97.56 155 HIS B O 1
ATOM 3856 N N . VAL B 1 156 ? -19.203 8.766 -4.57 1 98.06 156 VAL B N 1
ATOM 3857 C CA . VAL B 1 156 ? -18.312 9.352 -3.576 1 98.06 156 VAL B CA 1
ATOM 3858 C C . VAL B 1 156 ? -18.641 10.836 -3.408 1 98.06 156 VAL B C 1
ATOM 3860 O O . VAL B 1 156 ? -19.062 11.492 -4.359 1 98.06 156 VAL B O 1
ATOM 3863 N N . TRP B 1 157 ? -18.531 11.32 -2.227 1 97.94 157 TRP B N 1
ATOM 3864 C CA . TRP B 1 157 ? -18.672 12.742 -1.923 1 97.94 157 TRP B CA 1
ATOM 3865 C C . TRP B 1 157 ? -17.391 13.5 -2.25 1 97.94 157 TRP B C 1
ATOM 3867 O O . TRP B 1 157 ? -16.297 13.117 -1.812 1 97.94 157 TRP B O 1
ATOM 3877 N N . ILE B 1 158 ? -17.5 14.57 -3.016 1 98.25 158 ILE B N 1
ATOM 3878 C CA . ILE B 1 158 ? -16.391 15.445 -3.373 1 98.25 158 ILE B CA 1
ATOM 3879 C C . ILE B 1 158 ? -16.672 16.859 -2.861 1 98.25 158 ILE B C 1
ATOM 3881 O O . ILE B 1 158 ? -17.75 17.406 -3.08 1 98.25 158 ILE B O 1
ATOM 3885 N N . ALA B 1 159 ? -15.781 17.375 -2.133 1 98.19 159 ALA B N 1
ATOM 3886 C CA . ALA B 1 159 ? -15.875 18.75 -1.67 1 98.19 159 ALA B CA 1
ATOM 3887 C C . ALA B 1 159 ? -15.188 19.703 -2.648 1 98.19 159 ALA B C 1
ATOM 3889 O O . ALA B 1 159 ? -14.242 19.328 -3.34 1 98.19 159 ALA B O 1
ATOM 3890 N N . THR B 1 160 ? -15.695 20.859 -2.764 1 98.19 160 THR B N 1
ATOM 3891 C CA . THR B 1 160 ? -15 21.984 -3.391 1 98.19 160 THR B CA 1
ATOM 3892 C C . THR B 1 160 ? -14.484 22.969 -2.338 1 98.19 160 THR B C 1
ATOM 3894 O O . THR B 1 160 ? -15.258 23.484 -1.534 1 98.19 160 THR B O 1
ATOM 3897 N N . ARG B 1 161 ? -13.227 23.141 -2.307 1 97.56 161 ARG B N 1
ATOM 3898 C CA . ARG B 1 161 ? -12.609 24.031 -1.327 1 97.56 161 ARG B CA 1
ATOM 3899 C C . ARG B 1 161 ? -13.086 25.453 -1.522 1 97.56 161 ARG B C 1
ATOM 3901 O O . ARG B 1 161 ? -13.328 25.891 -2.652 1 97.56 161 ARG B O 1
ATOM 3908 N N . SER B 1 162 ? -13.133 26.188 -0.456 1 96.69 162 SER B N 1
ATOM 3909 C CA . SER B 1 162 ? -13.57 27.578 -0.503 1 96.69 162 SER B CA 1
ATOM 3910 C C . SER B 1 162 ? -12.594 28.438 -1.292 1 96.69 162 SER B C 1
ATOM 3912 O O . SER B 1 162 ? -11.391 28.172 -1.302 1 96.69 162 SER B O 1
ATOM 3914 N N . ALA B 1 163 ? -13.109 29.516 -1.879 1 95.56 163 ALA B N 1
ATOM 3915 C CA . ALA B 1 163 ? -12.297 30.469 -2.611 1 95.56 163 ALA B CA 1
ATOM 3916 C C . ALA B 1 163 ? -11.344 31.219 -1.671 1 95.56 163 ALA B C 1
ATOM 3918 O O . ALA B 1 163 ? -10.32 31.75 -2.105 1 95.56 163 ALA B O 1
ATOM 3919 N N . SER B 1 164 ? -11.633 31.203 -0.413 1 92.06 164 SER B N 1
ATOM 3920 C CA . SER B 1 164 ? -10.867 31.969 0.567 1 92.06 164 SER B CA 1
ATOM 3921 C C . SER B 1 164 ? -9.664 31.188 1.072 1 92.06 164 SER B C 1
ATOM 3923 O O . SER B 1 164 ? -8.812 31.719 1.785 1 92.06 164 SER B O 1
ATOM 3925 N N . LYS B 1 165 ? -9.664 29.891 0.72 1 90.69 165 LYS B N 1
ATOM 3926 C CA . LYS B 1 165 ? -8.516 29.094 1.146 1 90.69 165 LYS B CA 1
ATOM 3927 C C . LYS B 1 165 ? -7.215 29.656 0.59 1 90.69 165 LYS B C 1
ATOM 3929 O O . LYS B 1 165 ? -7.164 30.094 -0.561 1 90.69 165 LYS B O 1
ATOM 3934 N N . LYS B 1 166 ? -6.203 29.672 1.387 1 84.44 166 LYS B N 1
ATOM 3935 C CA . LYS B 1 166 ? -4.895 30.172 0.968 1 84.44 166 LYS B CA 1
ATOM 3936 C C . LYS B 1 166 ? -4.258 29.234 -0.057 1 84.44 166 LYS B C 1
ATOM 3938 O O . LYS B 1 166 ? -3.631 29.688 -1.016 1 84.44 166 LYS B O 1
ATOM 3943 N N . LEU B 1 167 ? -4.477 27.938 0.18 1 87.25 167 LEU B N 1
ATOM 3944 C CA . LEU B 1 167 ? -3.902 26.953 -0.716 1 87.25 167 LEU B CA 1
ATOM 3945 C C . LEU B 1 167 ? -5 26.203 -1.465 1 87.25 167 LEU B C 1
ATOM 3947 O O . LEU B 1 167 ? -5.965 25.734 -0.856 1 87.25 167 LEU B O 1
ATOM 3951 N N . TRP B 1 168 ? -4.867 26.172 -2.824 1 93.88 168 TRP B N 1
ATOM 3952 C CA . TRP B 1 168 ? -5.715 25.406 -3.73 1 93.88 168 TRP B CA 1
ATOM 3953 C C . TRP B 1 168 ? -7.168 25.859 -3.631 1 93.88 168 TRP B C 1
ATOM 3955 O O . TRP B 1 168 ? -8.062 25.031 -3.42 1 93.88 168 TRP B O 1
ATOM 3965 N N . PRO B 1 169 ? -7.395 27.125 -3.719 1 96 169 PRO B N 1
ATOM 3966 C CA . PRO B 1 169 ? -8.773 27.609 -3.691 1 96 169 PRO B CA 1
ATOM 3967 C C . PRO B 1 169 ? -9.625 27.047 -4.824 1 96 169 PRO B C 1
ATOM 3969 O O . PRO B 1 169 ? -9.148 26.922 -5.957 1 96 169 PRO B O 1
ATOM 3972 N N . LEU B 1 170 ? -10.812 26.547 -4.465 1 97.19 170 LEU B N 1
ATOM 3973 C CA . LEU B 1 170 ? -11.859 26.125 -5.391 1 97.19 170 LEU B CA 1
ATOM 3974 C C . LEU B 1 170 ? -11.539 24.75 -5.98 1 97.19 170 LEU B C 1
ATOM 3976 O O . LEU B 1 170 ? -12.289 24.25 -6.82 1 97.19 170 LEU B O 1
ATOM 3980 N N . MET B 1 171 ? -10.508 24.141 -5.594 1 98 171 MET B N 1
ATOM 3981 C CA . MET B 1 171 ? -10.18 22.812 -6.105 1 98 171 MET B CA 1
ATOM 3982 C C . MET B 1 171 ? -11 21.75 -5.402 1 98 171 MET B C 1
ATOM 3984 O O . MET B 1 171 ? -11.492 21.953 -4.293 1 98 171 MET B O 1
ATOM 3988 N N . ARG B 1 172 ? -11.117 20.688 -6.098 1 98.19 172 ARG B N 1
ATOM 3989 C CA . ARG B 1 172 ? -11.828 19.531 -5.559 1 98.19 172 ARG B CA 1
ATOM 3990 C C . ARG B 1 172 ? -10.984 18.812 -4.512 1 98.19 172 ARG B C 1
ATOM 3992 O O . ARG B 1 172 ? -9.758 18.75 -4.633 1 98.19 172 ARG B O 1
ATOM 3999 N N . ASP B 1 173 ? -11.648 18.297 -3.506 1 97.88 173 ASP B N 1
ATOM 4000 C CA . ASP B 1 173 ? -11.062 17.625 -2.352 1 97.88 173 ASP B CA 1
ATOM 4001 C C . ASP B 1 173 ? -11.945 16.469 -1.882 1 97.88 173 ASP B C 1
ATOM 4003 O O . ASP B 1 173 ? -13.055 16.297 -2.379 1 97.88 173 ASP B O 1
ATOM 4007 N N . THR B 1 174 ? -11.406 15.586 -1.02 1 97.44 174 THR B N 1
ATOM 4008 C CA . THR B 1 174 ? -12.273 14.664 -0.299 1 97.44 174 THR B CA 1
ATOM 4009 C C . THR B 1 174 ? -13.25 15.422 0.592 1 97.44 174 THR B C 1
ATOM 4011 O O . THR B 1 174 ? -13.172 16.641 0.705 1 97.44 174 THR B O 1
ATOM 4014 N N . ILE B 1 175 ? -14.141 14.695 1.263 1 96.56 175 ILE B N 1
ATOM 4015 C CA . ILE B 1 175 ? -15.203 15.367 2.012 1 96.56 175 ILE B CA 1
ATOM 4016 C C . ILE B 1 175 ? -14.586 16.219 3.123 1 96.56 175 ILE B C 1
ATOM 4018 O O . ILE B 1 175 ? -15.062 17.312 3.402 1 96.56 175 ILE B O 1
ATOM 4022 N N . VAL B 1 176 ? -13.648 15.625 3.791 1 97.12 176 VAL B N 1
ATOM 4023 C CA . VAL B 1 176 ? -13.008 16.312 4.898 1 97.12 176 VAL B CA 1
ATOM 4024 C C . VAL B 1 176 ? -11.5 16.062 4.859 1 97.12 176 VAL B C 1
ATOM 4026 O O . VAL B 1 176 ? -11.055 14.953 4.547 1 97.12 176 VAL B O 1
ATOM 4029 N N . GLY B 1 177 ? -10.688 17.062 5.102 1 96.69 177 GLY B N 1
ATOM 4030 C CA . GLY B 1 177 ? -9.25 16.969 5.289 1 96.69 177 GLY B CA 1
ATOM 4031 C C . GLY B 1 177 ? -8.703 18.031 6.23 1 96.69 177 GLY B C 1
ATOM 4032 O O . GLY B 1 177 ? -9.211 19.156 6.277 1 96.69 177 GLY B O 1
ATOM 4033 N N . GLY B 1 178 ? -7.656 17.688 6.926 1 95.31 178 GLY B N 1
ATOM 4034 C CA . GLY B 1 178 ? -7.035 18.656 7.801 1 95.31 178 GLY B CA 1
ATOM 4035 C C . GLY B 1 178 ? -5.695 18.203 8.352 1 95.31 178 GLY B C 1
ATOM 4036 O O . GLY B 1 178 ? -5.48 17.016 8.562 1 95.31 178 GLY B O 1
ATOM 4037 N N . GLY B 1 179 ? -4.887 19.172 8.547 1 96.44 179 GLY B N 1
ATOM 4038 C CA . GLY B 1 179 ? -3.635 18.875 9.227 1 96.44 179 GLY B CA 1
ATOM 4039 C C . GLY B 1 179 ? -3.83 18.328 10.625 1 96.44 179 GLY B C 1
ATOM 4040 O O . GLY B 1 179 ? -4.918 18.438 11.195 1 96.44 179 GLY B O 1
ATOM 4041 N N . LEU B 1 180 ? -2.844 17.656 11.117 1 97.75 180 LEU B N 1
ATOM 4042 C CA . LEU B 1 180 ? -2.928 17.031 12.438 1 97.75 180 LEU B CA 1
ATOM 4043 C C . LEU B 1 180 ? -2.166 17.859 13.477 1 97.75 180 LEU B C 1
ATOM 4045 O O . LEU B 1 180 ? -0.935 17.828 13.516 1 97.75 180 LEU B O 1
ATOM 4049 N N . PRO B 1 181 ? -2.822 18.547 14.328 1 97.62 181 PRO B N 1
ATOM 4050 C CA . PRO B 1 181 ? -2.172 19.344 15.367 1 97.62 181 PRO B CA 1
ATOM 4051 C C . PRO B 1 181 ? -1.5 18.484 16.438 1 97.62 181 PRO B C 1
ATOM 4053 O O . PRO B 1 181 ? -1.778 17.281 16.531 1 97.62 181 PRO B O 1
ATOM 4056 N N . ALA B 1 182 ? -0.646 19.125 17.188 1 96.69 182 ALA B N 1
ATOM 4057 C CA . ALA B 1 182 ? 0.016 18.453 18.312 1 96.69 182 ALA B CA 1
ATOM 4058 C C . ALA B 1 182 ? -0.991 18.031 19.375 1 96.69 182 ALA B C 1
ATOM 4060 O O . ALA B 1 182 ? -1.92 18.781 19.688 1 96.69 182 ALA B O 1
ATOM 4061 N N . GLY B 1 183 ? -0.815 16.797 19.859 1 94.12 183 GLY B N 1
ATOM 4062 C CA . GLY B 1 183 ? -1.517 16.406 21.078 1 94.12 183 GLY B CA 1
ATOM 4063 C C . GLY B 1 183 ? -2.885 15.805 20.812 1 94.12 183 GLY B C 1
ATOM 4064 O O . GLY B 1 183 ? -3.666 15.586 21.734 1 94.12 183 GLY B O 1
ATOM 4065 N N . ILE B 1 184 ? -3.275 15.602 19.641 1 96.88 184 ILE B N 1
ATOM 4066 C CA . ILE B 1 184 ? -4.566 15 19.328 1 96.88 184 ILE B CA 1
ATOM 4067 C C . ILE B 1 184 ? -4.355 13.742 18.484 1 96.88 184 ILE B C 1
ATOM 4069 O O . ILE B 1 184 ? -3.449 13.688 17.656 1 96.88 184 ILE B O 1
ATOM 4073 N N . SER B 1 185 ? -5.133 12.688 18.734 1 97.75 185 SER B N 1
ATOM 4074 C CA . SER B 1 185 ? -5.047 11.453 17.969 1 97.75 185 SER B CA 1
ATOM 4075 C C . SER B 1 185 ? -5.562 11.664 16.547 1 97.75 185 SER B C 1
ATOM 4077 O O . SER B 1 185 ? -6.242 12.648 16.266 1 97.75 185 SER B O 1
ATOM 4079 N N . ALA B 1 186 ? -5.238 10.758 15.664 1 98.44 186 ALA B N 1
ATOM 4080 C CA . ALA B 1 186 ? -5.711 10.836 14.281 1 98.44 186 ALA B CA 1
ATOM 4081 C C . ALA B 1 186 ? -7.234 10.766 14.219 1 98.44 186 ALA B C 1
ATOM 4083 O O . ALA B 1 186 ? -7.871 11.562 13.523 1 98.44 186 ALA B O 1
ATOM 4084 N N . LEU B 1 187 ? -7.852 9.852 14.945 1 98.38 187 LEU B N 1
ATOM 4085 C CA . LEU B 1 187 ? -9.297 9.68 14.922 1 98.38 187 LEU B CA 1
ATOM 4086 C C . LEU B 1 187 ? -10 10.898 15.508 1 98.38 187 LEU B C 1
ATOM 4088 O O . LEU B 1 187 ? -10.961 11.406 14.93 1 98.38 187 LEU B O 1
ATOM 4092 N N . ASP B 1 188 ? -9.492 11.367 16.672 1 98.38 188 ASP B N 1
ATOM 4093 C CA . ASP B 1 188 ? -10.109 12.539 17.297 1 98.38 188 ASP B CA 1
ATOM 4094 C C . ASP B 1 188 ? -10.031 13.758 16.375 1 98.38 188 ASP B C 1
ATOM 4096 O O . ASP B 1 188 ? -10.977 14.531 16.281 1 98.38 188 ASP B O 1
ATOM 4100 N N . ASN B 1 189 ? -8.883 13.906 15.75 1 98.31 189 ASN B N 1
ATOM 4101 C CA . ASN B 1 189 ? -8.742 15 14.789 1 98.31 189 ASN B CA 1
ATOM 4102 C C . ASN B 1 189 ? -9.727 14.859 13.633 1 98.31 189 ASN B C 1
ATOM 4104 O O . ASN B 1 189 ? -10.328 15.844 13.203 1 98.31 189 ASN B O 1
ATOM 4108 N N . MET B 1 190 ? -9.883 13.633 13.078 1 98.31 190 MET B N 1
ATOM 4109 C CA . MET B 1 190 ? -10.805 13.414 11.969 1 98.31 190 MET B CA 1
ATOM 4110 C C . MET B 1 190 ? -12.234 13.758 12.367 1 98.31 190 MET B C 1
ATOM 4112 O O . MET B 1 190 ? -12.961 14.391 11.594 1 98.31 190 MET B O 1
ATOM 4116 N N . VAL B 1 191 ? -12.625 13.375 13.57 1 98.12 191 VAL B N 1
ATOM 4117 C CA . VAL B 1 191 ? -13.961 13.664 14.078 1 98.12 191 VAL B CA 1
ATOM 4118 C C . VAL B 1 191 ? -14.156 15.172 14.188 1 98.12 191 VAL B C 1
ATOM 4120 O O . VAL B 1 191 ? -15.188 15.711 13.758 1 98.12 191 VAL B O 1
ATOM 4123 N N . LYS B 1 192 ? -13.164 15.828 14.742 1 97.62 192 LYS B N 1
ATOM 4124 C CA . LYS B 1 192 ? -13.211 17.281 14.891 1 97.62 192 LYS B CA 1
ATOM 4125 C C . LYS B 1 192 ? -13.359 17.969 13.531 1 97.62 192 LYS B C 1
ATOM 4127 O O . LYS B 1 192 ? -14.25 18.781 13.344 1 97.62 192 LYS B O 1
ATOM 4132 N N . GLU B 1 193 ? -12.469 17.609 12.539 1 97.88 193 GLU B N 1
ATOM 4133 C CA . GLU B 1 193 ? -12.5 18.219 11.211 1 97.88 193 GLU B CA 1
ATOM 4134 C C . GLU B 1 193 ? -13.812 17.922 10.492 1 97.88 193 GLU B C 1
ATOM 4136 O O . GLU B 1 193 ? -14.328 18.75 9.758 1 97.88 193 GLU B O 1
ATOM 4141 N N . ALA B 1 194 ? -14.352 16.703 10.68 1 97.88 194 ALA B N 1
ATOM 4142 C CA . ALA B 1 194 ? -15.594 16.312 10.023 1 97.88 194 ALA B CA 1
ATOM 4143 C C . ALA B 1 194 ? -16.766 17.141 10.516 1 97.88 194 ALA B C 1
ATOM 4145 O O . ALA B 1 194 ? -17.656 17.5 9.734 1 97.88 194 ALA B O 1
ATOM 4146 N N . GLN B 1 195 ? -16.766 17.406 11.766 1 97.44 195 GLN B N 1
ATOM 4147 C CA . GLN B 1 195 ? -17.812 18.266 12.32 1 97.44 195 GLN B CA 1
ATOM 4148 C C . GLN B 1 195 ? -17.688 19.703 11.805 1 97.44 195 GLN B C 1
ATOM 4150 O O . GLN B 1 195 ? -18.672 20.312 11.406 1 97.44 195 GLN B O 1
ATOM 4155 N N . GLU B 1 196 ? -16.484 20.234 11.742 1 97 196 GLU B N 1
ATOM 4156 C CA . GLU B 1 196 ? -16.234 21.609 11.352 1 97 196 GLU B CA 1
ATOM 4157 C C . GLU B 1 196 ? -16.453 21.812 9.852 1 97 196 GLU B C 1
ATOM 4159 O O . GLU B 1 196 ? -17.141 22.75 9.438 1 97 196 GLU B O 1
ATOM 4164 N N . GLU B 1 197 ? -15.914 20.906 9.008 1 96.81 197 GLU B N 1
ATOM 4165 C CA . GLU B 1 197 ? -15.891 21.109 7.562 1 96.81 197 GLU B CA 1
ATOM 4166 C C . GLU B 1 197 ? -17.156 20.578 6.902 1 96.81 197 GLU B C 1
ATOM 4168 O O . GLU B 1 197 ? -17.578 21.062 5.852 1 96.81 197 GLU B O 1
ATOM 4173 N N . ALA B 1 198 ? -17.828 19.609 7.52 1 97.44 198 ALA B N 1
ATOM 4174 C CA . ALA B 1 198 ? -18.906 18.922 6.805 1 97.44 198 ALA B CA 1
ATOM 4175 C C . ALA B 1 198 ? -20.156 18.797 7.676 1 97.44 198 ALA B C 1
ATOM 4177 O O . ALA B 1 198 ? -21.156 18.219 7.25 1 97.44 198 ALA B O 1
ATOM 4178 N N . GLY B 1 199 ? -20.094 19.234 8.938 1 97.12 199 GLY B N 1
ATOM 4179 C CA . GLY B 1 199 ? -21.25 19.219 9.82 1 97.12 199 GLY B CA 1
ATOM 4180 C C . GLY B 1 199 ? -21.672 17.812 10.227 1 97.12 199 GLY B C 1
ATOM 4181 O O . GLY B 1 199 ? -22.828 17.578 10.562 1 97.12 199 GLY B O 1
ATOM 4182 N N . LEU B 1 200 ? -20.781 16.859 10.18 1 95.81 200 LEU B N 1
ATOM 4183 C CA . LEU B 1 200 ? -21.078 15.484 10.57 1 95.81 200 LEU B CA 1
ATOM 4184 C C . LEU B 1 200 ? -21.125 15.344 12.086 1 95.81 200 LEU B C 1
ATOM 4186 O O . LEU B 1 200 ? -20.141 15.609 12.766 1 95.81 200 LEU B O 1
ATOM 4190 N N . ASP B 1 201 ? -22.203 14.93 12.594 1 94.5 201 ASP B N 1
ATOM 4191 C CA . ASP B 1 201 ? -22.391 14.742 14.031 1 94.5 201 ASP B CA 1
ATOM 4192 C C . ASP B 1 201 ? -21.5 13.617 14.555 1 94.5 201 ASP B C 1
ATOM 4194 O O . ASP B 1 201 ? -21.688 12.453 14.18 1 94.5 201 ASP B O 1
ATOM 4198 N N . PRO B 1 202 ? -20.625 13.945 15.484 1 95.44 202 PRO B N 1
ATOM 4199 C CA . PRO B 1 202 ? -19.703 12.922 15.984 1 95.44 202 PRO B CA 1
ATOM 4200 C C . PRO B 1 202 ? -20.422 11.703 16.547 1 95.44 202 PRO B C 1
ATOM 4202 O O . PRO B 1 202 ? -19.984 10.57 16.344 1 95.44 202 PRO B O 1
ATOM 4205 N N . SER B 1 203 ? -21.5 11.891 17.266 1 92.62 203 SER B N 1
ATOM 4206 C CA . SER B 1 203 ? -22.219 10.789 17.891 1 92.62 203 SER B CA 1
ATOM 4207 C C . SER B 1 203 ? -22.734 9.797 16.844 1 92.62 203 SER B C 1
ATOM 4209 O O . SER B 1 203 ? -22.812 8.594 17.109 1 92.62 203 SER B O 1
ATOM 4211 N N . ARG B 1 204 ? -22.969 10.25 15.672 1 87.81 204 ARG B N 1
ATOM 4212 C CA . ARG B 1 204 ? -23.547 9.406 14.633 1 87.81 204 ARG B CA 1
ATOM 4213 C C . ARG B 1 204 ? -22.469 8.828 13.727 1 87.81 204 ARG B C 1
ATOM 4215 O O . ARG B 1 204 ? -22.625 7.73 13.188 1 87.81 204 ARG B O 1
ATOM 4222 N N . THR B 1 205 ? -21.422 9.648 13.562 1 90.69 205 THR B N 1
ATOM 4223 C CA . THR B 1 205 ? -20.531 9.281 12.461 1 90.69 205 THR B CA 1
ATOM 4224 C C . THR B 1 205 ? -19.219 8.695 12.992 1 90.69 205 THR B C 1
ATOM 4226 O O . THR B 1 205 ? -18.594 7.875 12.328 1 90.69 205 THR B O 1
ATOM 4229 N N . ARG B 1 206 ? -18.781 9.078 14.211 1 94.06 206 ARG B N 1
ATOM 4230 C CA . ARG B 1 206 ? -17.484 8.648 14.742 1 94.06 206 ARG B CA 1
ATOM 4231 C C . ARG B 1 206 ? -17.344 7.133 14.68 1 94.06 206 ARG B C 1
ATOM 4233 O O . ARG B 1 206 ? -16.344 6.617 14.18 1 94.06 206 ARG B O 1
ATOM 4240 N N . PRO B 1 207 ? -18.469 6.348 15.133 1 92.19 207 PRO B N 1
ATOM 4241 C CA . PRO B 1 207 ? -18.328 4.891 15.117 1 92.19 207 PRO B CA 1
ATOM 4242 C C . PRO B 1 207 ? -18.234 4.32 13.703 1 92.19 207 PRO B C 1
ATOM 4244 O O . PRO B 1 207 ? -17.891 3.152 13.523 1 92.19 207 PRO B O 1
ATOM 4247 N N . ARG B 1 208 ? -18.5 5.152 12.688 1 92.69 208 ARG B N 1
ATOM 4248 C CA . ARG B 1 208 ? -18.547 4.688 11.305 1 92.69 208 ARG B CA 1
ATOM 4249 C C . ARG B 1 208 ? -17.234 4.988 10.578 1 92.69 208 ARG B C 1
ATOM 4251 O O . ARG B 1 208 ? -17.031 4.535 9.453 1 92.69 208 ARG B O 1
ATOM 4258 N N . PHE B 1 209 ? -16.344 5.84 11.219 1 96.62 209 PHE B N 1
ATOM 4259 C CA . PHE B 1 209 ? -15.062 6.137 10.602 1 96.62 209 PHE B CA 1
ATOM 4260 C C . PHE B 1 209 ? -14.164 4.906 10.594 1 96.62 209 PHE B C 1
ATOM 4262 O O . PHE B 1 209 ? -13.953 4.285 11.641 1 96.62 209 PHE B O 1
ATOM 4269 N N . VAL B 1 210 ? -13.711 4.512 9.477 1 97.19 210 VAL B N 1
ATOM 4270 C CA . VAL B 1 210 ? -12.805 3.373 9.344 1 97.19 210 VAL B CA 1
ATOM 4271 C C . VAL B 1 210 ? -11.43 3.859 8.891 1 97.19 210 VAL B C 1
ATOM 4273 O O . VAL B 1 210 ? -11.281 4.402 7.793 1 97.19 210 VAL B O 1
ATOM 4276 N N . ALA B 1 211 ? -10.391 3.746 9.805 1 98.19 211 ALA B N 1
ATOM 4277 C CA . ALA B 1 211 ? -9.023 3.975 9.359 1 98.19 211 ALA B CA 1
ATOM 4278 C C . ALA B 1 211 ? -8.633 2.982 8.266 1 98.19 211 ALA B C 1
ATOM 4280 O O . ALA B 1 211 ? -8.75 1.768 8.453 1 98.19 211 ALA B O 1
ATOM 4281 N N . ALA B 1 212 ? -8.18 3.482 7.129 1 97.88 212 ALA B N 1
ATOM 4282 C CA . ALA B 1 212 ? -8.047 2.605 5.969 1 97.88 212 ALA B CA 1
ATOM 4283 C C . ALA B 1 212 ? -6.609 2.592 5.453 1 97.88 212 ALA B C 1
ATOM 4285 O O . ALA B 1 212 ? -6.348 2.129 4.34 1 97.88 212 ALA B O 1
ATOM 4286 N N . GLY B 1 213 ? -5.664 3.131 6.188 1 97.12 213 GLY B N 1
ATOM 4287 C CA . GLY B 1 213 ? -4.277 3.182 5.754 1 97.12 213 GLY B CA 1
ATOM 4288 C C . GLY B 1 213 ? -3.697 4.582 5.77 1 97.12 213 GLY B C 1
ATOM 4289 O O . GLY B 1 213 ? -4.289 5.5 6.344 1 97.12 213 GLY B O 1
ATOM 4290 N N . SER B 1 214 ? -2.521 4.707 5.195 1 97.25 214 SER B N 1
ATOM 4291 C CA . SER B 1 214 ? -1.846 5.992 5.055 1 97.25 214 SER B CA 1
ATOM 4292 C C . SER B 1 214 ? -1.054 6.059 3.752 1 97.25 214 SER B C 1
ATOM 4294 O O . SER B 1 214 ? -0.696 5.027 3.182 1 97.25 214 SER B O 1
ATOM 4296 N N . ILE B 1 215 ? -0.889 7.227 3.242 1 96.81 215 ILE B N 1
ATOM 4297 C CA . ILE B 1 215 ? -0.054 7.504 2.078 1 96.81 215 ILE B CA 1
ATOM 4298 C C . ILE B 1 215 ? 0.915 8.641 2.398 1 96.81 215 ILE B C 1
ATOM 4300 O O . ILE B 1 215 ? 0.507 9.688 2.91 1 96.81 215 ILE B O 1
ATOM 4304 N N . SER B 1 216 ? 2.164 8.438 2.17 1 96 216 SER B N 1
ATOM 4305 C CA . SER B 1 216 ? 3.186 9.461 2.367 1 96 216 SER B CA 1
ATOM 4306 C C . SER B 1 216 ? 3.762 9.93 1.035 1 96 216 SER B C 1
ATOM 4308 O O . SER B 1 216 ? 3.787 9.172 0.062 1 96 216 SER B O 1
ATOM 4310 N N . TYR B 1 217 ? 4.164 11.148 1.001 1 96.12 217 TYR B N 1
ATOM 4311 C CA . TYR B 1 217 ? 4.859 11.656 -0.178 1 96.12 217 TYR B CA 1
ATOM 4312 C C . TYR B 1 217 ? 5.82 12.773 0.196 1 96.12 217 TYR B C 1
ATOM 4314 O O . TYR B 1 217 ? 5.648 13.43 1.225 1 96.12 217 TYR B O 1
ATOM 4322 N N . VAL B 1 218 ? 6.867 12.922 -0.517 1 96.75 218 VAL B N 1
ATOM 4323 C CA . VAL B 1 218 ? 7.871 13.977 -0.43 1 96.75 218 VAL B CA 1
ATOM 4324 C C . VAL B 1 218 ? 7.969 14.711 -1.766 1 96.75 218 VAL B C 1
ATOM 4326 O O . VAL B 1 218 ? 8.07 14.078 -2.822 1 96.75 218 VAL B O 1
ATOM 4329 N N . SER B 1 219 ? 7.848 15.984 -1.699 1 96.5 219 SER B N 1
ATOM 4330 C CA . SER B 1 219 ? 7.832 16.766 -2.932 1 96.5 219 SER B CA 1
ATOM 4331 C C . SER B 1 219 ? 8.453 18.141 -2.723 1 96.5 219 SER B C 1
ATOM 4333 O O . SER B 1 219 ? 8.508 18.641 -1.596 1 96.5 219 SER B O 1
ATOM 4335 N N . LYS B 1 220 ? 8.867 18.688 -3.818 1 96.06 220 LYS B N 1
ATOM 4336 C CA . LYS B 1 220 ? 9.352 20.062 -3.768 1 96.06 220 LYS B CA 1
ATOM 4337 C C . LYS B 1 220 ? 8.25 21.016 -3.326 1 96.06 220 LYS B C 1
ATOM 4339 O O . LYS B 1 220 ? 7.086 20.844 -3.693 1 96.06 220 LYS B O 1
ATOM 4344 N N . HIS B 1 221 ? 8.547 21.875 -2.512 1 94.25 221 HIS B N 1
ATOM 4345 C CA . HIS B 1 221 ? 7.723 23 -2.076 1 94.25 221 HIS B CA 1
ATOM 4346 C C . HIS B 1 221 ? 8.367 24.328 -2.438 1 94.25 221 HIS B C 1
ATOM 4348 O O . HIS B 1 221 ? 9.594 24.453 -2.422 1 94.25 221 HIS B O 1
ATOM 4354 N N . PRO B 1 222 ? 7.543 25.297 -2.803 1 90.62 222 PRO B N 1
ATOM 4355 C CA . PRO B 1 222 ? 8.133 26.578 -3.172 1 90.62 222 PRO B CA 1
ATOM 4356 C C . PRO B 1 222 ? 9.07 27.141 -2.102 1 90.62 222 PRO B C 1
ATOM 4358 O O . PRO B 1 222 ? 10.055 27.812 -2.424 1 90.62 222 PRO B O 1
ATOM 4361 N N . TYR B 1 223 ? 8.852 26.844 -0.895 1 92.25 223 TYR B N 1
ATOM 4362 C CA . TYR B 1 223 ? 9.648 27.391 0.199 1 92.25 223 TYR B CA 1
ATOM 4363 C C . TYR B 1 223 ? 10.445 26.281 0.896 1 92.25 223 TYR B C 1
ATOM 4365 O O . TYR B 1 223 ? 10.945 26.484 2.004 1 92.25 223 TYR B O 1
ATOM 4373 N N . GLY B 1 224 ? 10.492 25.141 0.254 1 96.88 224 GLY B N 1
ATOM 4374 C CA . GLY B 1 224 ? 11.242 24.062 0.862 1 96.88 224 GLY B CA 1
ATOM 4375 C C . GLY B 1 224 ? 10.805 22.688 0.376 1 96.88 224 GLY B C 1
ATOM 4376 O O . GLY B 1 224 ? 10.742 22.438 -0.831 1 96.88 224 GLY B O 1
ATOM 4377 N N . LEU B 1 225 ? 10.469 21.891 1.362 1 97.75 225 LEU B N 1
ATOM 4378 C CA . LEU B 1 225 ? 10.156 20.484 1.071 1 97.75 225 LEU B CA 1
ATOM 4379 C C . LEU B 1 225 ? 8.883 20.047 1.788 1 97.75 225 LEU B C 1
ATOM 4381 O O . LEU B 1 225 ? 8.742 20.266 2.992 1 97.75 225 LEU B O 1
ATOM 4385 N N . THR B 1 226 ? 7.988 19.516 0.988 1 96.62 226 THR B N 1
ATOM 4386 C CA . THR B 1 226 ? 6.832 18.844 1.573 1 96.62 226 THR B CA 1
ATOM 4387 C C . THR B 1 226 ? 7.176 17.422 1.965 1 96.62 226 THR B C 1
ATOM 4389 O O . THR B 1 226 ? 7.688 16.656 1.147 1 96.62 226 THR B O 1
ATOM 4392 N N . ASN B 1 227 ? 6.992 17.078 3.176 1 97 227 ASN B N 1
ATOM 4393 C CA . ASN B 1 227 ? 7.082 15.727 3.707 1 97 227 ASN B CA 1
ATOM 4394 C C . ASN B 1 227 ? 5.82 15.344 4.477 1 97 227 ASN B C 1
ATOM 4396 O O . ASN B 1 227 ? 5.773 15.469 5.703 1 97 227 ASN B O 1
ATOM 4400 N N . ASP B 1 228 ? 4.875 14.797 3.734 1 97.12 228 ASP B N 1
ATOM 4401 C CA . ASP B 1 228 ? 3.535 14.648 4.293 1 97.12 228 ASP B CA 1
ATOM 4402 C C . ASP B 1 228 ? 3.137 13.18 4.387 1 97.12 228 ASP B C 1
ATOM 4404 O O . ASP B 1 228 ? 3.494 12.375 3.525 1 97.12 228 ASP B O 1
ATOM 4408 N N . THR B 1 229 ? 2.467 12.836 5.43 1 97.31 229 THR B N 1
ATOM 4409 C CA . THR B 1 229 ? 1.754 11.57 5.566 1 97.31 229 THR B CA 1
ATOM 4410 C C . THR B 1 229 ? 0.262 11.812 5.781 1 97.31 229 THR B C 1
ATOM 4412 O O . THR B 1 229 ? -0.131 12.5 6.723 1 97.31 229 THR B O 1
ATOM 4415 N N . MET B 1 230 ? -0.521 11.289 4.906 1 97.81 230 MET B N 1
ATOM 4416 C CA . MET B 1 230 ? -1.977 11.367 4.992 1 97.81 230 MET B CA 1
ATOM 4417 C C . MET B 1 230 ? -2.551 10.125 5.668 1 97.81 230 MET B C 1
ATOM 4419 O O . MET B 1 230 ? -2.408 9.016 5.156 1 97.81 230 MET B O 1
ATOM 4423 N N . LEU B 1 231 ? -3.113 10.266 6.84 1 98.5 231 LEU B N 1
ATOM 4424 C CA . LEU B 1 231 ? -3.869 9.203 7.492 1 98.5 231 LEU B CA 1
ATOM 4425 C C . LEU B 1 231 ? -5.305 9.156 6.973 1 98.5 231 LEU B C 1
ATOM 4427 O O . LEU B 1 231 ? -6.051 10.125 7.125 1 98.5 231 LEU B O 1
ATOM 4431 N N . ILE B 1 232 ? -5.715 8.055 6.395 1 98.62 232 ILE B N 1
ATOM 4432 C CA . ILE B 1 232 ? -6.914 7.98 5.562 1 98.62 232 ILE B CA 1
ATOM 4433 C C . ILE B 1 232 ? -8.047 7.332 6.355 1 98.62 232 ILE B C 1
ATOM 4435 O O . ILE B 1 232 ? -7.852 6.301 7 1 98.62 232 ILE B O 1
ATOM 4439 N N . PHE B 1 233 ? -9.18 7.902 6.305 1 98.69 233 PHE B N 1
ATOM 4440 C CA . PHE B 1 233 ? -10.414 7.344 6.848 1 98.69 233 PHE B CA 1
ATOM 4441 C C . PHE B 1 233 ? -11.477 7.246 5.762 1 98.69 233 PHE B C 1
ATOM 4443 O O . PHE B 1 233 ? -11.516 8.062 4.844 1 98.69 233 PHE B O 1
ATOM 4450 N N . ASP B 1 234 ? -12.266 6.266 5.836 1 97.81 234 ASP B N 1
ATOM 4451 C CA . ASP B 1 234 ? -13.461 6.105 5.012 1 97.81 234 ASP B CA 1
ATOM 4452 C C . ASP B 1 234 ? -14.727 6.152 5.863 1 97.81 234 ASP B C 1
ATOM 4454 O O . ASP B 1 234 ? -14.719 5.719 7.02 1 97.81 234 ASP B O 1
ATOM 4458 N N . VAL B 1 235 ? -15.766 6.652 5.266 1 96.25 235 VAL B N 1
ATOM 4459 C CA . VAL B 1 235 ? -17.062 6.617 5.941 1 96.25 235 VAL B CA 1
ATOM 4460 C C . VAL B 1 235 ? -18.172 6.383 4.922 1 96.25 235 VAL B C 1
ATOM 4462 O O . VAL B 1 235 ? -18.281 7.117 3.936 1 96.25 235 VAL B O 1
ATOM 4465 N N . GLU B 1 236 ? -18.891 5.32 5.07 1 94.56 236 GLU B N 1
ATOM 4466 C CA . GLU B 1 236 ? -20.125 5.129 4.316 1 94.56 236 GLU B CA 1
ATOM 4467 C C . GLU B 1 236 ? -21.25 5.984 4.887 1 94.56 236 GLU B C 1
ATOM 4469 O O . GLU B 1 236 ? -21.609 5.844 6.055 1 94.56 236 GLU B O 1
ATOM 4474 N N . LEU B 1 237 ? -21.766 6.879 4.121 1 91.62 237 LEU B N 1
ATOM 4475 C CA . LEU B 1 237 ? -22.828 7.754 4.586 1 91.62 237 LEU B CA 1
ATOM 4476 C C . LEU B 1 237 ? -24.172 7.32 4.004 1 91.62 237 LEU B C 1
ATOM 4478 O O . LEU B 1 237 ? -24.281 7.043 2.807 1 91.62 237 LEU B O 1
ATOM 4482 N N . PRO B 1 238 ? -25.156 7.188 4.852 1 84.94 238 PRO B N 1
ATOM 4483 C CA . PRO B 1 238 ? -26.5 6.957 4.309 1 84.94 238 PRO B CA 1
ATOM 4484 C C . PRO B 1 238 ? -27.016 8.133 3.48 1 84.94 238 PRO B C 1
ATOM 4486 O O . PRO B 1 238 ? -26.469 9.234 3.553 1 84.94 238 PRO B O 1
ATOM 4489 N N . THR B 1 239 ? -28.047 7.863 2.764 1 80.19 239 THR B N 1
ATOM 4490 C CA . THR B 1 239 ? -28.578 8.859 1.836 1 80.19 239 THR B CA 1
ATOM 4491 C C . THR B 1 239 ? -29.188 10.031 2.592 1 80.19 239 THR B C 1
ATOM 4493 O O . THR B 1 239 ? -29.359 11.117 2.035 1 80.19 239 THR B O 1
ATOM 4496 N N . ASP B 1 240 ? -29.438 9.883 3.834 1 84.44 240 ASP B N 1
ATOM 4497 C CA . ASP B 1 240 ? -30.094 10.938 4.598 1 84.44 240 ASP B CA 1
ATOM 4498 C C . ASP B 1 240 ? -29.062 11.852 5.27 1 84.44 240 ASP B C 1
ATOM 4500 O O . ASP B 1 240 ? -29.422 12.852 5.887 1 84.44 240 ASP B O 1
ATOM 4504 N N . ILE B 1 241 ? -27.844 11.586 5.234 1 87.31 241 ILE B N 1
ATOM 4505 C CA . ILE B 1 241 ? -26.797 12.445 5.766 1 87.31 241 ILE B CA 1
ATOM 4506 C C . ILE B 1 241 ? -26.109 13.195 4.625 1 87.31 241 ILE B C 1
ATOM 4508 O O . ILE B 1 241 ? -25.453 12.594 3.779 1 87.31 241 ILE B O 1
ATOM 4512 N N . VAL B 1 242 ? -26.344 14.477 4.621 1 91.5 242 VAL B N 1
ATOM 4513 C CA . VAL B 1 242 ? -25.734 15.359 3.625 1 91.5 242 VAL B CA 1
ATOM 4514 C C . VAL B 1 242 ? -24.75 16.297 4.301 1 91.5 242 VAL B C 1
ATOM 4516 O O . VAL B 1 242 ? -25.109 17.062 5.195 1 91.5 242 VAL B O 1
ATOM 4519 N N . PRO B 1 243 ? -23.516 16.234 3.938 1 95.5 243 PRO B N 1
ATOM 4520 C CA . PRO B 1 243 ? -22.547 17.141 4.551 1 95.5 243 PRO B CA 1
ATOM 4521 C C . PRO B 1 243 ? -22.891 18.609 4.332 1 95.5 243 PRO B C 1
ATOM 4523 O O . PRO B 1 243 ? -23.391 18.969 3.266 1 95.5 243 PRO B O 1
ATOM 4526 N N . VAL B 1 244 ? -22.672 19.375 5.332 1 94.75 244 VAL B N 1
ATOM 4527 C CA . VAL B 1 244 ? -22.891 20.828 5.285 1 94.75 244 VAL B CA 1
ATOM 4528 C C . VAL B 1 244 ? -21.719 21.547 5.926 1 94.75 244 VAL B C 1
ATOM 4530 O O . VAL B 1 244 ? -21.359 21.281 7.078 1 94.75 244 VAL B O 1
ATOM 4533 N N . ASN B 1 245 ? -21.203 22.375 5.188 1 94.25 245 ASN B N 1
ATOM 4534 C CA . ASN B 1 245 ? -20.094 23.156 5.719 1 94.25 245 ASN B CA 1
ATOM 4535 C C . ASN B 1 245 ? -20.5 23.969 6.938 1 94.25 245 ASN B C 1
ATOM 4537 O O . ASN B 1 245 ? -21.578 24.562 6.953 1 94.25 245 ASN B O 1
ATOM 4541 N N . GLN B 1 246 ? -19.594 24.047 7.957 1 92.25 246 GLN B N 1
ATOM 4542 C CA . GLN B 1 246 ? -19.922 24.766 9.18 1 92.25 246 GLN B CA 1
ATOM 4543 C C . GLN B 1 246 ? -18.938 25.906 9.438 1 92.25 246 GLN B C 1
ATOM 4545 O O . GLN B 1 246 ? -19.172 26.75 10.312 1 92.25 246 GLN B O 1
ATOM 4550 N N . ASP B 1 247 ? -17.844 25.984 8.742 1 93.12 247 ASP B N 1
ATOM 4551 C CA . ASP B 1 247 ? -16.812 26.938 9.156 1 93.12 247 ASP B CA 1
ATOM 4552 C C . ASP B 1 247 ? -16.359 27.797 7.988 1 93.12 247 ASP B C 1
ATOM 4554 O O . ASP B 1 247 ? -15.406 28.578 8.117 1 93.12 247 ASP B O 1
ATOM 4558 N N . GLY B 1 248 ? -16.984 27.609 6.852 1 92.81 248 GLY B N 1
ATOM 4559 C CA . GLY B 1 248 ? -16.688 28.453 5.699 1 92.81 248 GLY B CA 1
ATOM 4560 C C . GLY B 1 248 ? -15.492 27.953 4.895 1 92.81 248 GLY B C 1
ATOM 4561 O O . GLY B 1 248 ? -15.109 28.578 3.902 1 92.81 248 GLY B O 1
ATOM 4562 N N . GLU B 1 249 ? -14.867 26.797 5.145 1 93.31 249 GLU B N 1
ATOM 4563 C CA . GLU B 1 249 ? -13.656 26.312 4.488 1 93.31 249 GLU B CA 1
ATOM 4564 C C . GLU B 1 249 ? -14 25.484 3.254 1 93.31 249 GLU B C 1
ATOM 4566 O O . GLU B 1 249 ? -13.125 25.188 2.438 1 93.31 249 GLU B O 1
ATOM 4571 N N . VAL B 1 250 ? -15.281 25.156 3.146 1 95.88 250 VAL B N 1
ATOM 4572 C CA . VAL B 1 250 ? -15.75 24.344 2.02 1 95.88 250 VAL B CA 1
ATOM 4573 C C . VAL B 1 250 ? -16.875 25.078 1.291 1 95.88 250 VAL B C 1
ATOM 4575 O O . VAL B 1 250 ? -17.766 25.641 1.924 1 95.88 250 VAL B O 1
ATOM 4578 N N . GLU B 1 251 ? -16.75 25.141 0.009 1 96.25 251 GLU B N 1
ATOM 4579 C CA . GLU B 1 251 ? -17.75 25.828 -0.803 1 96.25 251 GLU B CA 1
ATOM 4580 C C . GLU B 1 251 ? -18.984 24.953 -1.02 1 96.25 251 GLU B C 1
ATOM 4582 O O . GLU B 1 251 ? -20.125 25.422 -0.919 1 96.25 251 GLU B O 1
ATOM 4587 N N . SER B 1 252 ? -18.75 23.766 -1.369 1 96.88 252 SER B N 1
ATOM 4588 C CA . SER B 1 252 ? -19.859 22.875 -1.67 1 96.88 252 SER B CA 1
ATOM 4589 C C . SER B 1 252 ? -19.453 21.406 -1.579 1 96.88 252 SER B C 1
ATOM 4591 O O . SER B 1 252 ? -18.25 21.109 -1.517 1 96.88 252 SER B O 1
ATOM 4593 N N . PHE B 1 253 ? -20.453 20.594 -1.495 1 97.75 253 PHE B N 1
ATOM 4594 C CA . PHE B 1 253 ? -20.312 19.141 -1.57 1 97.75 253 PHE B CA 1
ATOM 4595 C C . PHE B 1 253 ? -21.141 18.562 -2.715 1 97.75 253 PHE B C 1
ATOM 4597 O O . PHE B 1 253 ? -22.297 18.969 -2.904 1 97.75 253 PHE B O 1
ATOM 4604 N N . ASP B 1 254 ? -20.562 17.656 -3.471 1 97.19 254 ASP B N 1
ATOM 4605 C CA . ASP B 1 254 ? -21.266 16.953 -4.543 1 97.19 254 ASP B CA 1
ATOM 4606 C C . ASP B 1 254 ? -21.141 15.438 -4.387 1 97.19 254 ASP B C 1
ATOM 4608 O O . ASP B 1 254 ? -20.047 14.922 -4.117 1 97.19 254 ASP B O 1
ATOM 4612 N N . LEU B 1 255 ? -22.266 14.797 -4.445 1 97.56 255 LEU B N 1
ATOM 4613 C CA . LEU B 1 255 ? -22.266 13.336 -4.539 1 97.56 255 LEU B CA 1
ATOM 4614 C C . LEU B 1 255 ? -22.188 12.891 -5.996 1 97.56 255 LEU B C 1
ATOM 4616 O O . LEU B 1 255 ? -23.141 13.055 -6.75 1 97.56 255 LEU B O 1
ATOM 4620 N N . LEU B 1 256 ? -21.031 12.281 -6.395 1 97.88 256 LEU B N 1
ATOM 4621 C CA . LEU B 1 256 ? -20.797 11.977 -7.801 1 97.88 256 LEU B CA 1
ATOM 4622 C C . LEU B 1 256 ? -20.609 10.477 -8.008 1 97.88 256 LEU B C 1
ATOM 4624 O O . LEU B 1 256 ? -20.016 9.805 -7.168 1 97.88 256 LEU B O 1
ATOM 4628 N N . PRO B 1 257 ? -21.094 9.945 -9.188 1 98 257 PRO B N 1
ATOM 4629 C CA . PRO B 1 257 ? -20.75 8.555 -9.508 1 98 257 PRO B CA 1
ATOM 4630 C C . PRO B 1 257 ? -19.234 8.328 -9.57 1 98 257 PRO B C 1
ATOM 4632 O O . PRO B 1 257 ? -18.5 9.18 -10.07 1 98 257 PRO B O 1
ATOM 4635 N N . VAL B 1 258 ? -18.781 7.184 -9.062 1 97.88 258 VAL B N 1
ATOM 4636 C CA . VAL B 1 258 ? -17.344 6.895 -8.984 1 97.88 258 VAL B CA 1
ATOM 4637 C C . VAL B 1 258 ? -16.734 6.969 -10.375 1 97.88 258 VAL B C 1
ATOM 4639 O O . VAL B 1 258 ? -15.602 7.438 -10.539 1 97.88 258 VAL B O 1
ATOM 4642 N N . GLN B 1 259 ? -17.469 6.539 -11.391 1 97.25 259 GLN B N 1
ATOM 4643 C CA . GLN B 1 259 ? -16.922 6.535 -12.742 1 97.25 259 GLN B CA 1
ATOM 4644 C C . GLN B 1 259 ? -16.734 7.957 -13.266 1 97.25 259 GLN B C 1
ATOM 4646 O O . GLN B 1 259 ? -15.797 8.227 -14.016 1 97.25 259 GLN B O 1
ATOM 4651 N N . ASP B 1 260 ? -17.625 8.852 -12.828 1 98.06 260 ASP B N 1
ATOM 4652 C CA . ASP B 1 260 ? -17.469 10.258 -13.211 1 98.06 260 ASP B CA 1
ATOM 4653 C C . ASP B 1 260 ? -16.234 10.867 -12.578 1 98.06 260 ASP B C 1
ATOM 4655 O O . ASP B 1 260 ? -15.484 11.594 -13.234 1 98.06 260 ASP B O 1
ATOM 4659 N N . VAL B 1 261 ? -16.016 10.594 -11.32 1 98.31 261 VAL B N 1
ATOM 4660 C CA . VAL B 1 261 ? -14.859 11.141 -10.625 1 98.31 261 VAL B CA 1
ATOM 4661 C C . VAL B 1 261 ? -13.578 10.602 -11.25 1 98.31 261 VAL B C 1
ATOM 4663 O O . VAL B 1 261 ? -12.633 11.352 -11.5 1 98.31 261 VAL B O 1
ATOM 4666 N N . LEU B 1 262 ? -13.555 9.305 -11.508 1 97.12 262 LEU B N 1
ATOM 4667 C CA . LEU B 1 262 ? -12.391 8.688 -12.141 1 97.12 262 LEU B CA 1
ATOM 4668 C C . LEU B 1 262 ? -12.109 9.328 -13.492 1 97.12 262 LEU B C 1
ATOM 4670 O O . LEU B 1 262 ? -10.961 9.656 -13.797 1 97.12 262 LEU B O 1
ATOM 4674 N N . SER B 1 263 ? -13.164 9.523 -14.266 1 96.88 263 SER B N 1
ATOM 4675 C CA . SER B 1 263 ? -13.023 10.164 -15.562 1 96.88 263 SER B CA 1
ATOM 4676 C C . SER B 1 263 ? -12.469 11.57 -15.43 1 96.88 263 SER B C 1
ATOM 4678 O O . SER B 1 263 ? -11.609 11.984 -16.203 1 96.88 263 SER B O 1
ATOM 4680 N N . ARG B 1 264 ? -12.922 12.312 -14.484 1 97.06 264 ARG B N 1
ATOM 4681 C CA . ARG B 1 264 ? -12.484 13.688 -14.266 1 97.06 264 ARG B CA 1
ATOM 4682 C C . ARG B 1 264 ? -11.039 13.734 -13.789 1 97.06 264 ARG B C 1
ATOM 4684 O O . ARG B 1 264 ? -10.305 14.68 -14.102 1 97.06 264 ARG B O 1
ATOM 4691 N N . LEU B 1 265 ? -10.594 12.75 -12.992 1 97.19 265 LEU B N 1
ATOM 4692 C CA . LEU B 1 265 ? -9.195 12.672 -12.586 1 97.19 265 LEU B CA 1
ATOM 4693 C C . LEU B 1 265 ? -8.273 12.617 -13.797 1 97.19 265 LEU B C 1
ATOM 4695 O O . LEU B 1 265 ? -7.188 13.195 -13.789 1 97.19 265 LEU B O 1
ATOM 4699 N N . TRP B 1 266 ? -8.82 11.93 -14.844 1 95.38 266 TRP B N 1
ATOM 4700 C CA . TRP B 1 266 ? -8.031 11.766 -16.062 1 95.38 266 TRP B CA 1
ATOM 4701 C C . TRP B 1 266 ? -8.086 13.023 -16.922 1 95.38 266 TRP B C 1
ATOM 4703 O O . TRP B 1 266 ? -7.059 13.469 -17.438 1 95.38 266 TRP B O 1
ATOM 4713 N N . SER B 1 267 ? -9.219 13.602 -16.984 1 95.88 267 SER B N 1
ATOM 4714 C CA . SER B 1 267 ? -9.453 14.617 -18 1 95.88 267 SER B CA 1
ATOM 4715 C C . SER B 1 267 ? -9.164 16.016 -17.453 1 95.88 267 SER B C 1
ATOM 4717 O O . SER B 1 267 ? -8.781 16.906 -18.219 1 95.88 267 SER B O 1
ATOM 4719 N N . GLU B 1 268 ? -9.359 16.203 -16.156 1 96.25 268 GLU B N 1
ATOM 4720 C CA . GLU B 1 268 ? -9.188 17.531 -15.57 1 96.25 268 GLU B CA 1
ATOM 4721 C C . GLU B 1 268 ? -8.5 17.453 -14.211 1 96.25 268 GLU B C 1
ATOM 4723 O O . GLU B 1 268 ? -9 17.984 -13.227 1 96.25 268 GLU B O 1
ATOM 4728 N N . PRO B 1 269 ? -7.332 16.844 -14.164 1 95.31 269 PRO B N 1
ATOM 4729 C CA . PRO B 1 269 ? -6.645 16.672 -12.875 1 95.31 269 PRO B CA 1
ATOM 4730 C C . PRO B 1 269 ? -6.34 18.016 -12.195 1 95.31 269 PRO B C 1
ATOM 4732 O O . PRO B 1 269 ? -6.234 18.062 -10.969 1 95.31 269 PRO B O 1
ATOM 4735 N N . GLU B 1 270 ? -6.223 19.109 -12.906 1 95.44 270 GLU B N 1
ATOM 4736 C CA . GLU B 1 270 ? -5.863 20.406 -12.367 1 95.44 270 GLU B CA 1
ATOM 4737 C C . GLU B 1 270 ? -6.98 20.969 -11.484 1 95.44 270 GLU B C 1
ATOM 4739 O O . GLU B 1 270 ? -6.766 21.906 -10.719 1 95.44 270 GLU B O 1
ATOM 4744 N N . ARG B 1 271 ? -8.133 20.375 -11.57 1 97.69 271 ARG B N 1
ATOM 4745 C CA . ARG B 1 271 ? -9.266 20.828 -10.766 1 97.69 271 ARG B CA 1
ATOM 4746 C C . ARG B 1 271 ? -9.258 20.172 -9.391 1 97.69 271 ARG B C 1
ATOM 4748 O O . ARG B 1 271 ? -10.016 20.562 -8.5 1 97.69 271 ARG B O 1
ATOM 4755 N N . PHE B 1 272 ? -8.367 19.219 -9.227 1 98.25 272 PHE B N 1
ATOM 4756 C CA . PHE B 1 272 ? -8.258 18.516 -7.957 1 98.25 272 PHE B CA 1
ATOM 4757 C C . PHE B 1 272 ? -7 18.938 -7.207 1 98.25 272 PHE B C 1
ATOM 4759 O O . PHE B 1 272 ? -5.945 19.141 -7.816 1 98.25 272 PHE B O 1
ATOM 4766 N N . LYS B 1 273 ? -7.137 19.141 -5.855 1 97.31 273 LYS B N 1
ATOM 4767 C CA . LYS B 1 273 ? -5.941 19.25 -5.023 1 97.31 273 LYS B CA 1
ATOM 4768 C C . LYS B 1 273 ? -4.977 18.109 -5.289 1 97.31 273 LYS B C 1
ATOM 4770 O O . LYS B 1 273 ? -5.387 16.938 -5.34 1 97.31 273 LYS B O 1
ATOM 4775 N N . PRO B 1 274 ? -3.723 18.359 -5.492 1 96.12 274 PRO B N 1
ATOM 4776 C CA . PRO B 1 274 ? -2.783 17.344 -5.977 1 96.12 274 PRO B CA 1
ATOM 4777 C C . PRO B 1 274 ? -2.779 16.078 -5.113 1 96.12 274 PRO B C 1
ATOM 4779 O O . PRO B 1 274 ? -2.82 14.969 -5.641 1 96.12 274 PRO B O 1
ATOM 4782 N N . ASP B 1 275 ? -2.76 16.188 -3.818 1 96.19 275 ASP B N 1
ATOM 4783 C CA . ASP B 1 275 ? -2.648 15.008 -2.961 1 96.19 275 ASP B CA 1
ATOM 4784 C C . ASP B 1 275 ? -3.947 14.203 -2.957 1 96.19 275 ASP B C 1
ATOM 4786 O O . ASP B 1 275 ? -3.932 12.992 -2.74 1 96.19 275 ASP B O 1
ATOM 4790 N N . VAL B 1 276 ? -5.062 14.797 -3.246 1 97.25 276 VAL B N 1
ATOM 4791 C CA . VAL B 1 276 ? -6.352 14.117 -3.227 1 97.25 276 VAL B CA 1
ATOM 4792 C C . VAL B 1 276 ? -6.457 13.172 -4.426 1 97.25 276 VAL B C 1
ATOM 4794 O O . VAL B 1 276 ? -7.195 12.188 -4.387 1 97.25 276 VAL B O 1
ATOM 4797 N N . CYS B 1 277 ? -5.738 13.539 -5.508 1 97.69 277 CYS B N 1
ATOM 4798 C CA . CYS B 1 277 ? -5.746 12.664 -6.672 1 97.69 277 CYS B CA 1
ATOM 4799 C C . CYS B 1 277 ? -5.27 11.258 -6.305 1 97.69 277 CYS B C 1
ATOM 4801 O O . CYS B 1 277 ? -5.918 10.273 -6.645 1 97.69 277 CYS B O 1
ATOM 4803 N N . ILE B 1 278 ? -4.18 11.172 -5.566 1 97 278 ILE B N 1
ATOM 4804 C CA . ILE B 1 278 ? -3.635 9.859 -5.246 1 97 278 ILE B CA 1
ATOM 4805 C C . ILE B 1 278 ? -4.453 9.219 -4.125 1 97 278 ILE B C 1
ATOM 4807 O O . ILE B 1 278 ? -4.582 7.992 -4.066 1 97 278 ILE B O 1
ATOM 4811 N N . LEU B 1 279 ? -5.105 10.008 -3.307 1 97.94 279 LEU B N 1
ATOM 4812 C CA . LEU B 1 279 ? -5.992 9.484 -2.277 1 97.94 279 LEU B CA 1
ATOM 4813 C C . LEU B 1 279 ? -7.211 8.812 -2.902 1 97.94 279 LEU B C 1
ATOM 4815 O O . LEU B 1 279 ? -7.617 7.73 -2.477 1 97.94 279 LEU B O 1
ATOM 4819 N N . LEU B 1 280 ? -7.77 9.469 -3.91 1 98.44 280 LEU B N 1
ATOM 4820 C CA . LEU B 1 280 ? -8.945 8.922 -4.586 1 98.44 280 LEU B CA 1
ATOM 4821 C C . LEU B 1 280 ? -8.578 7.656 -5.359 1 98.44 280 LEU B C 1
ATOM 4823 O O . LEU B 1 280 ? -9.344 6.688 -5.367 1 98.44 280 LEU B O 1
ATOM 4827 N N . LEU B 1 281 ? -7.426 7.641 -5.977 1 98.12 281 LEU B N 1
ATOM 4828 C CA . LEU B 1 281 ? -6.992 6.438 -6.676 1 98.12 281 LEU B CA 1
ATOM 4829 C C . LEU B 1 281 ? -6.832 5.273 -5.707 1 98.12 281 LEU B C 1
ATOM 4831 O O . LEU B 1 281 ? -7.242 4.148 -6.008 1 98.12 281 LEU B O 1
ATOM 4835 N N . ASP B 1 282 ? -6.223 5.566 -4.586 1 97.88 282 ASP B N 1
ATOM 4836 C CA . ASP B 1 282 ? -6.098 4.555 -3.541 1 97.88 282 ASP B CA 1
ATOM 4837 C C . ASP B 1 282 ? -7.473 4.035 -3.119 1 97.88 282 ASP B C 1
ATOM 4839 O O . ASP B 1 282 ? -7.66 2.828 -2.957 1 97.88 282 ASP B O 1
ATOM 4843 N N . PHE B 1 283 ? -8.398 4.938 -2.895 1 98.69 283 PHE B N 1
ATOM 4844 C CA . PHE B 1 283 ? -9.766 4.582 -2.521 1 98.69 283 PHE B CA 1
ATOM 4845 C C . PHE B 1 283 ? -10.398 3.684 -3.574 1 98.69 283 PHE B C 1
ATOM 4847 O O . PHE B 1 283 ? -11.031 2.678 -3.242 1 98.69 283 PHE B O 1
ATOM 4854 N N . PHE B 1 284 ? -10.242 4.012 -4.852 1 98.5 284 PHE B N 1
ATOM 4855 C CA . PHE B 1 284 ? -10.852 3.275 -5.953 1 98.5 284 PHE B CA 1
ATOM 4856 C C . PHE B 1 284 ? -10.266 1.875 -6.059 1 98.5 284 PHE B C 1
ATOM 4858 O O . PHE B 1 284 ? -10.961 0.928 -6.43 1 98.5 284 PHE B O 1
ATOM 4865 N N . VAL B 1 285 ? -9 1.72 -5.707 1 97.94 285 VAL B N 1
ATOM 4866 C CA . VAL B 1 285 ? -8.391 0.393 -5.668 1 97.94 285 VAL B CA 1
ATOM 4867 C C . VAL B 1 285 ? -8.984 -0.411 -4.512 1 97.94 285 VAL B C 1
ATOM 4869 O O . VAL B 1 285 ? -9.469 -1.53 -4.707 1 97.94 285 VAL B O 1
ATOM 4872 N N . ARG B 1 286 ? -9.078 0.185 -3.344 1 97.94 286 ARG B N 1
ATOM 4873 C CA . ARG B 1 286 ? -9.492 -0.521 -2.135 1 97.94 286 ARG B CA 1
ATOM 4874 C C . ARG B 1 286 ? -10.961 -0.941 -2.223 1 97.94 286 ARG B C 1
ATOM 4876 O O . ARG B 1 286 ? -11.375 -1.905 -1.576 1 97.94 286 ARG B O 1
ATOM 4883 N N . HIS B 1 287 ? -11.719 -0.252 -3.051 1 98.12 287 HIS B N 1
ATOM 4884 C CA . HIS B 1 287 ? -13.156 -0.493 -3.08 1 98.12 287 HIS B CA 1
ATOM 4885 C C . HIS B 1 287 ? -13.586 -1.111 -4.406 1 98.12 287 HIS B C 1
ATOM 4887 O O . HIS B 1 287 ? -14.773 -1.109 -4.742 1 98.12 287 HIS B O 1
ATOM 4893 N N . GLY B 1 288 ? -12.648 -1.57 -5.172 1 97.75 288 GLY B N 1
ATOM 4894 C CA . GLY B 1 288 ? -12.93 -2.439 -6.305 1 97.75 288 GLY B CA 1
ATOM 4895 C C . GLY B 1 288 ? -13.406 -1.685 -7.531 1 97.75 288 GLY B C 1
ATOM 4896 O O . GLY B 1 288 ? -14.047 -2.262 -8.414 1 97.75 288 GLY B O 1
ATOM 4897 N N . VAL B 1 289 ? -13.195 -0.371 -7.535 1 97.75 289 VAL B N 1
ATOM 4898 C CA . VAL B 1 289 ? -13.469 0.404 -8.742 1 97.75 289 VAL B CA 1
ATOM 4899 C C . VAL B 1 289 ? -12.359 0.181 -9.766 1 97.75 289 VAL B C 1
ATOM 4901 O O . VAL B 1 289 ? -12.633 -0.015 -10.953 1 97.75 289 VAL B O 1
ATOM 4904 N N . ILE B 1 290 ? -11.133 0.305 -9.344 1 97.5 290 ILE B N 1
ATOM 4905 C CA . ILE B 1 290 ? -9.961 -0.079 -10.117 1 97.5 290 ILE B CA 1
ATOM 4906 C C . ILE B 1 290 ? -9.516 -1.481 -9.711 1 97.5 290 ILE B C 1
ATOM 4908 O O . ILE B 1 290 ? -9.242 -1.738 -8.539 1 97.5 290 ILE B O 1
ATOM 4912 N N . THR B 1 291 ? -9.453 -2.4 -10.656 1 97.94 291 THR B N 1
ATOM 4913 C CA . THR B 1 291 ? -9.102 -3.787 -10.375 1 97.94 291 THR B CA 1
ATOM 4914 C C . THR B 1 291 ? -8.023 -4.281 -11.336 1 97.94 291 THR B C 1
ATOM 4916 O O . THR B 1 291 ? -7.711 -3.609 -12.32 1 97.94 291 THR B O 1
ATOM 4919 N N . ALA B 1 292 ? -7.473 -5.453 -10.992 1 97.31 292 ALA B N 1
ATOM 4920 C CA . ALA B 1 292 ? -6.484 -6.062 -11.875 1 97.31 292 ALA B CA 1
ATOM 4921 C C . ALA B 1 292 ? -7.094 -6.398 -13.234 1 97.31 292 ALA B C 1
ATOM 4923 O O . ALA B 1 292 ? -6.398 -6.395 -14.25 1 97.31 292 ALA B O 1
ATOM 4924 N N . ASP B 1 293 ? -8.398 -6.652 -13.305 1 97.31 293 ASP B N 1
ATOM 4925 C CA . ASP B 1 293 ? -9.078 -7.082 -14.523 1 97.31 293 ASP B CA 1
ATOM 4926 C C . ASP B 1 293 ? -9.414 -5.891 -15.414 1 97.31 293 ASP B C 1
ATOM 4928 O O . ASP B 1 293 ? -9.648 -6.051 -16.609 1 97.31 293 ASP B O 1
ATOM 4932 N N . ASN B 1 294 ? -9.422 -4.652 -14.836 1 96.44 294 ASN B N 1
ATOM 4933 C CA . ASN B 1 294 ? -9.93 -3.561 -15.664 1 96.44 294 ASN B CA 1
ATOM 4934 C C . ASN B 1 294 ? -8.922 -2.424 -15.781 1 96.44 294 ASN B C 1
ATOM 4936 O O . ASN B 1 294 ? -9.188 -1.412 -16.422 1 96.44 294 ASN B O 1
ATOM 4940 N N . PHE B 1 295 ? -7.738 -2.627 -15.172 1 95.5 295 PHE B N 1
ATOM 4941 C CA . PHE B 1 295 ? -6.73 -1.571 -15.18 1 95.5 295 PHE B CA 1
ATOM 4942 C C . PHE B 1 295 ? -5.348 -2.145 -15.469 1 95.5 295 PHE B C 1
ATOM 4944 O O . PHE B 1 295 ? -4.777 -2.852 -14.641 1 95.5 295 PHE B O 1
ATOM 4951 N N . ALA B 1 296 ? -4.719 -1.812 -16.547 1 91.25 296 ALA B N 1
ATOM 4952 C CA . ALA B 1 296 ? -3.512 -2.438 -17.078 1 91.25 296 ALA B CA 1
ATOM 4953 C C . ALA B 1 296 ? -2.322 -2.209 -16.141 1 91.25 296 ALA B C 1
ATOM 4955 O O . ALA B 1 296 ? -1.486 -3.098 -15.961 1 91.25 296 ALA B O 1
ATOM 4956 N N . ASP B 1 297 ? -2.193 -1.036 -15.484 1 92.94 297 ASP B N 1
ATOM 4957 C CA . ASP B 1 297 ? -1.066 -0.691 -14.617 1 92.94 297 ASP B CA 1
ATOM 4958 C C . ASP B 1 297 ? -1.424 -0.882 -13.148 1 92.94 297 ASP B C 1
ATOM 4960 O O . ASP B 1 297 ? -0.988 -0.109 -12.289 1 92.94 297 ASP B O 1
ATOM 4964 N N . TYR B 1 298 ? -2.234 -1.936 -12.914 1 95.44 298 TYR B N 1
ATOM 4965 C CA . TYR B 1 298 ? -2.809 -2.137 -11.594 1 95.44 298 TYR B CA 1
ATOM 4966 C C . TYR B 1 298 ? -1.716 -2.262 -10.539 1 95.44 298 TYR B C 1
ATOM 4968 O O . TYR B 1 298 ? -1.725 -1.54 -9.539 1 95.44 298 TYR B O 1
ATOM 4976 N N . GLU B 1 299 ? -0.692 -3.115 -10.758 1 94.06 299 GLU B N 1
ATOM 4977 C CA . GLU B 1 299 ? 0.377 -3.35 -9.789 1 94.06 299 GLU B CA 1
ATOM 4978 C C . GLU B 1 299 ? 1.286 -2.131 -9.664 1 94.06 299 GLU B C 1
ATOM 4980 O O . GLU B 1 299 ? 1.66 -1.74 -8.555 1 94.06 299 GLU B O 1
ATOM 4985 N N . GLU B 1 300 ? 1.63 -1.537 -10.75 1 91.88 300 GLU B N 1
ATOM 4986 C CA . GLU B 1 300 ? 2.498 -0.363 -10.766 1 91.88 300 GLU B CA 1
ATOM 4987 C C . GLU B 1 300 ? 1.851 0.81 -10.031 1 91.88 300 GLU B C 1
ATOM 4989 O O . GLU B 1 300 ? 2.525 1.549 -9.312 1 91.88 300 GLU B O 1
ATOM 4994 N N . LEU B 1 301 ? 0.545 0.957 -10.273 1 94.75 301 LEU B N 1
ATOM 4995 C CA . LEU B 1 301 ? -0.186 2.025 -9.602 1 94.75 301 LEU B CA 1
ATOM 4996 C C . LEU B 1 301 ? -0.112 1.867 -8.086 1 94.75 301 LEU B C 1
ATOM 4998 O O . LEU B 1 301 ? 0.197 2.824 -7.375 1 94.75 301 LEU B O 1
ATOM 5002 N N . GLN B 1 302 ? -0.359 0.669 -7.613 1 94.88 302 GLN B N 1
ATOM 5003 C CA . GLN B 1 302 ? -0.353 0.422 -6.176 1 94.88 302 GLN B CA 1
ATOM 5004 C C . GLN B 1 302 ? 1.021 0.703 -5.578 1 94.88 302 GLN B C 1
ATOM 5006 O O . GLN B 1 302 ? 1.126 1.303 -4.504 1 94.88 302 GLN B O 1
ATOM 5011 N N . ARG B 1 303 ? 2.049 0.306 -6.234 1 91.19 303 ARG B N 1
ATOM 5012 C CA . ARG B 1 303 ? 3.404 0.568 -5.766 1 91.19 303 ARG B CA 1
ATOM 5013 C C . ARG B 1 303 ? 3.688 2.066 -5.719 1 91.19 303 ARG B C 1
ATOM 5015 O O . ARG B 1 303 ? 4.301 2.559 -4.77 1 91.19 303 ARG B O 1
ATOM 5022 N N . ALA B 1 304 ? 3.248 2.717 -6.723 1 92.31 304 ALA B N 1
ATOM 5023 C CA . ALA B 1 304 ? 3.486 4.156 -6.797 1 92.31 304 ALA B CA 1
ATOM 5024 C C . ALA B 1 304 ? 2.77 4.891 -5.668 1 92.31 304 ALA B C 1
ATOM 5026 O O . ALA B 1 304 ? 3.264 5.902 -5.164 1 92.31 304 ALA B O 1
ATOM 5027 N N . LEU B 1 305 ? 1.628 4.414 -5.254 1 93.31 305 LEU B N 1
ATOM 5028 C CA . LEU B 1 305 ? 0.818 5.074 -4.238 1 93.31 305 LEU B CA 1
ATOM 5029 C C . LEU B 1 305 ? 1.404 4.855 -2.848 1 93.31 305 LEU B C 1
ATOM 5031 O O . LEU B 1 305 ? 1.299 5.727 -1.981 1 93.31 305 LEU B O 1
ATOM 5035 N N . ARG B 1 306 ? 2.076 3.717 -2.582 1 84.75 306 ARG B N 1
ATOM 5036 C CA . ARG B 1 306 ? 2.375 3.408 -1.188 1 84.75 306 ARG B CA 1
ATOM 5037 C C . ARG B 1 306 ? 3.854 3.082 -1.005 1 84.75 306 ARG B C 1
ATOM 5039 O O . ARG B 1 306 ? 4.27 2.637 0.068 1 84.75 306 ARG B O 1
ATOM 5046 N N . SER B 1 307 ? 4.727 3.348 -1.918 1 79.62 307 SER B N 1
ATOM 5047 C CA . SER B 1 307 ? 6.117 2.922 -1.819 1 79.62 307 SER B CA 1
ATOM 5048 C C . SER B 1 307 ? 7.031 4.094 -1.475 1 79.62 307 SER B C 1
ATOM 5050 O O . SER B 1 307 ? 8.258 3.975 -1.537 1 79.62 307 SER B O 1
ATOM 5052 N N . THR B 1 308 ? 6.5 5.125 -1.026 1 84.44 308 THR B N 1
ATOM 5053 C CA . THR B 1 308 ? 7.375 6.238 -0.677 1 84.44 308 THR B CA 1
ATOM 5054 C C . THR B 1 308 ? 8.242 5.887 0.531 1 84.44 308 THR B C 1
ATOM 5056 O O . THR B 1 308 ? 7.723 5.477 1.572 1 84.44 308 THR B O 1
ATOM 5059 N N . GLU B 1 309 ? 9.484 6.074 0.344 1 86.62 309 GLU B N 1
ATOM 5060 C CA . GLU B 1 309 ? 10.422 5.832 1.435 1 86.62 309 GLU B CA 1
ATOM 5061 C C . GLU B 1 309 ? 10.422 6.992 2.428 1 86.62 309 GLU B C 1
ATOM 5063 O O . GLU B 1 309 ? 10.273 8.148 2.037 1 86.62 309 GLU B O 1
ATOM 5068 N N . ASN B 1 310 ? 10.547 6.598 3.65 1 90.31 310 ASN B N 1
ATOM 5069 C CA . ASN B 1 310 ? 10.805 7.629 4.652 1 90.31 310 ASN B CA 1
ATOM 5070 C C . ASN B 1 310 ? 12.195 8.234 4.492 1 90.31 310 ASN B C 1
ATOM 5072 O O . ASN B 1 310 ? 13.195 7.543 4.672 1 90.31 310 ASN B O 1
ATOM 5076 N N . PRO B 1 311 ? 12.305 9.484 4.184 1 92.12 311 PRO B N 1
ATOM 5077 C CA . PRO B 1 311 ? 13.617 10.062 3.877 1 92.12 311 PRO B CA 1
ATOM 5078 C C . PRO B 1 311 ? 14.555 10.07 5.082 1 92.12 311 PRO B C 1
ATOM 5080 O O . PRO B 1 311 ? 15.773 10.211 4.922 1 92.12 311 PRO B O 1
ATOM 5083 N N . TYR B 1 312 ? 14.031 9.914 6.238 1 94 312 TYR B N 1
ATOM 5084 C CA . TYR B 1 312 ? 14.844 9.969 7.449 1 94 312 TYR B CA 1
ATOM 5085 C C . TYR B 1 312 ? 15.562 8.641 7.684 1 94 312 TYR B C 1
ATOM 5087 O O . TYR B 1 312 ? 16.547 8.586 8.414 1 94 312 TYR B O 1
ATOM 5095 N N . ASP B 1 313 ? 15.008 7.598 7.102 1 90.06 313 ASP B N 1
ATOM 5096 C CA . ASP B 1 313 ? 15.492 6.254 7.406 1 90.06 313 ASP B CA 1
ATOM 5097 C C . ASP B 1 313 ? 16.938 6.074 6.949 1 90.06 313 ASP B C 1
ATOM 5099 O O . ASP B 1 313 ? 17.719 5.379 7.605 1 90.06 313 ASP B O 1
ATOM 5103 N N . ALA B 1 314 ? 17.266 6.719 5.883 1 87.81 314 ALA B N 1
ATOM 5104 C CA . ALA B 1 314 ? 18.625 6.598 5.352 1 87.81 314 ALA B CA 1
ATOM 5105 C C . ALA B 1 314 ? 19.656 7.176 6.324 1 87.81 314 ALA B C 1
ATOM 5107 O O . ALA B 1 314 ? 20.828 6.816 6.281 1 87.81 314 ALA B O 1
ATOM 5108 N N . PHE B 1 315 ? 19.219 7.957 7.258 1 91.75 315 PHE B N 1
ATOM 5109 C CA . PHE B 1 315 ? 20.125 8.656 8.156 1 91.75 315 PHE B CA 1
ATOM 5110 C C . PHE B 1 315 ? 20 8.109 9.578 1 91.75 315 PHE B C 1
ATOM 5112 O O . PHE B 1 315 ? 20.953 8.172 10.352 1 91.75 315 PHE B O 1
ATOM 5119 N N . ASN B 1 316 ? 18.859 7.656 9.852 1 92.62 316 ASN B N 1
ATOM 5120 C CA . ASN B 1 316 ? 18.594 7.363 11.258 1 92.62 316 ASN B CA 1
ATOM 5121 C C . ASN B 1 316 ? 18.656 5.863 11.531 1 92.62 316 ASN B C 1
ATOM 5123 O O . ASN B 1 316 ? 18.812 5.449 12.688 1 92.62 316 ASN B O 1
ATOM 5127 N N . ARG B 1 317 ? 18.359 4.973 10.656 1 76.56 317 ARG B N 1
ATOM 5128 C CA . ARG B 1 317 ? 18.344 3.537 10.922 1 76.56 317 ARG B CA 1
ATOM 5129 C C . ARG B 1 317 ? 19.656 2.889 10.523 1 76.56 317 ARG B C 1
ATOM 5131 O O . ARG B 1 317 ? 20 1.809 11.016 1 76.56 317 ARG B O 1
ATOM 5138 N N . ARG B 1 318 ? 20.266 3.346 9.43 1 63.62 318 ARG B N 1
ATOM 5139 C CA . ARG B 1 318 ? 21.469 2.682 8.953 1 63.62 318 ARG B CA 1
ATOM 5140 C C . ARG B 1 318 ? 22.625 2.875 9.93 1 63.62 318 ARG B C 1
ATOM 5142 O O . ARG B 1 318 ? 23.688 2.258 9.781 1 63.62 318 ARG B O 1
ATOM 5149 N N . SER B 1 319 ? 22.656 3.598 11.008 1 43.97 319 SER B N 1
ATOM 5150 C CA . SER B 1 319 ? 23.875 3.727 11.805 1 43.97 319 SER B CA 1
ATOM 5151 C C . SER B 1 319 ? 24.016 2.568 12.789 1 43.97 319 SER B C 1
ATOM 5153 O O . SER B 1 319 ? 23.031 2.082 13.328 1 43.97 319 SER B O 1
#